Protein AF-0000000085123553 (afdb_homodimer)

Radius of gyration: 24.13 Å; Cα contacts (8 Å, |Δi|>4): 573; chains: 2; bounding box: 63×66×56 Å

Organism: Arcobacter nitrofigilis (strain ATCC 33309 / DSM 7299 / CCUG 15893 / LMG 7604 / NCTC 12251 / CI) (NCBI:txid572480)

pLDDT: mean 89.54, std 11.9, range [47.41, 98.81]

Structure (mmCIF, N/CA/C/O backbone):
data_AF-0000000085123553-model_v1
#
loop_
_entity.id
_entity.type
_entity.pdbx_description
1 polymer 'Binding-protein-dependent transport systems inner membrane component'
#
loop_
_atom_site.group_PDB
_atom_site.id
_atom_site.type_symbol
_atom_site.label_atom_id
_atom_site.label_alt_id
_atom_site.label_comp_id
_atom_site.label_asym_id
_atom_site.label_entity_id
_atom_site.label_seq_id
_atom_site.pdbx_PDB_ins_code
_atom_site.Cartn_x
_atom_site.Cartn_y
_atom_site.Cartn_z
_atom_site.occupancy
_atom_site.B_iso_or_equiv
_atom_site.auth_seq_id
_atom_site.auth_comp_id
_atom_site.auth_asym_id
_atom_site.auth_atom_id
_atom_site.pdbx_PDB_model_num
ATOM 1 N N . MET A 1 1 ? -22.719 13.102 22.594 1 47.94 1 MET A N 1
ATOM 2 C CA . MET A 1 1 ? -23.719 12.039 22.719 1 47.94 1 MET A CA 1
ATOM 3 C C . MET A 1 1 ? -24.266 11.664 21.344 1 47.94 1 MET A C 1
ATOM 5 O O . MET A 1 1 ? -24.406 10.477 21.031 1 47.94 1 MET A O 1
ATOM 9 N N . GLN A 1 2 ? -24.469 12.789 20.391 1 65.38 2 GLN A N 1
ATOM 10 C CA . GLN A 1 2 ? -25.141 12.703 19.094 1 65.38 2 GLN A CA 1
ATOM 11 C C . GLN A 1 2 ? -24.234 12.07 18.047 1 65.38 2 GLN A C 1
ATOM 13 O O . GLN A 1 2 ? -24.703 11.289 17.203 1 65.38 2 GLN A O 1
ATOM 18 N N . LYS A 1 3 ? -22.938 12.18 18.312 1 72.94 3 LYS A N 1
ATOM 19 C CA . LYS A 1 3 ? -22 11.68 17.312 1 72.94 3 LYS A CA 1
ATOM 20 C C . LYS A 1 3 ? -21.906 10.156 17.344 1 72.94 3 LYS A C 1
ATOM 22 O O . LYS A 1 3 ? -21.969 9.508 16.297 1 72.94 3 LYS A O 1
ATOM 27 N N . ASN A 1 4 ? -21.938 9.617 18.484 1 78.81 4 ASN A N 1
ATOM 28 C CA . ASN A 1 4 ? -21.812 8.172 18.672 1 78.81 4 ASN A CA 1
ATOM 29 C C . ASN A 1 4 ? -23.062 7.441 18.203 1 78.81 4 ASN A C 1
ATOM 31 O O . ASN A 1 4 ? -22.984 6.344 17.641 1 78.81 4 ASN A O 1
ATOM 35 N N . GLN A 1 5 ? -24.141 8.195 18.297 1 83.44 5 GLN A N 1
ATOM 36 C CA . GLN A 1 5 ? -25.391 7.578 17.891 1 83.44 5 GLN A CA 1
ATOM 37 C C . GLN A 1 5 ? -25.484 7.465 16.375 1 83.44 5 GLN A C 1
ATOM 39 O O . GLN A 1 5 ? -25.938 6.453 15.844 1 83.44 5 GLN A O 1
ATOM 44 N N . THR A 1 6 ? -25.047 8.461 15.781 1 87.25 6 THR A N 1
ATOM 45 C CA . THR A 1 6 ? -25.078 8.438 14.32 1 87.25 6 THR A CA 1
ATOM 46 C C . THR A 1 6 ? -24.141 7.359 13.773 1 87.25 6 THR A C 1
ATOM 48 O O . THR A 1 6 ? -24.484 6.676 12.805 1 87.25 6 THR A O 1
ATOM 51 N N . LYS A 1 7 ? -23.094 7.215 14.414 1 85.69 7 LYS A N 1
ATOM 52 C CA . LYS A 1 7 ? -22.141 6.188 14 1 85.69 7 LYS A CA 1
ATOM 53 C C . LYS A 1 7 ? -22.734 4.789 14.188 1 85.69 7 LYS A C 1
ATOM 55 O O . LYS A 1 7 ? -22.578 3.926 13.32 1 85.69 7 LYS A O 1
ATOM 60 N N . ILE A 1 8 ? -23.344 4.629 15.266 1 86.81 8 ILE A N 1
ATOM 61 C CA . ILE A 1 8 ? -23.969 3.344 15.555 1 86.81 8 ILE A CA 1
ATOM 62 C C . ILE A 1 8 ? -25.094 3.076 14.547 1 86.81 8 ILE A C 1
ATOM 64 O O . ILE A 1 8 ? -25.25 1.948 14.07 1 86.81 8 ILE A O 1
ATOM 68 N N . PHE A 1 9 ? -25.75 4.086 14.266 1 89.62 9 PHE A N 1
ATOM 69 C CA . PHE A 1 9 ? -26.844 3.959 13.305 1 89.62 9 PHE A CA 1
ATOM 70 C C . PHE A 1 9 ? -26.297 3.561 11.93 1 89.62 9 PHE A C 1
ATOM 72 O O . PHE A 1 9 ? -26.875 2.701 11.258 1 89.62 9 PHE A O 1
ATOM 79 N N . SER A 1 10 ? -25.266 4.199 11.555 1 89.31 10 SER A N 1
ATOM 80 C CA . SER A 1 10 ? -24.656 3.9 10.258 1 89.31 10 SER A CA 1
ATOM 81 C C . SER A 1 10 ? -24.172 2.453 10.195 1 89.31 10 SER A C 1
ATOM 83 O O . SER A 1 10 ? -24.359 1.779 9.18 1 89.31 10 SER A O 1
ATOM 85 N N . PHE A 1 11 ? -23.562 2.004 11.203 1 89.06 11 PHE A N 1
ATOM 86 C CA . PHE A 1 11 ? -23.078 0.631 11.281 1 89.06 11 PHE A CA 1
ATOM 87 C C . PHE A 1 11 ? -24.234 -0.36 11.18 1 89.06 11 PHE A C 1
ATOM 89 O O . PHE A 1 11 ? -24.156 -1.329 10.422 1 89.06 11 PHE A O 1
ATOM 96 N N . MET A 1 12 ? -25.266 -0.082 11.938 1 91.25 12 MET A N 1
ATOM 97 C CA . MET A 1 12 ? -26.438 -0.957 11.938 1 91.25 12 MET A CA 1
ATOM 98 C C . MET A 1 12 ? -27.125 -0.966 10.57 1 91.25 12 MET A C 1
ATOM 100 O O . MET A 1 12 ? -27.578 -2.014 10.109 1 91.25 12 MET A O 1
ATOM 104 N N . LEU A 1 13 ? -27.188 0.205 10.039 1 91.88 13 LEU A N 1
ATOM 105 C CA . LEU A 1 13 ? -27.781 0.303 8.703 1 91.88 13 LEU A CA 1
ATOM 106 C C . LEU A 1 13 ? -26.984 -0.525 7.699 1 91.88 13 LEU A C 1
ATOM 108 O O . LEU A 1 13 ? -27.578 -1.19 6.84 1 91.88 13 LEU A O 1
ATOM 112 N N . PHE A 1 14 ? -25.688 -0.468 7.785 1 91.25 14 PHE A N 1
ATOM 113 C CA . PHE A 1 14 ? -24.828 -1.248 6.902 1 91.25 14 PHE A CA 1
ATOM 114 C C . PHE A 1 14 ? -25.109 -2.74 7.059 1 91.25 14 PHE A C 1
ATOM 116 O O . PHE A 1 14 ? -25.219 -3.461 6.066 1 91.25 14 PHE A O 1
ATOM 123 N N . LEU A 1 15 ? -25.234 -3.217 8.289 1 91.44 15 LEU A N 1
ATOM 124 C CA . LEU A 1 15 ? -25.484 -4.629 8.562 1 91.44 15 LEU A CA 1
ATOM 125 C C . LEU A 1 15 ? -26.859 -5.055 8.039 1 91.44 15 LEU A C 1
ATOM 127 O O . LEU A 1 15 ? -27 -6.145 7.48 1 91.44 15 LEU A O 1
ATOM 131 N N . ILE A 1 16 ? -27.797 -4.195 8.242 1 93.31 16 ILE A N 1
ATOM 132 C CA . ILE A 1 16 ? -29.156 -4.488 7.805 1 93.31 16 ILE A CA 1
ATOM 133 C C . ILE A 1 16 ? -29.219 -4.547 6.281 1 93.31 16 ILE A C 1
ATOM 135 O O . ILE A 1 16 ? -29.844 -5.441 5.711 1 93.31 16 ILE A O 1
ATOM 139 N N . LEU A 1 17 ? -28.562 -3.635 5.68 1 93.38 17 LEU A N 1
ATOM 140 C CA . LEU A 1 17 ? -28.531 -3.623 4.219 1 93.38 17 LEU A CA 1
ATOM 141 C C . LEU A 1 17 ? -27.812 -4.855 3.68 1 93.38 17 LEU A C 1
ATOM 143 O O . LEU A 1 17 ? -28.25 -5.445 2.688 1 93.38 17 LEU A O 1
ATOM 147 N N . TRP A 1 18 ? -26.719 -5.219 4.305 1 93.19 18 TRP A N 1
ATOM 148 C CA . TRP A 1 18 ? -26 -6.418 3.898 1 93.19 18 TRP A CA 1
ATOM 149 C C . TRP A 1 18 ? -26.875 -7.656 4.02 1 93.19 18 TRP A C 1
ATOM 151 O O . TRP A 1 18 ? -26.953 -8.469 3.096 1 93.19 18 TRP A O 1
ATOM 161 N N . GLN A 1 19 ? -27.547 -7.703 5.125 1 92.88 19 GLN A N 1
ATOM 162 C CA . GLN A 1 19 ? -28.406 -8.852 5.371 1 92.8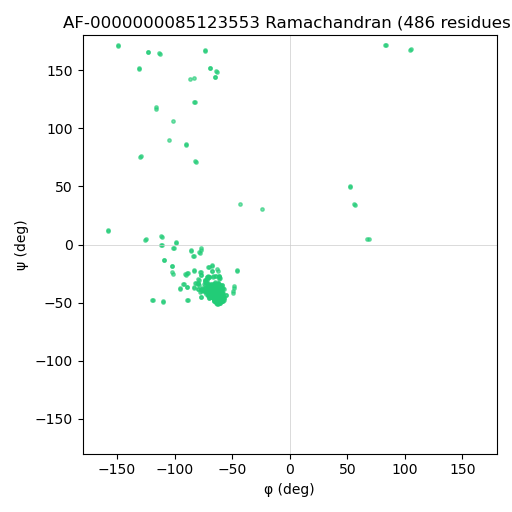8 19 GLN A CA 1
ATOM 163 C C . GLN A 1 19 ? -29.562 -8.891 4.367 1 92.88 19 GLN A C 1
ATOM 165 O O . GLN A 1 19 ? -29.922 -9.961 3.867 1 92.88 19 GLN A O 1
ATOM 170 N N . ALA A 1 20 ? -30.125 -7.773 4.129 1 94.38 20 ALA A N 1
ATOM 171 C CA . ALA A 1 20 ? -31.219 -7.68 3.16 1 94.38 20 ALA A CA 1
ATOM 172 C C . ALA A 1 20 ? -30.75 -8.102 1.77 1 94.38 20 ALA A C 1
ATOM 174 O O . ALA A 1 20 ? -31.453 -8.836 1.071 1 94.38 20 ALA A O 1
ATOM 175 N N . LEU A 1 21 ? -29.594 -7.656 1.443 1 93.12 21 LEU A N 1
ATOM 176 C CA . LEU A 1 21 ? -29.047 -8.016 0.137 1 93.12 21 LEU A CA 1
ATOM 177 C C . LEU A 1 21 ? -28.75 -9.508 0.06 1 93.12 21 LEU A C 1
ATOM 179 O O . LEU A 1 21 ? -28.953 -10.133 -0.984 1 93.12 21 LEU A O 1
ATOM 183 N N . SER A 1 22 ? -28.203 -10.016 1.105 1 92.94 22 SER A N 1
ATOM 184 C CA . SER A 1 22 ? -27.891 -11.438 1.138 1 92.94 22 SER A CA 1
ATOM 185 C C . SER A 1 22 ? -29.141 -12.281 0.937 1 92.94 22 SER A C 1
ATOM 187 O O . SER A 1 22 ? -29.109 -13.305 0.249 1 92.94 22 SER A O 1
ATOM 189 N N . LEU A 1 23 ? -30.219 -11.773 1.534 1 91.94 23 LEU A N 1
ATOM 190 C CA . LEU A 1 23 ? -31.484 -12.492 1.401 1 91.94 23 LEU A CA 1
ATOM 191 C C . LEU A 1 23 ? -32.031 -12.375 -0.017 1 91.94 23 LEU A C 1
ATOM 193 O O . LEU A 1 23 ? -32.625 -13.328 -0.545 1 91.94 23 LEU A O 1
ATOM 197 N N . LEU A 1 24 ? -31.828 -11.258 -0.593 1 92.88 24 LEU A N 1
ATOM 198 C CA . LEU A 1 24 ? -32.312 -11.016 -1.944 1 92.88 24 LEU A CA 1
ATOM 199 C C . LEU A 1 24 ? -31.516 -11.812 -2.969 1 92.88 24 LEU A C 1
ATOM 201 O O . LEU A 1 24 ? -32.094 -12.375 -3.908 1 92.88 24 LEU A O 1
ATOM 205 N N . ILE A 1 25 ? -30.234 -11.812 -2.783 1 91.56 25 ILE A N 1
ATOM 206 C CA . ILE A 1 25 ? -29.359 -12.484 -3.732 1 91.56 25 ILE A CA 1
ATOM 207 C C . ILE A 1 25 ? -29.438 -13.992 -3.52 1 91.56 25 ILE A C 1
ATOM 209 O O . ILE A 1 25 ? -29.391 -14.766 -4.48 1 91.56 25 ILE A O 1
ATOM 213 N N . ASN A 1 26 ? -29.531 -14.477 -2.275 1 89.75 26 ASN A N 1
ATOM 214 C CA . ASN A 1 26 ? -29.719 -15.875 -1.919 1 89.75 26 ASN A CA 1
ATOM 215 C C . ASN A 1 26 ? -28.688 -16.766 -2.594 1 89.75 26 ASN A C 1
ATOM 217 O O . ASN A 1 26 ? -29.031 -17.734 -3.283 1 89.75 26 ASN A O 1
ATOM 221 N N . SER A 1 27 ? -27.453 -16.422 -2.498 1 90.56 27 SER A N 1
ATOM 222 C CA . SER A 1 27 ? -26.328 -17.172 -3.051 1 90.56 27 SER A CA 1
ATOM 223 C C . SER A 1 27 ? -25.234 -17.359 -2.01 1 90.56 27 SER A C 1
ATOM 225 O O . SER A 1 27 ? -25.062 -16.516 -1.12 1 90.56 27 SER A O 1
ATOM 227 N N . ASP A 1 28 ? -24.531 -18.453 -2.227 1 90.12 28 ASP A N 1
ATOM 228 C CA . ASP A 1 28 ? -23.406 -18.734 -1.335 1 90.12 28 ASP A CA 1
ATOM 229 C C . ASP A 1 28 ? -22.281 -17.719 -1.519 1 90.12 28 ASP A C 1
ATOM 231 O O . ASP A 1 28 ? -21.422 -17.578 -0.649 1 90.12 28 ASP A O 1
ATOM 235 N N . LEU A 1 29 ? -22.359 -17.062 -2.613 1 91.5 29 LEU A N 1
ATOM 236 C CA . LEU A 1 29 ? -21.312 -16.094 -2.916 1 91.5 29 LEU A CA 1
ATOM 237 C C . LEU A 1 29 ? -21.594 -14.766 -2.229 1 91.5 29 LEU A C 1
ATOM 239 O O . LEU A 1 29 ? -20.719 -13.883 -2.203 1 91.5 29 LEU A O 1
ATOM 243 N N . PHE A 1 30 ? -22.734 -14.594 -1.674 1 94.44 30 PHE A N 1
ATOM 244 C CA . PHE A 1 30 ? -23.078 -13.438 -0.858 1 94.44 30 PHE A CA 1
ATOM 245 C C . PHE A 1 30 ? -23.688 -13.867 0.47 1 94.44 30 PHE A C 1
ATOM 247 O O . PHE A 1 30 ? -24.875 -13.656 0.712 1 94.44 30 PHE A O 1
ATOM 254 N N . PRO A 1 31 ? -22.844 -14.32 1.319 1 94.69 31 PRO A N 1
ATOM 255 C CA . PRO A 1 31 ? -23.328 -14.938 2.557 1 94.69 31 PRO A CA 1
ATOM 256 C C . PRO A 1 31 ? -23.969 -13.938 3.512 1 94.69 31 PRO A C 1
ATOM 258 O O . PRO A 1 31 ? -23.625 -12.75 3.494 1 94.69 31 PRO A O 1
ATOM 261 N N . SER A 1 32 ? -24.859 -14.469 4.266 1 94.88 32 SER A N 1
ATOM 262 C CA . SER A 1 32 ? -25.484 -13.648 5.309 1 94.88 32 SER A CA 1
ATOM 263 C C . SER A 1 32 ? -24.516 -13.406 6.465 1 94.88 32 SER A C 1
ATOM 265 O O . SER A 1 32 ? -23.453 -14.039 6.539 1 94.88 32 SER A O 1
ATOM 267 N N . ILE A 1 33 ? -24.938 -12.492 7.238 1 94.44 33 ILE A N 1
ATOM 268 C CA . ILE A 1 33 ? -24.141 -12.203 8.422 1 94.44 33 ILE A CA 1
ATOM 269 C C . ILE A 1 33 ? -24.062 -13.453 9.305 1 94.44 33 ILE A C 1
ATOM 271 O O . ILE A 1 33 ? -23 -13.75 9.875 1 94.44 33 ILE A O 1
ATOM 275 N N . ILE A 1 34 ? -25.094 -14.172 9.32 1 93.44 34 ILE A N 1
ATOM 276 C CA . ILE A 1 34 ? -25.156 -15.383 10.125 1 93.44 34 ILE A CA 1
ATOM 277 C C . ILE A 1 34 ? -24.188 -16.422 9.57 1 93.44 34 ILE A C 1
ATOM 279 O O . ILE A 1 34 ? -23.516 -17.125 10.328 1 93.44 34 ILE A O 1
ATOM 283 N N . ASP A 1 35 ? -24.125 -16.562 8.266 1 95.81 35 ASP A N 1
ATOM 284 C CA . ASP A 1 35 ? -23.219 -17.5 7.625 1 95.81 35 ASP A CA 1
ATOM 285 C C . ASP A 1 35 ? -21.766 -17.172 7.953 1 95.81 35 ASP A C 1
ATOM 287 O O . ASP A 1 35 ? -20.938 -18.062 8.164 1 95.81 35 ASP A O 1
ATOM 291 N N . ILE A 1 36 ? -21.484 -15.938 7.93 1 96.06 36 ILE A N 1
ATOM 292 C CA . ILE A 1 36 ? -20.125 -15.469 8.211 1 96.06 36 ILE A CA 1
ATOM 293 C C . ILE A 1 36 ? -19.766 -15.789 9.664 1 96.06 36 ILE A C 1
ATOM 295 O O . ILE A 1 36 ? -18.672 -16.266 9.945 1 96.06 36 ILE A O 1
ATOM 299 N N . VAL A 1 37 ? -20.703 -15.539 10.578 1 95.88 37 VAL A N 1
ATOM 300 C CA . VAL A 1 37 ? -20.469 -15.781 12 1 95.88 37 VAL A CA 1
ATOM 301 C C . VAL A 1 37 ? -20.297 -17.281 12.242 1 95.88 37 VAL A C 1
ATOM 303 O O . VAL A 1 37 ? -19.453 -17.688 13.031 1 95.88 37 VAL A O 1
ATOM 306 N N . LYS A 1 38 ? -21.078 -18.047 11.57 1 96.5 38 LYS A N 1
ATOM 307 C CA . LYS A 1 38 ? -20.953 -19.5 11.703 1 96.5 38 LYS A CA 1
ATOM 308 C C . LYS A 1 38 ? -19.594 -19.984 11.211 1 96.5 38 LYS A C 1
ATOM 310 O O . LYS A 1 38 ? -18.969 -20.844 11.836 1 96.5 38 LYS A O 1
ATOM 315 N N . SER A 1 39 ? -19.234 -19.469 10.047 1 96.81 39 SER A N 1
ATOM 316 C CA . SER A 1 39 ? -17.906 -19.812 9.523 1 96.81 39 SER A CA 1
ATOM 317 C C . SER A 1 39 ? -16.797 -19.422 10.492 1 96.81 39 SER A C 1
ATOM 319 O O . SER A 1 39 ? -15.867 -20.188 10.719 1 96.81 39 SER A O 1
ATOM 321 N N . LEU A 1 40 ? -16.922 -18.281 11.07 1 97.19 40 LEU A N 1
ATOM 322 C CA . LEU A 1 40 ? -15.953 -17.812 12.055 1 97.19 40 LEU A CA 1
ATOM 323 C C . LEU A 1 40 ? -15.891 -18.75 13.25 1 97.19 40 LEU A C 1
ATOM 325 O O . LEU A 1 40 ? -14.805 -19.109 13.711 1 97.19 40 LEU A O 1
ATOM 329 N N . GLU A 1 41 ? -17.031 -19.078 13.734 1 96.44 41 GLU A N 1
ATOM 330 C CA . GLU A 1 41 ? -17.109 -19.984 14.875 1 96.44 41 GLU A CA 1
ATOM 331 C C . GLU A 1 41 ? -16.469 -21.328 14.562 1 96.44 41 GLU A C 1
ATOM 333 O O . GLU A 1 41 ? -15.773 -21.906 15.398 1 96.44 41 GLU A O 1
ATOM 338 N N . GLU A 1 42 ? -16.734 -21.812 13.422 1 96.69 42 GLU A N 1
ATOM 339 C CA . GLU A 1 42 ? -16.156 -23.078 13 1 96.69 42 GLU A CA 1
ATOM 340 C C . GLU A 1 42 ? -14.625 -23.016 12.953 1 96.69 42 GLU A C 1
ATOM 342 O O . GLU A 1 42 ? -13.945 -23.922 13.414 1 96.69 42 GLU A O 1
ATOM 347 N N . HIS A 1 43 ? -14.102 -21.922 12.398 1 95.94 43 HIS A N 1
ATOM 348 C CA . HIS A 1 43 ? -12.656 -21.766 12.281 1 95.94 43 HIS A CA 1
ATOM 349 C C . HIS A 1 43 ? -12.008 -21.547 13.641 1 95.94 43 HIS A C 1
ATOM 351 O O . HIS A 1 43 ? -10.859 -21.938 13.859 1 95.94 43 HIS A O 1
ATOM 357 N N . ILE A 1 44 ? -12.742 -20.969 14.609 1 94.75 44 ILE A N 1
ATOM 358 C CA . ILE A 1 44 ? -12.25 -20.797 15.977 1 94.75 44 ILE A CA 1
ATOM 359 C C . ILE A 1 44 ? -12.188 -22.141 16.672 1 94.75 44 ILE A C 1
ATOM 361 O O . ILE A 1 44 ? -11.203 -22.453 17.344 1 94.75 44 ILE A O 1
ATOM 365 N N . LYS A 1 45 ? -13.211 -22.891 16.484 1 94.19 45 LYS A N 1
ATOM 366 C CA . LYS A 1 45 ? -13.297 -24.203 17.109 1 94.19 45 LYS A CA 1
ATOM 367 C C . LYS A 1 45 ? -12.195 -25.141 16.594 1 94.19 45 LYS A C 1
ATOM 369 O O . LYS A 1 45 ? -11.609 -25.906 17.375 1 94.19 45 LYS A O 1
ATOM 374 N N . ASN A 1 46 ? -11.906 -25.078 15.359 1 93.19 46 ASN A N 1
ATOM 375 C CA . ASN A 1 46 ? -10.891 -25.922 14.75 1 93.19 46 ASN A CA 1
ATOM 376 C C . ASN A 1 46 ? -9.484 -25.422 15.039 1 93.19 46 ASN A C 1
ATOM 378 O O . ASN A 1 46 ? -8.5 -26.031 14.625 1 93.19 46 ASN A O 1
ATOM 382 N N . LYS A 1 47 ? -9.305 -24.266 15.633 1 91.62 47 LYS A N 1
ATOM 383 C CA . LYS A 1 47 ? -8.07 -23.641 16.094 1 91.62 47 LYS A CA 1
ATOM 384 C C . LYS A 1 47 ? -7.184 -23.234 14.914 1 91.62 47 LYS A C 1
ATOM 386 O O . LYS A 1 47 ? -6.051 -22.781 15.109 1 91.62 47 LYS A O 1
ATOM 391 N N . ASP A 1 48 ? -7.668 -23.406 13.758 1 94.44 48 ASP A N 1
ATOM 392 C CA . ASP A 1 48 ? -6.891 -23.016 12.586 1 94.44 48 ASP A CA 1
ATOM 393 C C . ASP A 1 48 ? -6.773 -21.5 12.477 1 94.44 48 ASP A C 1
ATOM 395 O O . ASP A 1 48 ? -5.723 -20.969 12.094 1 94.44 48 ASP A O 1
ATOM 399 N N . LEU A 1 49 ? -7.836 -20.859 12.82 1 96.44 49 LEU A N 1
ATOM 400 C CA . LEU A 1 49 ? -7.84 -19.406 12.766 1 96.44 49 LEU A CA 1
ATOM 401 C C . LEU A 1 49 ? -6.82 -18.812 13.742 1 96.44 49 LEU A C 1
ATOM 403 O O . LEU A 1 49 ? -6.09 -17.891 13.398 1 96.44 49 LEU A O 1
ATOM 407 N N . PHE A 1 50 ? -6.746 -19.328 14.922 1 95.31 50 PHE A N 1
ATOM 408 C CA . PHE A 1 50 ? -5.832 -18.828 15.938 1 95.31 50 PHE A CA 1
ATOM 409 C C . PHE A 1 50 ? -4.383 -18.969 15.477 1 95.31 50 PHE A C 1
ATOM 411 O O . PHE A 1 50 ? -3.586 -18.047 15.625 1 95.31 50 PHE A O 1
ATOM 418 N N . TRP A 1 51 ? -4.102 -20.078 14.953 1 96.31 51 TRP A N 1
ATOM 419 C CA . TRP A 1 51 ? -2.742 -20.344 14.492 1 96.31 51 TRP A CA 1
ATOM 420 C C . TRP A 1 51 ? -2.363 -19.391 13.359 1 96.31 51 TRP A C 1
ATOM 422 O O . TRP A 1 51 ? -1.303 -18.766 13.391 1 96.31 51 TRP A O 1
ATOM 432 N N . ASN A 1 52 ? -3.207 -19.312 12.367 1 98.06 52 ASN A N 1
ATOM 433 C CA . ASN A 1 52 ? -2.922 -18.484 11.203 1 98.06 52 ASN A CA 1
ATOM 434 C C . ASN A 1 52 ? -2.879 -17 11.57 1 98.06 52 ASN A C 1
ATOM 436 O O . ASN A 1 52 ? -2.072 -16.25 11.023 1 98.06 52 ASN A O 1
ATOM 440 N N . LEU A 1 53 ? -3.701 -16.656 12.5 1 97.62 53 LEU A N 1
ATOM 441 C CA . LEU A 1 53 ? -3.674 -15.289 13 1 97.62 53 LEU A CA 1
ATOM 442 C C . LEU A 1 53 ? -2.371 -15.008 13.742 1 97.62 53 LEU A C 1
ATOM 444 O O . LEU A 1 53 ? -1.748 -13.961 13.539 1 97.62 53 LEU A O 1
ATOM 448 N N . PHE A 1 54 ? -1.972 -15.891 14.531 1 97 54 PHE A N 1
ATOM 449 C CA . PHE A 1 54 ? -0.755 -15.742 15.32 1 97 54 PHE A CA 1
ATOM 450 C C . PHE A 1 54 ? 0.465 -15.625 14.414 1 97 54 PHE A C 1
ATOM 452 O O . PHE A 1 54 ? 1.311 -14.75 14.617 1 97 54 PHE A O 1
ATOM 459 N N . ILE A 1 55 ? 0.553 -16.469 13.469 1 97.88 55 ILE A N 1
ATOM 460 C CA . ILE A 1 55 ? 1.725 -16.5 12.602 1 97.88 55 ILE A CA 1
ATOM 461 C C . ILE A 1 55 ? 1.796 -15.219 11.789 1 97.88 55 ILE A C 1
ATOM 463 O O . ILE A 1 55 ? 2.879 -14.672 11.57 1 97.88 55 ILE A O 1
ATOM 467 N N . THR A 1 56 ? 0.646 -14.773 11.258 1 98.38 56 THR A N 1
ATOM 468 C CA . THR A 1 56 ? 0.618 -13.516 10.523 1 98.38 56 THR A CA 1
ATOM 469 C C . THR A 1 56 ? 1.027 -12.352 11.422 1 98.38 56 THR A C 1
ATOM 471 O O . THR A 1 56 ? 1.837 -11.508 11.031 1 98.38 56 THR A O 1
ATOM 474 N N . LEU A 1 57 ? 0.511 -12.32 12.656 1 97.81 57 LEU A N 1
ATOM 475 C CA . LEU A 1 57 ? 0.845 -11.242 13.578 1 97.81 57 LEU A CA 1
ATOM 476 C C . LEU A 1 57 ? 2.324 -11.281 13.953 1 97.81 57 LEU A C 1
ATOM 478 O O . LEU A 1 57 ? 2.953 -10.242 14.125 1 97.81 57 LEU A O 1
ATOM 482 N N . TYR A 1 58 ? 2.824 -12.438 14.07 1 98 58 TYR A N 1
ATOM 483 C CA . TYR A 1 58 ? 4.25 -12.602 14.328 1 98 58 TYR A CA 1
ATOM 484 C C . TYR A 1 58 ? 5.082 -12 13.203 1 98 58 TYR A C 1
ATOM 486 O O . TYR A 1 58 ? 6.02 -11.234 13.453 1 98 58 TYR A O 1
ATOM 494 N N . ARG A 1 59 ? 4.77 -12.32 11.992 1 98.56 59 ARG A N 1
ATOM 495 C CA . ARG A 1 59 ? 5.477 -11.789 10.828 1 98.56 59 ARG A CA 1
ATOM 496 C C . ARG A 1 59 ? 5.355 -10.266 10.773 1 98.56 59 ARG A C 1
ATOM 498 O O . ARG A 1 59 ? 6.328 -9.57 10.469 1 98.56 59 ARG A O 1
ATOM 505 N N . VAL A 1 60 ? 4.152 -9.773 11.094 1 98.06 60 VAL A N 1
ATOM 506 C CA . VAL A 1 60 ? 3.916 -8.328 11.102 1 98.06 60 VAL A CA 1
ATOM 507 C C . VAL A 1 60 ? 4.809 -7.664 12.141 1 98.06 60 VAL A C 1
ATOM 509 O O . VAL A 1 60 ? 5.48 -6.672 11.852 1 98.06 60 VAL A O 1
ATOM 512 N N . PHE A 1 61 ? 4.852 -8.219 13.281 1 97.5 61 PHE A N 1
ATOM 513 C CA . PHE A 1 61 ? 5.605 -7.645 14.391 1 97.5 61 PHE A CA 1
ATOM 514 C C . PHE A 1 61 ? 7.098 -7.645 14.086 1 97.5 61 PHE A C 1
ATOM 516 O O . PHE A 1 61 ? 7.777 -6.637 14.297 1 97.5 61 PHE A O 1
ATOM 523 N N . VAL A 1 62 ? 7.613 -8.719 13.648 1 98.56 62 VAL A N 1
ATOM 524 C CA . VAL A 1 62 ? 9.039 -8.836 13.367 1 98.56 62 VAL A CA 1
ATOM 525 C C . VAL A 1 62 ? 9.422 -7.891 12.234 1 98.56 62 VAL A C 1
ATOM 527 O O . VAL A 1 62 ? 10.398 -7.141 12.352 1 98.56 62 VAL A O 1
ATOM 530 N N . ALA A 1 63 ? 8.664 -7.934 11.164 1 98.75 63 ALA A N 1
ATOM 531 C CA . ALA A 1 63 ? 8.938 -7.047 10.031 1 98.75 63 ALA A CA 1
ATOM 532 C C . ALA A 1 63 ? 8.867 -5.582 10.461 1 98.75 63 ALA A C 1
ATOM 534 O O . ALA A 1 63 ? 9.695 -4.766 10.047 1 98.75 63 ALA A O 1
ATOM 535 N N . PHE A 1 64 ? 7.898 -5.293 11.289 1 98 64 PHE A N 1
ATOM 536 C CA . PHE A 1 64 ? 7.684 -3.928 11.75 1 98 64 PHE A CA 1
ATOM 537 C C . PHE A 1 64 ? 8.875 -3.434 12.562 1 98 64 PHE A C 1
ATOM 539 O O . PHE A 1 64 ? 9.406 -2.354 12.297 1 98 64 PHE A O 1
ATOM 546 N N . PHE A 1 65 ? 9.289 -4.172 13.445 1 98.25 65 PHE A N 1
ATOM 547 C CA . PHE A 1 65 ? 10.359 -3.752 14.344 1 98.25 65 PHE A CA 1
ATOM 548 C C . PHE A 1 65 ? 11.672 -3.617 13.586 1 98.25 65 PHE A C 1
ATOM 550 O O . PHE A 1 65 ? 12.438 -2.678 13.812 1 98.25 65 PHE A O 1
ATOM 557 N N . ILE A 1 66 ? 11.938 -4.531 12.734 1 98.75 66 ILE A N 1
ATOM 558 C CA . ILE A 1 66 ? 13.156 -4.453 11.945 1 98.75 66 ILE A CA 1
ATOM 559 C C . ILE A 1 66 ? 13.109 -3.232 11.023 1 98.75 66 ILE A C 1
ATOM 561 O O . ILE A 1 66 ? 14.07 -2.473 10.938 1 98.75 66 ILE A O 1
ATOM 565 N N . THR A 1 67 ? 11.969 -3.025 10.383 1 98.75 67 THR A N 1
ATOM 566 C CA . THR A 1 67 ? 11.781 -1.895 9.477 1 98.75 67 THR A CA 1
ATOM 567 C C . THR A 1 67 ? 11.969 -0.573 10.219 1 98.75 67 THR A C 1
ATOM 569 O O . THR A 1 67 ? 12.688 0.312 9.75 1 98.75 67 THR A O 1
ATOM 572 N N . MET A 1 68 ? 11.352 -0.492 11.391 1 97.69 68 MET A N 1
ATOM 573 C CA . MET A 1 68 ? 11.445 0.731 12.18 1 97.69 68 MET A CA 1
ATOM 574 C C . MET A 1 68 ? 12.883 0.973 12.633 1 97.69 68 MET A C 1
ATOM 576 O O . MET A 1 68 ? 13.375 2.098 12.562 1 97.69 68 MET A O 1
ATOM 580 N N . SER A 1 69 ? 13.547 -0.026 13.078 1 98.25 69 SER A N 1
ATOM 581 C CA . SER A 1 69 ? 14.922 0.1 13.562 1 98.25 69 SER A CA 1
ATOM 582 C C . SER A 1 69 ? 15.859 0.577 12.461 1 98.25 69 SER A C 1
ATOM 584 O O . SER A 1 69 ? 16.547 1.585 12.625 1 98.25 69 SER A O 1
ATOM 586 N N . ILE A 1 70 ? 15.812 -0.043 11.359 1 98.5 70 ILE A N 1
ATOM 587 C CA . ILE A 1 70 ? 16.688 0.303 10.242 1 98.5 70 ILE A CA 1
ATOM 588 C C . ILE A 1 70 ? 16.297 1.674 9.695 1 98.5 70 ILE A C 1
ATOM 590 O O . ILE A 1 70 ? 17.156 2.52 9.445 1 98.5 70 ILE A O 1
ATOM 594 N N . GLY A 1 71 ? 14.984 1.895 9.523 1 98.44 71 GLY A N 1
ATOM 595 C CA . GLY A 1 71 ? 14.492 3.152 8.984 1 98.44 71 GLY A CA 1
ATOM 596 C C . GLY A 1 71 ? 14.836 4.348 9.852 1 98.44 71 GLY A C 1
ATOM 597 O O . GLY A 1 71 ? 15.219 5.402 9.336 1 98.44 71 GLY A O 1
ATOM 598 N N . ILE A 1 72 ? 14.727 4.18 11.133 1 96.5 72 ILE A N 1
ATOM 599 C CA . ILE A 1 72 ? 15.016 5.266 12.062 1 96.5 72 ILE A CA 1
ATOM 600 C C . ILE A 1 72 ? 16.5 5.594 12.016 1 96.5 72 ILE A C 1
ATOM 602 O O . ILE A 1 72 ? 16.891 6.762 11.922 1 96.5 72 ILE A O 1
ATOM 606 N N . ILE A 1 73 ? 17.344 4.598 12.039 1 97 73 ILE A N 1
ATOM 607 C CA . ILE A 1 73 ? 18.797 4.789 12.039 1 97 73 ILE A CA 1
ATOM 608 C C . ILE A 1 73 ? 19.219 5.523 10.773 1 97 73 ILE A C 1
ATOM 610 O O . ILE A 1 73 ? 19.859 6.57 10.836 1 97 73 ILE A O 1
ATOM 614 N N . PHE A 1 74 ? 18.781 5.07 9.633 1 97.75 74 PHE A N 1
ATOM 615 C CA . PHE A 1 74 ? 19.203 5.676 8.367 1 97.75 74 PHE A CA 1
ATOM 616 C C . PHE A 1 74 ? 18.5 7.02 8.164 1 97.75 74 PHE A C 1
ATOM 618 O O . PHE A 1 74 ? 19.078 7.938 7.582 1 97.75 74 PHE A O 1
ATOM 625 N N . GLY A 1 75 ? 17.234 7.094 8.648 1 96.81 75 GLY A N 1
ATOM 626 C CA . GLY A 1 75 ? 16.547 8.367 8.57 1 96.81 75 GLY A CA 1
ATOM 627 C C . GLY A 1 75 ? 17.234 9.469 9.352 1 96.81 75 GLY A C 1
ATOM 628 O O . GLY A 1 75 ? 17.359 10.602 8.867 1 96.81 75 GLY A O 1
ATOM 629 N N . LEU A 1 76 ? 17.672 9.141 10.516 1 93.25 76 LEU A N 1
ATOM 630 C CA . LEU A 1 76 ? 18.406 10.102 11.336 1 93.25 76 LEU A CA 1
ATOM 631 C C . LEU A 1 76 ? 19.734 10.469 10.688 1 93.25 76 LEU A C 1
ATOM 633 O O . LEU A 1 76 ? 20.078 11.648 10.617 1 93.25 76 LEU A O 1
ATOM 637 N N . LEU A 1 77 ? 20.469 9.492 10.234 1 95.44 77 LEU A N 1
ATOM 638 C CA . LEU A 1 77 ? 21.75 9.742 9.602 1 95.44 77 LEU A CA 1
ATOM 639 C C . LEU A 1 77 ? 21.609 10.648 8.391 1 95.44 77 LEU A C 1
ATOM 641 O O . LEU A 1 77 ? 22.359 11.609 8.227 1 95.44 77 LEU A O 1
ATOM 645 N N . MET A 1 78 ? 20.609 10.375 7.582 1 95.88 78 MET A N 1
ATOM 646 C CA . MET A 1 78 ? 20.391 11.172 6.375 1 95.88 78 MET A CA 1
ATOM 647 C C . MET A 1 78 ? 19.859 12.555 6.723 1 95.88 78 MET A C 1
ATOM 649 O O . MET A 1 78 ? 20.109 13.523 5.996 1 95.88 78 MET A O 1
ATOM 653 N N . GLY A 1 79 ? 19.172 12.609 7.781 1 92.81 79 GLY A N 1
ATOM 654 C CA . GLY A 1 79 ? 18.656 13.891 8.227 1 92.81 79 GLY A CA 1
ATOM 655 C C . GLY A 1 79 ? 19.734 14.789 8.82 1 92.81 79 GLY A C 1
ATOM 656 O O . GLY A 1 79 ? 19.703 16 8.633 1 92.81 79 GLY A O 1
ATOM 657 N N . PHE A 1 80 ? 20.734 14.234 9.461 1 89.31 80 PHE A N 1
ATOM 658 C CA . PHE A 1 80 ? 21.75 15 10.172 1 89.31 80 PHE A CA 1
ATOM 659 C C . PHE A 1 80 ? 22.938 15.305 9.266 1 89.31 80 PHE A C 1
ATOM 661 O O . PHE A 1 80 ? 23.594 16.344 9.422 1 89.31 80 PHE A O 1
ATOM 668 N N . TYR A 1 81 ? 23.234 14.398 8.398 1 92.25 81 TYR A N 1
ATOM 669 C CA . TYR A 1 81 ? 24.453 14.531 7.598 1 92.25 81 TYR A CA 1
ATOM 670 C C . TYR A 1 81 ? 24.109 14.68 6.117 1 92.25 81 TYR A C 1
ATOM 672 O O . TYR A 1 81 ? 23.672 13.719 5.48 1 92.25 81 TYR A O 1
ATOM 680 N N . LYS A 1 82 ? 24.453 15.719 5.598 1 92.31 82 LYS A N 1
ATOM 681 C CA . LYS A 1 82 ? 24.156 16.031 4.203 1 92.31 82 LYS A CA 1
ATOM 682 C C . LYS A 1 82 ? 24.875 15.055 3.262 1 92.31 82 LYS A C 1
ATOM 684 O O . LYS A 1 82 ? 24.297 14.633 2.252 1 92.31 82 LYS A O 1
ATOM 689 N N . LYS A 1 83 ? 26.094 14.703 3.553 1 92.62 83 LYS A N 1
ATOM 690 C CA . LYS A 1 83 ? 26.844 13.789 2.709 1 92.62 83 LYS A CA 1
ATOM 691 C C . LYS A 1 83 ? 26.172 12.422 2.633 1 92.62 83 LYS A C 1
ATOM 693 O O . LYS A 1 83 ? 26.141 11.805 1.568 1 92.62 83 LYS A O 1
ATOM 698 N N . VAL A 1 84 ? 25.641 12.008 3.795 1 94.69 84 VAL A N 1
ATOM 699 C CA . VAL A 1 84 ? 24.953 10.734 3.84 1 94.69 84 VAL A CA 1
ATOM 700 C C . VAL A 1 84 ? 23.641 10.828 3.051 1 94.69 84 VAL A C 1
ATOM 702 O O . VAL A 1 84 ? 23.297 9.922 2.295 1 94.69 84 VAL A O 1
ATOM 705 N N . ASP A 1 85 ? 22.984 11.875 3.188 1 95.44 85 ASP A N 1
ATOM 706 C CA . ASP A 1 85 ? 21.734 12.125 2.461 1 95.44 85 ASP A CA 1
ATOM 707 C C . ASP A 1 85 ? 21.969 12.086 0.951 1 95.44 85 ASP A C 1
ATOM 709 O O . ASP A 1 85 ? 21.266 11.383 0.226 1 95.44 85 ASP A O 1
ATOM 713 N N . ASP A 1 86 ? 23 12.766 0.533 1 93.25 86 ASP A N 1
ATOM 714 C CA . ASP A 1 86 ? 23.297 12.852 -0.892 1 93.25 86 ASP A CA 1
ATOM 715 C C . ASP A 1 86 ? 23.672 11.484 -1.457 1 93.25 86 ASP A C 1
ATOM 717 O O . ASP A 1 86 ? 23.328 11.156 -2.596 1 93.25 86 ASP A O 1
ATOM 721 N N . PHE A 1 87 ? 24.297 10.758 -0.665 1 93.94 87 PHE A N 1
ATOM 722 C CA . PHE A 1 87 ? 24.797 9.453 -1.113 1 93.94 87 PHE A CA 1
ATOM 723 C C . PHE A 1 87 ? 23.641 8.461 -1.235 1 93.94 87 PHE A C 1
ATOM 725 O O . PHE A 1 87 ? 23.578 7.691 -2.199 1 93.94 87 PHE A O 1
ATOM 732 N N . PHE A 1 88 ? 22.719 8.492 -0.334 1 96.06 88 PHE A N 1
ATOM 733 C CA . PHE A 1 88 ? 21.703 7.441 -0.271 1 96.06 88 PHE A CA 1
ATOM 734 C C . PHE A 1 88 ? 20.406 7.902 -0.908 1 96.06 88 PHE A C 1
ATOM 736 O O . PHE A 1 88 ? 19.453 7.117 -1.045 1 96.06 88 PHE A O 1
ATOM 743 N N . ASP A 1 89 ? 20.328 9.07 -1.336 1 94 89 ASP A N 1
ATOM 744 C CA . ASP A 1 89 ? 19.094 9.672 -1.847 1 94 89 ASP A CA 1
ATOM 745 C C . ASP A 1 89 ? 18.562 8.898 -3.053 1 94 89 ASP A C 1
ATOM 747 O O . ASP A 1 89 ? 17.375 8.609 -3.139 1 94 89 ASP A O 1
ATOM 751 N N . PHE A 1 90 ? 19.438 8.57 -3.896 1 89.56 90 PHE A N 1
ATOM 752 C CA . PHE A 1 90 ? 19.031 7.844 -5.094 1 89.56 90 PHE A CA 1
ATOM 753 C C . PHE A 1 90 ? 18.453 6.484 -4.727 1 89.56 90 PHE A C 1
ATOM 755 O O . PHE A 1 90 ? 17.406 6.09 -5.254 1 89.56 90 PHE A O 1
ATOM 762 N N . LEU A 1 91 ? 19.062 5.773 -3.891 1 92.44 91 LEU A N 1
ATOM 763 C CA . LEU A 1 91 ? 18.609 4.457 -3.459 1 92.44 91 LEU A CA 1
ATOM 764 C C . LEU A 1 91 ? 17.266 4.559 -2.742 1 92.44 91 LEU A C 1
ATOM 766 O O . LEU A 1 91 ? 16.422 3.664 -2.861 1 92.44 91 LEU A O 1
ATOM 770 N N . LEU A 1 92 ? 17.172 5.625 -2.039 1 95.06 92 LEU A N 1
ATOM 771 C CA . LEU A 1 92 ? 15.922 5.863 -1.322 1 95.06 92 LEU A CA 1
ATOM 772 C C . LEU A 1 92 ? 14.766 6.066 -2.297 1 95.06 92 LEU A C 1
ATOM 774 O O . LEU A 1 92 ? 13.695 5.48 -2.127 1 95.06 92 LEU A O 1
ATOM 778 N N . ILE A 1 93 ? 15 6.828 -3.309 1 90.12 93 ILE A N 1
ATOM 779 C CA . ILE A 1 93 ? 13.977 7.105 -4.309 1 90.12 93 ILE A CA 1
ATOM 780 C C . ILE A 1 93 ? 13.617 5.82 -5.051 1 90.12 93 ILE A C 1
ATOM 782 O O . ILE A 1 93 ? 12.438 5.539 -5.285 1 90.12 93 ILE A O 1
ATOM 786 N N . LEU A 1 94 ? 14.586 5.055 -5.387 1 89.12 94 LEU A N 1
ATOM 787 C CA . LEU A 1 94 ? 14.344 3.766 -6.023 1 89.12 94 LEU A CA 1
ATOM 788 C C . LEU A 1 94 ? 13.5 2.865 -5.129 1 89.12 94 LEU A C 1
ATOM 790 O O . LEU A 1 94 ? 12.539 2.242 -5.594 1 89.12 94 LEU A O 1
ATOM 794 N N . GLY A 1 95 ? 13.875 2.789 -3.873 1 93.31 95 GLY A N 1
ATOM 795 C CA . GLY A 1 95 ? 13.156 1.953 -2.922 1 93.31 95 GLY A CA 1
ATOM 796 C C . GLY A 1 95 ? 11.711 2.365 -2.738 1 93.31 95 GLY A C 1
ATOM 797 O O . GLY A 1 95 ? 10.836 1.517 -2.551 1 93.31 95 GLY A O 1
ATOM 798 N N . LEU A 1 96 ? 11.469 3.646 -2.805 1 93.31 96 LEU A N 1
ATOM 799 C CA . LEU A 1 96 ? 10.117 4.172 -2.627 1 93.31 96 LEU A CA 1
ATOM 800 C C . LEU A 1 96 ? 9.234 3.814 -3.814 1 93.31 96 LEU A C 1
ATOM 802 O O . LEU A 1 96 ? 8.008 3.785 -3.691 1 93.31 96 LEU A O 1
ATOM 806 N N . ASN A 1 97 ? 9.867 3.461 -4.953 1 91.44 97 ASN A N 1
ATOM 807 C CA . ASN A 1 97 ? 9.078 3.291 -6.172 1 91.44 97 ASN A CA 1
ATOM 808 C C . ASN A 1 97 ? 9.031 1.829 -6.609 1 91.44 97 ASN A C 1
ATOM 810 O O . ASN A 1 97 ? 8.367 1.491 -7.59 1 91.44 97 ASN A O 1
ATOM 814 N N . ILE A 1 98 ? 9.664 0.975 -5.906 1 94.25 98 ILE A N 1
ATOM 815 C CA . ILE A 1 98 ? 9.594 -0.451 -6.203 1 94.25 98 ILE A CA 1
ATOM 816 C C . ILE A 1 98 ? 8.328 -1.044 -5.586 1 94.25 98 ILE A C 1
ATOM 818 O O . ILE A 1 98 ? 8.125 -0.953 -4.375 1 94.25 98 ILE A O 1
ATOM 822 N N . PRO A 1 99 ? 7.504 -1.647 -6.406 1 95.62 99 PRO A N 1
ATOM 823 C CA . PRO A 1 99 ? 6.312 -2.295 -5.848 1 95.62 99 PRO A CA 1
ATOM 824 C C . PRO A 1 99 ? 6.652 -3.475 -4.941 1 95.62 99 PRO A C 1
ATOM 826 O O . PRO A 1 99 ? 7.594 -4.223 -5.219 1 95.62 99 PRO A O 1
ATOM 829 N N . ALA A 1 100 ? 5.883 -3.617 -3.932 1 97.25 100 ALA A N 1
ATOM 830 C CA . ALA A 1 100 ? 6.098 -4.715 -2.992 1 97.25 100 ALA A CA 1
ATOM 831 C C . ALA A 1 100 ? 6.027 -6.062 -3.701 1 97.25 100 ALA A C 1
ATOM 833 O O . ALA A 1 100 ? 6.766 -6.988 -3.359 1 97.25 100 ALA A O 1
ATOM 834 N N . LEU A 1 101 ? 5.176 -6.16 -4.684 1 97.25 101 LEU A N 1
ATOM 835 C CA . LEU A 1 101 ? 5.016 -7.398 -5.438 1 97.25 101 LEU A CA 1
ATOM 836 C C . LEU A 1 101 ? 6.348 -7.859 -6.02 1 97.25 101 LEU A C 1
ATOM 838 O O . LEU A 1 101 ? 6.688 -9.039 -5.938 1 97.25 101 LEU A O 1
ATOM 842 N N . VAL A 1 102 ? 7.066 -6.926 -6.543 1 96.56 102 VAL A N 1
ATOM 843 C CA . VAL A 1 102 ? 8.344 -7.223 -7.191 1 96.56 102 VAL A CA 1
ATOM 844 C C . VAL A 1 102 ? 9.359 -7.68 -6.148 1 96.56 102 VAL A C 1
ATOM 846 O O . VAL A 1 102 ? 10.039 -8.695 -6.336 1 96.56 102 VAL A O 1
ATOM 849 N N . THR A 1 103 ? 9.406 -7.016 -5.078 1 97.5 103 THR A N 1
ATOM 850 C CA . THR A 1 103 ? 10.344 -7.348 -4.016 1 97.5 103 THR A CA 1
ATOM 851 C C . THR A 1 103 ? 10.031 -8.719 -3.424 1 97.5 103 THR A C 1
ATOM 853 O O . THR A 1 103 ? 10.945 -9.5 -3.143 1 97.5 103 THR A O 1
ATOM 856 N N . ILE A 1 104 ? 8.789 -8.977 -3.275 1 98.38 104 ILE A N 1
ATOM 857 C CA . ILE A 1 104 ? 8.352 -10.25 -2.707 1 98.38 104 ILE A CA 1
ATOM 858 C C . ILE A 1 104 ? 8.797 -11.398 -3.609 1 98.38 104 ILE A C 1
ATOM 860 O O . ILE A 1 104 ? 9.422 -12.352 -3.146 1 98.38 104 ILE A O 1
ATOM 864 N N . ILE A 1 105 ? 8.539 -11.266 -4.855 1 97.88 105 ILE A N 1
ATOM 865 C CA . ILE A 1 105 ? 8.828 -12.32 -5.816 1 97.88 105 ILE A CA 1
ATOM 866 C C . ILE A 1 105 ? 10.336 -12.547 -5.898 1 97.88 105 ILE A C 1
ATOM 868 O O . ILE A 1 105 ? 10.805 -13.688 -5.879 1 97.88 105 ILE A O 1
ATOM 872 N N . ILE A 1 106 ? 11.086 -11.484 -5.918 1 96.62 106 ILE A N 1
ATOM 873 C CA . ILE A 1 106 ? 12.539 -11.586 -6.008 1 96.62 106 ILE A CA 1
ATOM 874 C C . ILE A 1 106 ? 13.086 -12.273 -4.754 1 96.62 106 ILE A C 1
ATOM 876 O O . ILE A 1 106 ? 13.93 -13.164 -4.848 1 96.62 106 ILE A O 1
ATOM 880 N N . CYS A 1 107 ? 12.625 -11.945 -3.613 1 97.75 107 CYS A N 1
ATOM 881 C CA . CYS A 1 107 ? 13.078 -12.555 -2.369 1 97.75 107 CYS A CA 1
ATOM 882 C C . CYS A 1 107 ? 12.766 -14.039 -2.342 1 97.75 107 CYS A C 1
ATOM 884 O O . CYS A 1 107 ? 13.586 -14.852 -1.905 1 97.75 107 CYS A O 1
ATOM 886 N N . TYR A 1 108 ? 11.57 -14.383 -2.812 1 97.75 108 TYR A N 1
ATOM 887 C CA . TYR A 1 108 ? 11.18 -15.797 -2.814 1 97.75 108 TYR A CA 1
ATOM 888 C C . TYR A 1 108 ? 12.023 -16.594 -3.805 1 97.75 108 TYR A C 1
ATOM 890 O O . TYR A 1 108 ? 12.367 -17.75 -3.553 1 97.75 108 TYR A O 1
ATOM 898 N N . ILE A 1 109 ? 12.375 -15.953 -4.879 1 95.81 109 ILE A N 1
ATOM 899 C CA . ILE A 1 109 ? 13.211 -16.641 -5.863 1 95.81 109 ILE A CA 1
ATOM 900 C C . ILE A 1 109 ? 14.625 -16.797 -5.316 1 95.81 109 ILE A C 1
ATOM 902 O O . ILE A 1 109 ? 15.227 -17.875 -5.434 1 95.81 109 ILE A O 1
ATOM 906 N N . TRP A 1 110 ? 15.141 -15.805 -4.641 1 95.25 110 TRP A N 1
ATOM 907 C CA . TRP A 1 110 ? 16.531 -15.789 -4.191 1 95.25 110 TRP A CA 1
ATOM 908 C C . TRP A 1 110 ? 16.703 -16.641 -2.938 1 95.25 110 TRP A C 1
ATOM 910 O O . TRP A 1 110 ? 17.734 -17.312 -2.773 1 95.25 110 TRP A O 1
ATOM 920 N N . PHE A 1 111 ? 15.703 -16.672 -2.07 1 96.5 111 PHE A N 1
ATOM 921 C CA . PHE A 1 111 ? 15.945 -17.25 -0.753 1 96.5 111 PHE A CA 1
ATOM 922 C C . PHE A 1 111 ? 14.945 -18.359 -0.45 1 96.5 111 PHE A C 1
ATOM 924 O O . PHE A 1 111 ? 14.945 -18.922 0.646 1 96.5 111 PHE A O 1
ATOM 931 N N . GLY A 1 112 ? 14.133 -18.672 -1.419 1 95.81 112 GLY A N 1
ATOM 932 C CA . GLY A 1 112 ? 13.148 -19.734 -1.239 1 95.81 112 GLY A CA 1
ATOM 933 C C . GLY A 1 112 ? 11.883 -19.266 -0.542 1 95.81 112 GLY A C 1
ATOM 934 O O . GLY A 1 112 ? 11.797 -18.109 -0.117 1 95.81 112 GLY A O 1
ATOM 935 N N . LEU A 1 113 ? 10.961 -20.109 -0.521 1 97.12 113 LEU A N 1
ATOM 936 C CA . LEU A 1 113 ? 9.672 -19.812 0.095 1 97.12 113 LEU A CA 1
ATOM 937 C C . LEU A 1 113 ? 9.734 -20 1.605 1 97.12 113 LEU A C 1
ATOM 939 O O . LEU A 1 113 ? 9.125 -20.938 2.137 1 97.12 113 LEU A O 1
ATOM 943 N N . THR A 1 114 ? 10.445 -19.094 2.291 1 97.75 114 THR A N 1
ATOM 944 C CA . THR A 1 114 ? 10.711 -19.219 3.721 1 97.75 114 THR A CA 1
ATOM 945 C C . THR A 1 114 ? 10.203 -17.984 4.469 1 97.75 114 THR A C 1
ATOM 947 O O . THR A 1 114 ? 9.852 -16.984 3.854 1 97.75 114 THR A O 1
ATOM 950 N N . ASP A 1 115 ? 10.125 -18.141 5.781 1 97.88 115 ASP A N 1
ATOM 951 C CA . ASP A 1 115 ? 9.766 -17 6.629 1 97.88 115 ASP A CA 1
ATOM 952 C C . ASP A 1 115 ? 10.781 -15.867 6.492 1 97.88 115 ASP A C 1
ATOM 954 O O . ASP A 1 115 ? 10.422 -14.695 6.535 1 97.88 115 ASP A O 1
ATOM 958 N N . PHE A 1 116 ? 11.969 -16.25 6.336 1 98.19 116 PHE A N 1
ATOM 959 C CA . PHE A 1 116 ? 13.016 -15.266 6.152 1 98.19 116 PHE A CA 1
ATOM 960 C C . PHE A 1 116 ? 12.75 -14.414 4.914 1 98.19 116 PHE A C 1
ATOM 962 O O . PHE A 1 116 ? 12.812 -13.18 4.977 1 98.19 116 PHE A O 1
ATOM 969 N N . SER A 1 117 ? 12.438 -15.094 3.801 1 98.44 117 SER A N 1
ATOM 970 C CA . SER A 1 117 ? 12.156 -14.383 2.559 1 98.44 117 SER A CA 1
ATOM 971 C C . SER A 1 117 ? 10.945 -13.469 2.709 1 98.44 117 SER A C 1
ATOM 973 O O . SER A 1 117 ? 10.945 -12.344 2.199 1 98.44 117 SER A O 1
ATOM 975 N N . ALA A 1 118 ? 9.953 -14.008 3.402 1 98.5 118 ALA A N 1
ATOM 976 C CA . ALA A 1 118 ? 8.719 -13.258 3.613 1 98.5 118 ALA A CA 1
ATOM 977 C C . ALA A 1 118 ? 8.984 -11.969 4.391 1 98.5 118 ALA A C 1
ATOM 979 O O . ALA A 1 118 ? 8.594 -10.883 3.963 1 98.5 118 ALA A O 1
ATOM 980 N N . ILE A 1 119 ? 9.672 -12.039 5.457 1 98.75 119 ILE A N 1
ATOM 981 C CA . ILE A 1 119 ? 9.953 -10.914 6.336 1 98.75 119 ILE A CA 1
ATOM 982 C C . ILE A 1 119 ? 10.906 -9.945 5.648 1 98.75 119 ILE A C 1
ATOM 984 O O . ILE A 1 119 ? 10.703 -8.727 5.68 1 98.75 119 ILE A O 1
ATOM 988 N N . LEU A 1 120 ? 11.914 -10.453 5.027 1 98.75 120 LEU A N 1
ATOM 989 C CA . LEU A 1 120 ? 12.906 -9.633 4.336 1 98.75 120 LEU A CA 1
ATOM 990 C C . LEU A 1 120 ? 12.242 -8.781 3.264 1 98.75 120 LEU A C 1
ATOM 992 O O . LEU A 1 120 ? 12.586 -7.602 3.107 1 98.75 120 LEU A O 1
ATOM 996 N N . ALA A 1 121 ? 11.344 -9.383 2.496 1 98.62 121 ALA A N 1
ATOM 997 C CA . ALA A 1 121 ? 10.648 -8.672 1.431 1 98.62 121 ALA A CA 1
ATOM 998 C C . ALA A 1 121 ? 9.898 -7.457 1.982 1 98.62 121 ALA A C 1
ATOM 1000 O O . ALA A 1 121 ? 9.969 -6.367 1.411 1 98.62 121 ALA A O 1
ATOM 1001 N N . VAL A 1 122 ? 9.211 -7.676 3.092 1 98.75 122 VAL A N 1
ATOM 1002 C CA . VAL A 1 122 ? 8.438 -6.605 3.713 1 98.75 122 VAL A CA 1
ATOM 1003 C C . VAL A 1 122 ? 9.375 -5.516 4.223 1 98.75 122 VAL A C 1
ATOM 1005 O O . VAL A 1 122 ? 9.133 -4.324 4.012 1 98.75 122 VAL A O 1
ATOM 1008 N N . VAL A 1 123 ? 10.453 -5.91 4.824 1 98.75 123 VAL A N 1
ATOM 1009 C CA . VAL A 1 123 ? 11.414 -4.977 5.406 1 98.75 123 VAL A CA 1
ATOM 1010 C C . VAL A 1 123 ? 12.039 -4.121 4.305 1 98.75 123 VAL A C 1
ATOM 1012 O O . VAL A 1 123 ? 12.023 -2.893 4.387 1 98.75 123 VAL A O 1
ATOM 1015 N N . ILE A 1 124 ? 12.5 -4.742 3.279 1 98.19 124 ILE A N 1
ATOM 1016 C CA . ILE A 1 124 ? 13.164 -4.043 2.182 1 98.19 124 ILE A CA 1
ATOM 1017 C C . ILE A 1 124 ? 12.195 -3.033 1.561 1 98.19 124 ILE A C 1
ATOM 1019 O O . ILE A 1 124 ? 12.594 -1.916 1.222 1 98.19 124 ILE A O 1
ATOM 1023 N N . ASN A 1 125 ? 10.969 -3.463 1.461 1 98 125 ASN A N 1
ATOM 1024 C CA . ASN A 1 125 ? 9.984 -2.646 0.764 1 98 125 ASN A CA 1
ATOM 1025 C C . ASN A 1 125 ? 9.516 -1.477 1.625 1 98 125 ASN A C 1
ATOM 1027 O O . ASN A 1 125 ? 9.141 -0.424 1.102 1 98 125 ASN A O 1
ATOM 1031 N N . LYS A 1 126 ? 9.555 -1.565 2.922 1 98.31 126 LYS A N 1
ATOM 1032 C CA . LYS A 1 126 ? 8.906 -0.551 3.752 1 98.31 126 LYS A CA 1
ATOM 1033 C C . LYS A 1 126 ? 9.945 0.312 4.465 1 98.31 126 LYS A C 1
ATOM 1035 O O . LYS A 1 126 ? 9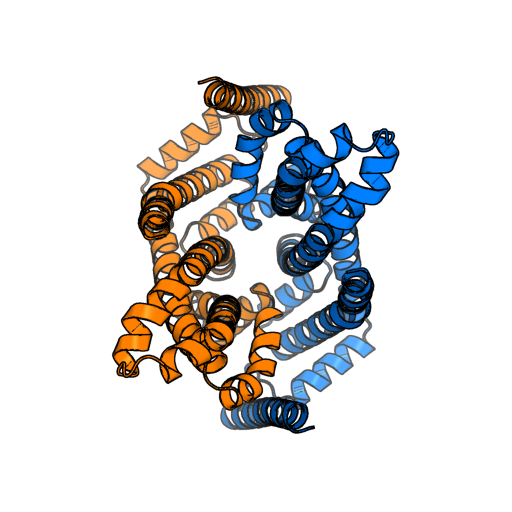.625 1.392 4.965 1 98.31 126 LYS A O 1
ATOM 1040 N N . VAL A 1 127 ? 11.195 -0.07 4.5 1 98.62 127 VAL A N 1
ATOM 1041 C CA . VAL A 1 127 ? 12.258 0.699 5.145 1 98.62 127 VAL A CA 1
ATOM 1042 C C . VAL A 1 127 ? 12.352 2.084 4.512 1 98.62 127 VAL A C 1
ATOM 1044 O O . VAL A 1 127 ? 12.469 3.092 5.215 1 98.62 127 VAL A O 1
ATOM 1047 N N . PRO A 1 128 ? 12.297 2.219 3.195 1 98 128 PRO A N 1
ATOM 1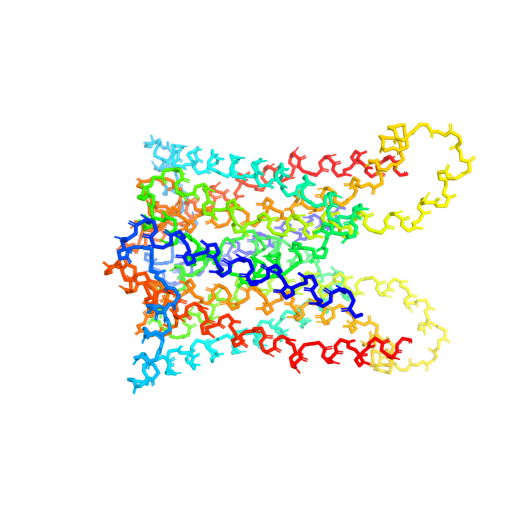048 C CA . PRO A 1 128 ? 12.445 3.531 2.562 1 98 128 PRO A CA 1
ATOM 1049 C C . PRO A 1 128 ? 11.414 4.547 3.053 1 98 128 PRO A C 1
ATOM 1051 O O . PRO A 1 128 ? 11.742 5.723 3.246 1 98 128 PRO A O 1
ATOM 1054 N N . ILE A 1 129 ? 10.188 4.098 3.281 1 96.94 129 ILE A N 1
ATOM 1055 C CA . ILE A 1 129 ? 9.156 5.035 3.713 1 96.94 129 ILE A CA 1
ATOM 1056 C C . ILE A 1 129 ? 9.453 5.516 5.133 1 96.94 129 ILE A C 1
ATOM 1058 O O . ILE A 1 129 ? 9.211 6.676 5.465 1 96.94 129 ILE A O 1
ATOM 1062 N N . VAL A 1 130 ? 9.938 4.684 5.934 1 97.69 130 VAL A N 1
ATOM 1063 C CA . VAL A 1 130 ? 10.328 5.078 7.285 1 97.69 130 VAL A CA 1
ATOM 1064 C C . VAL A 1 130 ? 11.5 6.047 7.223 1 97.69 130 VAL A C 1
ATOM 1066 O O . VAL A 1 130 ? 11.516 7.066 7.914 1 97.69 130 VAL A O 1
ATOM 1069 N N . ILE A 1 131 ? 12.469 5.766 6.375 1 98.19 131 ILE A N 1
ATOM 1070 C CA . ILE A 1 131 ? 13.641 6.617 6.223 1 98.19 131 ILE A CA 1
ATOM 1071 C C . ILE A 1 131 ? 13.211 8.023 5.82 1 98.19 131 ILE A C 1
ATOM 1073 O O . ILE A 1 131 ? 13.641 9.008 6.43 1 98.19 131 ILE A O 1
ATOM 1077 N N . VAL A 1 132 ? 12.383 8.109 4.855 1 96.44 132 VAL A N 1
ATOM 1078 C CA . VAL A 1 132 ? 12.008 9.414 4.316 1 96.44 132 VAL A CA 1
ATOM 1079 C C . VAL A 1 132 ? 11.266 10.219 5.383 1 96.44 132 VAL A C 1
ATOM 1081 O O . VAL A 1 132 ? 11.516 11.422 5.543 1 96.44 132 VAL A O 1
ATOM 1084 N N . ASN A 1 133 ? 10.391 9.617 6.125 1 95 133 ASN A N 1
ATOM 1085 C CA . ASN A 1 133 ? 9.617 10.328 7.141 1 95 133 ASN A CA 1
ATOM 1086 C C . ASN A 1 133 ? 10.508 10.805 8.281 1 95 133 ASN A C 1
ATOM 1088 O O . ASN A 1 133 ? 10.398 11.953 8.719 1 95 133 ASN A O 1
ATOM 1092 N N . ILE A 1 134 ? 11.352 9.953 8.711 1 94.75 134 ILE A N 1
ATOM 1093 C CA . ILE A 1 134 ? 12.25 10.305 9.805 1 94.75 134 ILE A CA 1
ATOM 1094 C C . ILE A 1 134 ? 13.25 11.352 9.344 1 94.75 134 ILE A C 1
ATOM 1096 O O . ILE A 1 134 ? 13.578 12.289 10.078 1 94.75 134 ILE A O 1
ATOM 1100 N N . ARG A 1 135 ? 13.773 11.195 8.133 1 95.62 135 ARG A N 1
ATOM 1101 C CA . ARG A 1 135 ? 14.688 12.164 7.547 1 95.62 135 ARG A CA 1
ATOM 1102 C C . ARG A 1 135 ? 14.055 13.547 7.492 1 95.62 135 ARG A C 1
ATOM 1104 O O . ARG A 1 135 ? 14.688 14.539 7.879 1 95.62 135 ARG A O 1
ATOM 1111 N N . GLU A 1 136 ? 12.812 13.625 7.043 1 92.44 136 GLU A N 1
ATOM 1112 C CA . GLU A 1 136 ? 12.109 14.898 6.945 1 92.44 136 GLU A CA 1
ATOM 1113 C C . GLU A 1 136 ? 11.883 15.508 8.328 1 92.44 136 GLU A C 1
ATOM 1115 O O . GLU A 1 136 ? 12 16.719 8.5 1 92.44 136 GLU A O 1
ATOM 1120 N N . GLY A 1 137 ? 11.477 14.68 9.227 1 89.75 137 GLY A N 1
ATOM 1121 C CA . GLY A 1 137 ? 11.336 15.164 10.586 1 89.75 137 GLY A CA 1
ATOM 1122 C C . GLY A 1 137 ? 12.625 15.695 11.172 1 89.75 137 GLY A C 1
ATOM 1123 O O . GLY A 1 137 ? 12.633 16.734 11.844 1 89.75 137 GLY A O 1
ATOM 1124 N N . THR A 1 138 ? 13.703 15.07 10.898 1 90.12 138 THR A N 1
ATOM 1125 C CA . THR A 1 138 ? 15.016 15.461 11.398 1 90.12 138 THR A CA 1
ATOM 1126 C C . THR A 1 138 ? 15.469 16.766 10.75 1 90.12 138 THR A C 1
ATOM 1128 O O . THR A 1 138 ? 15.984 17.656 11.43 1 90.12 138 THR A O 1
ATOM 1131 N N . LYS A 1 139 ? 15.25 16.891 9.484 1 90.12 139 LYS A N 1
ATOM 1132 C CA . LYS A 1 139 ? 15.633 18.109 8.758 1 90.12 139 LYS A CA 1
ATOM 1133 C C . LYS A 1 139 ? 14.805 19.297 9.211 1 90.12 139 LYS A C 1
ATOM 1135 O O . LYS A 1 139 ? 15.297 20.438 9.25 1 90.12 139 LYS A O 1
ATOM 1140 N N . ALA A 1 140 ? 13.609 19.094 9.461 1 84.12 140 ALA A N 1
ATOM 1141 C CA . ALA A 1 140 ? 12.734 20.156 9.93 1 84.12 140 ALA A CA 1
ATOM 1142 C C . ALA A 1 140 ? 13.219 20.719 11.266 1 84.12 140 ALA A C 1
ATOM 1144 O O . ALA A 1 140 ? 13.078 21.922 11.531 1 84.12 140 ALA A O 1
ATOM 1145 N N . PHE A 1 141 ? 13.805 19.984 11.922 1 75.94 141 PHE A N 1
ATOM 1146 C CA . PHE A 1 141 ? 14.258 20.391 13.25 1 75.94 141 PHE A CA 1
ATOM 1147 C C . PHE A 1 141 ? 15.633 21.047 13.18 1 75.94 141 PHE A C 1
ATOM 1149 O O . PHE A 1 141 ? 15.93 21.953 13.953 1 75.94 141 PHE A O 1
ATOM 1156 N N . ASP A 1 142 ? 16.594 20.438 12.477 1 67.12 142 ASP A N 1
ATOM 1157 C CA . ASP A 1 142 ? 17.938 21 12.359 1 67.12 142 ASP A CA 1
ATOM 1158 C C . ASP A 1 142 ? 17.891 22.469 11.977 1 67.12 142 ASP A C 1
ATOM 1160 O O . ASP A 1 142 ? 18.641 23.281 12.516 1 67.12 142 ASP A O 1
ATOM 1164 N N . LYS A 1 143 ? 17.062 22.719 11.273 1 63.59 143 LYS A N 1
ATOM 1165 C CA . LYS A 1 143 ? 16.953 24.109 10.859 1 63.59 143 LYS A CA 1
ATOM 1166 C C . LYS A 1 143 ? 16.484 24.984 12.008 1 63.59 143 LYS A C 1
ATOM 1168 O O . LYS A 1 143 ? 16.953 26.125 12.172 1 63.59 143 LYS A O 1
ATOM 1173 N N . LYS A 1 144 ? 15.648 24.453 12.789 1 59.47 144 LYS A N 1
ATOM 1174 C CA . LYS A 1 144 ? 15.078 25.25 13.867 1 59.47 144 LYS A CA 1
ATOM 1175 C C . LYS A 1 144 ? 16.047 25.359 15.039 1 59.47 144 LYS A C 1
ATOM 1177 O O . LYS A 1 144 ? 16.141 26.422 15.672 1 59.47 144 LYS A O 1
ATOM 1182 N N . TYR A 1 145 ? 16.766 24.25 15.32 1 59.34 145 TYR A N 1
ATOM 1183 C CA . TYR A 1 145 ? 17.422 24.234 16.625 1 59.34 145 TYR A CA 1
ATOM 1184 C C . TYR A 1 145 ? 18.906 24.531 16.5 1 59.34 145 TYR A C 1
ATOM 1186 O O . TYR A 1 145 ? 19.578 24.797 17.5 1 59.34 145 TYR A O 1
ATOM 1194 N N . MET A 1 146 ? 19.516 24.297 15.32 1 57.5 146 MET A N 1
ATOM 1195 C CA . MET A 1 146 ? 20.906 24.719 15.258 1 57.5 146 MET A CA 1
ATOM 1196 C C . MET A 1 146 ? 21.078 26.125 15.836 1 57.5 146 MET A C 1
ATOM 1198 O O . MET A 1 146 ? 22.094 26.422 16.453 1 57.5 146 MET A O 1
ATOM 1202 N N . ASP A 1 147 ? 19.984 26.75 15.82 1 56.31 147 ASP A N 1
ATOM 1203 C CA . ASP A 1 147 ? 20.094 28.094 16.391 1 56.31 147 ASP A CA 1
ATOM 1204 C C . ASP A 1 147 ? 20.078 28.047 17.906 1 56.31 147 ASP A C 1
ATOM 1206 O O . ASP A 1 147 ? 20.75 28.859 18.562 1 56.31 147 ASP A O 1
ATOM 1210 N N . PHE A 1 148 ? 19.375 27.016 18.406 1 56.19 148 PHE A N 1
ATOM 1211 C CA . PHE A 1 148 ? 19.234 26.938 19.859 1 56.19 148 PHE A CA 1
ATOM 1212 C C . PHE A 1 148 ? 20.516 26.406 20.484 1 56.19 148 PHE A C 1
ATOM 1214 O O . PHE A 1 148 ? 20.922 26.844 21.562 1 56.19 148 PHE A O 1
ATOM 1221 N N . ALA A 1 149 ? 21.188 25.406 19.906 1 56.81 149 ALA A N 1
ATOM 1222 C CA . ALA A 1 149 ? 22.375 24.766 20.484 1 56.81 149 ALA A CA 1
ATOM 1223 C C . ALA A 1 149 ? 23.516 25.766 20.641 1 56.81 149 ALA A C 1
ATOM 1225 O O . ALA A 1 149 ? 24.297 25.656 21.594 1 56.81 149 ALA A O 1
ATOM 1226 N N . LYS A 1 150 ? 23.547 26.594 19.75 1 56.88 150 LYS A N 1
ATOM 1227 C CA . LYS A 1 150 ? 24.609 27.594 19.844 1 56.88 150 LYS A CA 1
ATOM 1228 C C . LYS A 1 150 ? 24.438 28.453 21.094 1 56.88 150 LYS A C 1
ATOM 1230 O O . LYS A 1 150 ? 25.422 28.922 21.672 1 56.88 150 LYS A O 1
ATOM 1235 N N . ILE A 1 151 ? 23.203 28.422 21.531 1 57.84 151 ILE A N 1
ATOM 1236 C CA . ILE A 1 151 ? 22.969 29.344 22.641 1 57.84 151 ILE A CA 1
ATOM 1237 C C . ILE A 1 151 ? 23.109 28.625 23.969 1 57.84 151 ILE A C 1
ATOM 1239 O O . ILE A 1 151 ? 23.625 29.188 24.938 1 57.84 151 ILE A O 1
ATOM 1243 N N . TYR A 1 152 ? 22.625 27.406 23.922 1 60.66 152 TYR A N 1
ATOM 1244 C CA . TYR A 1 152 ? 22.547 26.766 25.234 1 60.66 152 TYR A CA 1
ATOM 1245 C C . TYR A 1 152 ? 23.656 25.734 25.391 1 60.66 152 TYR A C 1
ATOM 1247 O O . TYR A 1 152 ? 23.891 24.906 24.5 1 60.66 152 TYR A O 1
ATOM 1255 N N . LYS A 1 153 ? 24.844 26.094 25.906 1 65.06 153 LYS A N 1
ATOM 1256 C CA . LYS A 1 153 ? 26 25.297 26.297 1 65.06 153 LYS A CA 1
ATOM 1257 C C . LYS A 1 153 ? 25.609 23.859 26.625 1 65.06 153 LYS A C 1
ATOM 1259 O O . LYS A 1 153 ? 26.062 23.312 27.625 1 65.06 153 LYS A O 1
ATOM 1264 N N . LEU A 1 154 ? 24.656 23.344 26.047 1 64.12 154 LEU A N 1
ATOM 1265 C CA . LEU A 1 154 ? 24.25 21.969 26.312 1 64.12 154 LEU A CA 1
ATOM 1266 C C . LEU A 1 154 ? 25.094 20.984 25.5 1 64.12 154 LEU A C 1
ATOM 1268 O O . LEU A 1 154 ? 25.578 21.312 24.438 1 64.12 154 LEU A O 1
ATOM 1272 N N . SER A 1 155 ? 25.375 19.828 26.203 1 68.19 155 SER A N 1
ATOM 1273 C CA . SER A 1 155 ? 26.109 18.781 25.5 1 68.19 155 SER A CA 1
ATOM 1274 C C . SER A 1 155 ? 25.297 18.219 24.328 1 68.19 155 SER A C 1
ATOM 1276 O O . SER A 1 155 ? 24.062 18.344 24.312 1 68.19 155 SER A O 1
ATOM 1278 N N . ARG A 1 156 ? 25.891 17.781 23.281 1 67.06 156 ARG A N 1
ATOM 1279 C CA . ARG A 1 156 ? 25.25 17.234 22.094 1 67.06 156 ARG A CA 1
ATOM 1280 C C . ARG A 1 156 ? 24.219 16.172 22.453 1 67.06 156 ARG A C 1
ATOM 1282 O O . ARG A 1 156 ? 23.156 16.109 21.859 1 67.06 156 ARG A O 1
ATOM 1289 N N . LYS A 1 157 ? 24.578 15.344 23.438 1 72.56 157 LYS A N 1
ATOM 1290 C CA . LYS A 1 157 ? 23.688 14.281 23.875 1 72.56 157 LYS A CA 1
ATOM 1291 C C . LYS A 1 157 ? 22.453 14.859 24.578 1 72.56 157 LYS A C 1
ATOM 1293 O O . LYS A 1 157 ? 21.344 14.375 24.375 1 72.56 157 LYS A O 1
ATOM 1298 N N . GLU A 1 158 ? 22.734 15.844 25.344 1 71.31 158 GLU A N 1
ATOM 1299 C CA . GLU A 1 158 ? 21.625 16.469 26.062 1 71.31 158 GLU A CA 1
ATOM 1300 C C . GLU A 1 158 ? 20.672 17.172 25.094 1 71.31 158 GLU A C 1
ATOM 1302 O O . GLU A 1 158 ? 19.453 17.125 25.266 1 71.31 158 GLU A O 1
ATOM 1307 N N . ILE A 1 159 ? 21.219 17.719 24.141 1 68.31 159 ILE A N 1
ATOM 1308 C CA . ILE A 1 159 ? 20.422 18.422 23.125 1 68.31 159 ILE A CA 1
ATOM 1309 C C . ILE A 1 159 ? 19.594 17.406 22.328 1 68.31 159 ILE A C 1
ATOM 1311 O O . ILE A 1 159 ? 18.406 17.609 22.094 1 68.31 159 ILE A O 1
ATOM 1315 N N . PHE A 1 160 ? 20.328 16.312 22.062 1 70.06 160 PHE A N 1
ATOM 1316 C CA . PHE A 1 160 ? 19.656 15.273 21.297 1 70.06 160 PHE A CA 1
ATOM 1317 C C . PHE A 1 160 ? 18.5 14.672 22.078 1 70.06 160 PHE A C 1
ATOM 1319 O O . PHE A 1 160 ? 17.375 14.586 21.562 1 70.06 160 PHE A O 1
ATOM 1326 N N . LEU A 1 161 ? 18.719 14.328 23.234 1 71.88 161 LEU A N 1
ATOM 1327 C CA . LEU A 1 161 ? 17.75 13.578 24.016 1 71.88 161 LEU A CA 1
ATOM 1328 C C . LEU A 1 161 ? 16.672 14.508 24.562 1 71.88 161 LEU A C 1
ATOM 1330 O O . LEU A 1 161 ? 15.5 14.125 24.641 1 71.88 161 LEU A O 1
ATOM 1334 N N . ASN A 1 162 ? 17 15.711 24.875 1 68 162 ASN A N 1
ATOM 1335 C CA . ASN A 1 162 ? 16.062 16.578 25.594 1 68 162 ASN A CA 1
ATOM 1336 C C . ASN A 1 162 ? 15.398 17.578 24.656 1 68 162 ASN A C 1
ATOM 1338 O O . ASN A 1 162 ? 14.344 18.125 24.984 1 68 162 ASN A O 1
ATOM 1342 N N . ILE A 1 163 ? 16.031 17.703 23.609 1 67.94 163 ILE A N 1
ATOM 1343 C CA . ILE A 1 163 ? 15.469 18.734 22.719 1 67.94 163 ILE A CA 1
ATOM 1344 C C . ILE A 1 163 ? 15.047 18.094 21.406 1 67.94 163 ILE A C 1
ATOM 1346 O O . ILE A 1 163 ? 13.891 18.219 20.984 1 67.94 163 ILE A O 1
ATOM 1350 N N . TYR A 1 164 ? 15.977 17.297 20.906 1 69.56 164 TYR A N 1
ATOM 1351 C CA . TYR A 1 164 ? 15.734 16.781 19.562 1 69.56 164 TYR A CA 1
ATOM 1352 C C . TYR A 1 164 ? 14.727 15.648 19.594 1 69.56 164 TYR A C 1
ATOM 1354 O O . TYR A 1 164 ? 13.75 15.656 18.828 1 69.56 164 TYR A O 1
ATOM 1362 N N . LEU A 1 165 ? 14.938 14.797 20.516 1 73.31 165 LEU A N 1
ATOM 1363 C CA . LEU A 1 165 ? 14.117 13.594 20.547 1 73.31 165 LEU A CA 1
ATOM 1364 C C . LEU A 1 165 ? 12.664 13.938 20.828 1 73.31 165 LEU A C 1
ATOM 1366 O O . LEU A 1 165 ? 11.758 13.422 20.172 1 73.31 165 LEU A O 1
ATOM 1370 N N . PRO A 1 166 ? 12.453 14.812 21.781 1 73.5 166 PRO A N 1
ATOM 1371 C CA . PRO A 1 166 ? 11.062 15.188 22.031 1 73.5 166 PRO A CA 1
ATOM 1372 C C . PRO A 1 166 ? 10.406 15.844 20.812 1 73.5 166 PRO A C 1
ATOM 1374 O O . PRO A 1 166 ? 9.188 15.727 20.625 1 73.5 166 PRO A O 1
ATOM 1377 N N . GLN A 1 167 ? 11.172 16.438 20.031 1 75.62 167 GLN A N 1
ATOM 1378 C CA . GLN A 1 167 ? 10.625 17.125 18.875 1 75.62 167 GLN A CA 1
ATOM 1379 C C . GLN A 1 167 ? 10.398 16.156 17.703 1 75.62 167 GLN A C 1
ATOM 1381 O O . GLN A 1 167 ? 9.594 16.422 16.812 1 75.62 167 GLN A O 1
ATOM 1386 N N . LEU A 1 168 ? 11.094 15.117 17.766 1 83.88 168 LEU A N 1
ATOM 1387 C CA . LEU A 1 168 ? 10.969 14.102 16.719 1 83.88 168 LEU A CA 1
ATOM 1388 C C . LEU A 1 168 ? 9.82 13.141 17.031 1 83.88 168 LEU A C 1
ATOM 1390 O O . LEU A 1 168 ? 9.398 12.383 16.156 1 83.88 168 LEU A O 1
ATOM 1394 N N . TYR A 1 169 ? 9.219 13.273 18.125 1 84.75 169 TYR A N 1
ATOM 1395 C CA . TYR A 1 169 ? 8.227 12.32 18.609 1 84.75 169 TYR A CA 1
ATOM 1396 C C . TYR A 1 169 ? 6.992 12.32 17.719 1 84.75 169 TYR A C 1
ATOM 1398 O O . TYR A 1 169 ? 6.488 11.258 17.359 1 84.75 169 TYR A O 1
ATOM 1406 N N . PRO A 1 170 ? 6.551 13.555 17.359 1 83.06 170 PRO A N 1
ATOM 1407 C CA . PRO A 1 170 ? 5.383 13.516 16.469 1 83.06 170 PRO A CA 1
ATOM 1408 C C . PRO A 1 170 ? 5.668 12.805 15.148 1 83.06 170 PRO A C 1
ATOM 1410 O O . PRO A 1 170 ? 4.801 12.102 14.625 1 83.06 170 PRO A O 1
ATOM 1413 N N . TYR A 1 171 ? 6.848 12.945 14.672 1 86.12 171 TYR A N 1
ATOM 1414 C CA . TYR A 1 171 ? 7.242 12.289 13.43 1 86.12 171 TYR A CA 1
ATOM 1415 C C . TYR A 1 171 ? 7.395 10.789 13.625 1 86.12 171 TYR A C 1
ATOM 1417 O O . TYR A 1 171 ? 7 10 12.766 1 86.12 171 TYR A O 1
ATOM 1425 N N . LEU A 1 172 ? 7.945 10.461 14.758 1 90.06 172 LEU A N 1
ATOM 1426 C CA . LEU A 1 172 ? 8.109 9.047 15.078 1 90.06 172 LEU A CA 1
ATOM 1427 C C . LEU A 1 172 ? 6.758 8.359 15.219 1 90.06 172 LEU A C 1
ATOM 1429 O O . LEU A 1 172 ? 6.566 7.25 14.711 1 90.06 172 LEU A O 1
ATOM 1433 N N . LEU A 1 173 ? 5.828 9.008 15.867 1 89 173 LEU A N 1
ATOM 1434 C CA . LEU A 1 173 ? 4.5 8.438 16.062 1 89 173 LEU A CA 1
ATOM 1435 C C . LEU A 1 173 ? 3.764 8.312 14.727 1 89 173 LEU A C 1
ATOM 1437 O O . LEU A 1 173 ? 3.125 7.289 14.461 1 89 173 LEU A O 1
ATOM 1441 N N . ALA A 1 174 ? 3.832 9.352 13.93 1 89.06 174 ALA A N 1
ATOM 1442 C CA . ALA A 1 174 ? 3.191 9.328 12.617 1 89.06 174 ALA A CA 1
ATOM 1443 C C . ALA A 1 174 ? 3.781 8.234 11.734 1 89.06 174 ALA A C 1
ATOM 1445 O O . ALA A 1 174 ? 3.051 7.531 11.031 1 89.06 174 ALA A O 1
ATOM 1446 N N . THR A 1 175 ? 5.074 8.102 11.82 1 93.69 175 THR A N 1
ATOM 1447 C CA . THR A 1 175 ? 5.762 7.082 11.039 1 93.69 175 THR A CA 1
ATOM 1448 C C . THR A 1 175 ? 5.383 5.684 11.516 1 93.69 175 THR A C 1
ATOM 1450 O O . THR A 1 175 ? 5.191 4.773 10.703 1 93.69 175 THR A O 1
ATOM 1453 N N . THR A 1 176 ? 5.281 5.543 12.82 1 93.25 176 THR A N 1
ATOM 1454 C CA . THR A 1 176 ? 4.895 4.266 13.406 1 93.25 176 THR A CA 1
ATOM 1455 C C . THR A 1 176 ? 3.494 3.859 12.953 1 93.25 176 THR A C 1
ATOM 1457 O O . THR A 1 176 ? 3.279 2.723 12.523 1 93.25 176 THR A O 1
ATOM 1460 N N . ARG A 1 177 ? 2.596 4.75 12.961 1 90.38 177 ARG A N 1
ATOM 1461 C CA . ARG A 1 177 ? 1.226 4.48 12.539 1 90.38 177 ARG A CA 1
ATOM 1462 C C . ARG A 1 177 ? 1.167 4.145 11.055 1 90.38 177 ARG A C 1
ATOM 1464 O O . ARG A 1 177 ? 0.511 3.182 10.648 1 90.38 177 ARG A O 1
ATOM 1471 N N . LEU A 1 178 ? 1.843 4.895 10.32 1 91.31 178 LEU A N 1
ATOM 1472 C CA . LEU A 1 178 ? 1.843 4.703 8.875 1 91.31 178 LEU A CA 1
ATOM 1473 C C . LEU A 1 178 ? 2.492 3.373 8.508 1 91.31 178 LEU A C 1
ATOM 1475 O O . LEU A 1 178 ? 1.948 2.615 7.699 1 91.31 178 LEU A O 1
ATOM 1479 N N . SER A 1 179 ? 3.627 3.133 9.086 1 95.31 179 SER A N 1
ATOM 1480 C CA . SER A 1 179 ? 4.359 1.914 8.766 1 95.31 179 SER A CA 1
ATOM 1481 C C . SER A 1 179 ? 3.57 0.671 9.156 1 95.31 179 SER A C 1
ATOM 1483 O O . SER A 1 179 ? 3.51 -0.299 8.398 1 95.31 179 SER A O 1
ATOM 1485 N N . LEU A 1 180 ? 3.006 0.733 10.32 1 93.69 180 LEU A N 1
ATOM 1486 C CA . LEU A 1 180 ? 2.211 -0.409 10.766 1 93.69 180 LEU A CA 1
ATOM 1487 C C . LEU A 1 180 ? 1.017 -0.629 9.844 1 93.69 180 LEU A C 1
ATOM 1489 O O . LEU A 1 180 ? 0.705 -1.768 9.484 1 93.69 180 LEU A O 1
ATOM 1493 N N . SER A 1 181 ? 0.361 0.445 9.477 1 91.75 181 SER A N 1
ATOM 1494 C CA . SER A 1 181 ? -0.812 0.381 8.617 1 91.75 181 SER A CA 1
ATOM 1495 C C . SER A 1 181 ? -0.466 -0.22 7.258 1 91.75 181 SER A C 1
ATOM 1497 O O . SER A 1 181 ? -1.282 -0.923 6.656 1 91.75 181 SER A O 1
ATOM 1499 N N . LEU A 1 182 ? 0.709 -0.047 6.84 1 94.38 182 LEU A N 1
ATOM 1500 C CA . LEU A 1 182 ? 1.121 -0.546 5.531 1 94.38 182 LEU A CA 1
ATOM 1501 C C . LEU A 1 182 ? 1.647 -1.974 5.637 1 94.38 182 LEU A C 1
ATOM 1503 O O . LEU A 1 182 ? 1.352 -2.812 4.781 1 94.38 182 LEU A O 1
ATOM 1507 N N . ILE A 1 183 ? 2.32 -2.295 6.672 1 97.56 183 ILE A N 1
ATOM 1508 C CA . ILE A 1 183 ? 3.039 -3.557 6.812 1 97.56 183 ILE A CA 1
ATOM 1509 C C . ILE A 1 183 ? 2.041 -4.703 6.965 1 97.56 183 ILE A C 1
ATOM 1511 O O . ILE A 1 183 ? 2.188 -5.75 6.332 1 97.56 183 ILE A O 1
ATOM 1515 N N . TRP A 1 184 ? 1.064 -4.535 7.781 1 96.06 184 TRP A N 1
ATOM 1516 C CA . TRP A 1 184 ? 0.158 -5.66 7.984 1 96.06 184 TRP A CA 1
ATOM 1517 C C . TRP A 1 184 ? -0.589 -5.996 6.699 1 96.06 184 TRP A C 1
ATOM 1519 O O . TRP A 1 184 ? -0.935 -7.156 6.461 1 96.06 184 TRP A O 1
ATOM 1529 N N . LYS A 1 185 ? -0.786 -5.043 5.832 1 96.25 185 LYS A N 1
ATOM 1530 C CA . LYS A 1 185 ? -1.476 -5.27 4.566 1 96.25 185 LYS A CA 1
ATOM 1531 C C . LYS A 1 185 ? -0.575 -5.996 3.57 1 96.25 185 LYS A C 1
ATOM 1533 O O . LYS A 1 185 ? -1.021 -6.914 2.877 1 96.25 185 LYS A O 1
ATOM 1538 N N . ILE A 1 186 ? 0.67 -5.637 3.572 1 97.38 186 ILE A N 1
ATOM 1539 C CA . ILE A 1 186 ? 1.605 -6.242 2.629 1 97.38 186 ILE A CA 1
ATOM 1540 C C . ILE A 1 186 ? 1.924 -7.672 3.061 1 97.38 186 ILE A C 1
ATOM 1542 O O . ILE A 1 186 ? 2.176 -8.539 2.221 1 97.38 186 ILE A O 1
ATOM 1546 N N . VAL A 1 187 ? 1.891 -7.922 4.352 1 98.38 187 VAL A N 1
ATOM 1547 C CA . VAL A 1 187 ? 2.188 -9.258 4.871 1 98.38 187 VAL A CA 1
ATOM 1548 C C . VAL A 1 187 ? 1.168 -10.258 4.336 1 98.38 187 VAL A C 1
ATOM 1550 O O . VAL A 1 187 ? 1.507 -11.406 4.055 1 98.38 187 VAL A O 1
ATOM 1553 N N . LEU A 1 188 ? -0.042 -9.82 4.145 1 98.31 188 LEU A N 1
ATOM 1554 C CA . LEU A 1 188 ? -1.051 -10.711 3.582 1 98.31 188 LEU A CA 1
ATOM 1555 C C . LEU A 1 188 ? -0.674 -11.141 2.166 1 98.31 188 LEU A C 1
ATOM 1557 O O . LEU A 1 188 ? -0.855 -12.297 1.793 1 98.31 188 LEU A O 1
ATOM 1561 N N . VAL A 1 189 ? -0.107 -10.242 1.435 1 97.88 189 VAL A N 1
ATOM 1562 C CA . VAL A 1 189 ? 0.269 -10.523 0.053 1 97.88 189 VAL A CA 1
ATOM 1563 C C . VAL A 1 189 ? 1.463 -11.477 0.025 1 97.88 189 VAL A C 1
ATOM 1565 O O . VAL A 1 189 ? 1.515 -12.391 -0.799 1 97.88 189 VAL A O 1
ATOM 1568 N N . VAL A 1 190 ? 2.387 -11.234 0.909 1 98.06 190 VAL A N 1
ATOM 1569 C CA . VAL A 1 190 ? 3.566 -12.094 0.999 1 98.06 190 VAL A CA 1
ATOM 1570 C C . VAL A 1 190 ? 3.143 -13.516 1.334 1 98.06 190 VAL A C 1
ATOM 1572 O O . VAL A 1 190 ? 3.684 -14.477 0.779 1 98.06 190 VAL A O 1
ATOM 1575 N N . GLU A 1 191 ? 2.197 -13.688 2.217 1 98.5 191 GLU A N 1
ATOM 1576 C CA . GLU A 1 191 ? 1.717 -15.008 2.621 1 98.5 191 GLU A CA 1
ATOM 1577 C C . GLU A 1 191 ? 0.984 -15.703 1.476 1 98.5 191 GLU A C 1
ATOM 1579 O O . GLU A 1 191 ? 1.121 -16.906 1.288 1 98.5 191 GLU A O 1
ATOM 1584 N N . LEU A 1 192 ? 0.253 -14.945 0.768 1 97.56 192 LEU A N 1
ATOM 1585 C CA . LEU A 1 192 ? -0.483 -15.484 -0.373 1 97.56 192 LEU A CA 1
ATOM 1586 C C . LEU A 1 192 ? 0.472 -16.031 -1.429 1 97.56 192 LEU A C 1
ATOM 1588 O O . LEU A 1 192 ? 0.205 -17.062 -2.037 1 97.56 192 LEU A O 1
ATOM 1592 N N . LEU A 1 193 ? 1.614 -15.414 -1.585 1 97.12 193 LEU A N 1
ATOM 1593 C CA . LEU A 1 193 ? 2.48 -15.711 -2.721 1 97.12 193 LEU A CA 1
ATOM 1594 C C . LEU A 1 193 ? 3.432 -16.859 -2.395 1 97.12 193 LEU A C 1
ATOM 1596 O O . LEU A 1 193 ? 3.91 -17.547 -3.297 1 97.12 193 LEU A O 1
ATOM 1600 N N . GLY A 1 194 ? 3.658 -17 -1.067 1 97.25 194 GLY A N 1
ATOM 1601 C CA . GLY A 1 194 ? 4.77 -17.922 -0.934 1 97.25 194 GLY A CA 1
ATOM 1602 C C . GLY A 1 194 ? 4.82 -18.609 0.422 1 97.25 194 GLY A C 1
ATOM 1603 O O . GLY A 1 194 ? 5.828 -19.219 0.777 1 97.25 194 GLY A O 1
ATOM 1604 N N . ARG A 1 195 ? 3.785 -18.484 1.185 1 97.88 195 ARG A N 1
ATOM 1605 C CA . ARG A 1 195 ? 3.781 -19.172 2.473 1 97.88 195 ARG A CA 1
ATOM 1606 C C . ARG A 1 195 ? 2.729 -20.281 2.506 1 97.88 195 ARG A C 1
ATOM 1608 O O . ARG A 1 195 ? 1.833 -20.312 1.659 1 97.88 195 ARG A O 1
ATOM 1615 N N . SER A 1 196 ? 2.836 -21.156 3.453 1 97.62 196 SER A N 1
ATOM 1616 C CA . SER A 1 196 ? 1.893 -22.266 3.592 1 97.62 196 SER A CA 1
ATOM 1617 C C . SER A 1 196 ? 1.019 -22.094 4.832 1 97.62 196 SER A C 1
ATOM 1619 O O . SER A 1 196 ? 0.344 -23.031 5.254 1 97.62 196 SER A O 1
ATOM 1621 N N . ASP A 1 197 ? 1.167 -20.922 5.465 1 98.06 197 ASP A N 1
ATOM 1622 C CA . ASP A 1 197 ? 0.349 -20.562 6.617 1 98.06 197 ASP A CA 1
ATOM 1623 C C . ASP A 1 197 ? 0.143 -19.062 6.691 1 98.06 197 ASP A C 1
ATOM 1625 O O . ASP A 1 197 ? 0.71 -18.312 5.895 1 98.06 197 ASP A O 1
ATOM 1629 N N . GLY A 1 198 ? -0.784 -18.656 7.652 1 98.38 198 GLY A N 1
ATOM 1630 C CA . GLY A 1 198 ? -1.104 -17.25 7.809 1 98.38 198 GLY A CA 1
ATOM 1631 C C . GLY A 1 198 ? -2.453 -16.875 7.227 1 98.38 198 GLY A C 1
ATOM 1632 O O . GLY A 1 198 ? -3.033 -17.641 6.449 1 98.38 198 GLY A O 1
ATOM 1633 N N . ILE A 1 199 ? -2.887 -15.734 7.547 1 98.56 199 ILE A N 1
ATOM 1634 C CA . ILE A 1 199 ? -4.188 -15.227 7.125 1 98.56 199 ILE A CA 1
ATOM 1635 C C . ILE A 1 199 ? -4.211 -15.07 5.605 1 98.56 199 ILE A C 1
ATOM 1637 O O . ILE A 1 199 ? -5.176 -15.469 4.949 1 98.56 199 ILE A O 1
ATOM 1641 N N . GLY A 1 200 ? -3.146 -14.508 5.098 1 98.25 200 GLY A N 1
ATOM 1642 C CA . GLY A 1 200 ? -3.066 -14.336 3.658 1 98.25 200 GLY A CA 1
ATOM 1643 C C . GLY A 1 200 ? -3.096 -15.641 2.893 1 98.25 200 GLY A C 1
ATOM 1644 O O . GLY A 1 200 ? -3.742 -15.742 1.847 1 98.25 200 GLY A O 1
ATOM 1645 N N . PHE A 1 201 ? -2.428 -16.625 3.355 1 98.31 201 PHE A N 1
ATOM 1646 C CA . PHE A 1 201 ? -2.424 -17.953 2.748 1 98.31 201 PHE A CA 1
ATOM 1647 C C . PHE A 1 201 ? -3.818 -18.562 2.777 1 98.31 201 PHE A C 1
ATOM 1649 O O . PHE A 1 201 ? -4.301 -19.078 1.764 1 98.31 201 PHE A O 1
ATOM 1656 N N . GLN A 1 202 ? -4.406 -18.516 3.926 1 98.19 202 GLN A N 1
ATOM 1657 C CA . GLN A 1 202 ? -5.727 -19.109 4.07 1 98.19 202 GLN A CA 1
ATOM 1658 C C . GLN A 1 202 ? -6.746 -18.422 3.174 1 98.19 202 GLN A C 1
ATOM 1660 O O . GLN A 1 202 ? -7.578 -19.078 2.547 1 98.19 202 GLN A O 1
ATOM 1665 N N . ILE A 1 203 ? -6.645 -17.125 3.078 1 97.75 203 ILE A N 1
ATOM 1666 C CA . ILE A 1 203 ? -7.551 -16.391 2.211 1 97.75 203 ILE A CA 1
ATOM 1667 C C . ILE A 1 203 ? -7.363 -16.828 0.763 1 97.75 203 ILE A C 1
ATOM 1669 O O . ILE A 1 203 ? -8.336 -16.984 0.024 1 97.75 203 ILE A O 1
ATOM 1673 N N . SER A 1 204 ? -6.117 -17.047 0.403 1 96.75 204 SER A N 1
ATOM 1674 C CA . SER A 1 204 ? -5.84 -17.5 -0.954 1 96.75 204 SER A CA 1
ATOM 1675 C C . SER A 1 204 ? -6.438 -18.875 -1.201 1 96.75 204 SER A C 1
ATOM 1677 O O . SER A 1 204 ? -6.918 -19.172 -2.299 1 96.75 204 SER A O 1
ATOM 1679 N N . MET A 1 205 ? -6.445 -19.734 -0.205 1 96.62 205 MET A N 1
ATOM 1680 C CA . MET A 1 205 ? -7.031 -21.062 -0.32 1 96.62 205 MET A CA 1
ATOM 1681 C C . MET A 1 205 ? -8.547 -20.984 -0.438 1 96.62 205 MET A C 1
ATOM 1683 O O . MET A 1 205 ? -9.148 -21.656 -1.27 1 96.62 205 MET A O 1
ATOM 1687 N N . PHE A 1 206 ? -9.117 -20.156 0.409 1 97.31 206 PHE A N 1
ATOM 1688 C CA . PHE A 1 206 ? -10.562 -19.984 0.354 1 97.31 206 PHE A CA 1
ATOM 1689 C C . PHE A 1 206 ? -10.992 -19.438 -1.002 1 97.31 206 PHE A C 1
ATOM 1691 O O . PHE A 1 206 ? -12.07 -19.766 -1.498 1 97.31 206 PHE A O 1
ATOM 1698 N N . TYR A 1 207 ? -10.141 -18.562 -1.551 1 96.69 207 TYR A N 1
ATOM 1699 C CA . TYR A 1 207 ? -10.398 -17.984 -2.865 1 96.69 207 TYR A CA 1
ATOM 1700 C C . TYR A 1 207 ? -10.492 -19.078 -3.93 1 96.69 207 TYR A C 1
ATOM 1702 O O . TYR A 1 207 ? -11.391 -19.047 -4.777 1 96.69 207 TYR A O 1
ATOM 1710 N N . GLN A 1 208 ? -9.617 -20.031 -3.807 1 93.81 208 GLN A N 1
ATOM 1711 C CA . GLN A 1 208 ? -9.609 -21.125 -4.773 1 93.81 208 GLN A CA 1
ATOM 1712 C C . GLN A 1 208 ? -10.867 -21.969 -4.652 1 93.81 208 GLN A C 1
ATOM 1714 O O . GLN A 1 208 ? -11.328 -22.547 -5.641 1 93.81 208 GLN A O 1
ATOM 1719 N N . TYR A 1 209 ? -11.406 -21.984 -3.5 1 93.5 209 TYR A N 1
ATOM 1720 C CA . TYR A 1 209 ? -12.594 -22.797 -3.256 1 93.5 209 TYR A CA 1
ATOM 1721 C C . TYR A 1 209 ? -13.859 -21.953 -3.322 1 93.5 209 TYR A C 1
ATOM 1723 O O . TYR A 1 209 ? -14.953 -22.438 -3.031 1 93.5 209 TYR A O 1
ATOM 1731 N N . PHE A 1 210 ? -13.688 -20.719 -3.609 1 93.88 210 PHE A N 1
ATOM 1732 C CA . PHE A 1 210 ? -14.789 -19.766 -3.701 1 93.88 210 PHE A CA 1
ATOM 1733 C C . PHE A 1 210 ? -15.594 -19.734 -2.408 1 93.88 210 PHE A C 1
ATOM 1735 O O . PHE A 1 210 ? -16.828 -19.656 -2.436 1 93.88 210 PHE A O 1
ATOM 1742 N N . ASP A 1 211 ? -14.906 -19.906 -1.34 1 95.62 211 ASP A N 1
ATOM 1743 C CA . ASP A 1 211 ? -15.516 -19.875 -0.015 1 95.62 211 ASP A CA 1
ATOM 1744 C C . ASP A 1 211 ? -15.508 -18.469 0.562 1 95.62 211 ASP A C 1
ATOM 1746 O O . ASP A 1 211 ? -14.688 -18.141 1.433 1 95.62 211 ASP A O 1
ATOM 1750 N N . ILE A 1 212 ? -16.516 -17.75 0.199 1 95.75 212 ILE A N 1
ATOM 1751 C CA . ILE A 1 212 ? -16.578 -16.328 0.547 1 95.75 212 ILE A CA 1
ATOM 1752 C C . ILE A 1 212 ? -16.844 -16.172 2.043 1 95.75 212 ILE A C 1
ATOM 1754 O O . ILE A 1 212 ? -16.344 -15.242 2.676 1 95.75 212 ILE A O 1
ATOM 1758 N N . SER A 1 213 ? -17.578 -17.062 2.596 1 96.56 213 SER A N 1
ATOM 1759 C CA . SER A 1 213 ? -17.875 -17 4.023 1 96.56 213 SER A CA 1
ATOM 1760 C C . SER A 1 213 ? -16.594 -17.031 4.855 1 96.56 213 SER A C 1
ATOM 1762 O O . SER A 1 213 ? -16.422 -16.219 5.77 1 96.56 213 SER A O 1
ATOM 1764 N N . SER A 1 214 ? -15.75 -17.906 4.488 1 97.25 214 SER A N 1
ATOM 1765 C CA . SER A 1 214 ? -14.492 -18.047 5.215 1 97.25 214 SER A CA 1
ATOM 1766 C C . SER A 1 214 ? -13.562 -16.875 4.945 1 97.25 214 SER A C 1
ATOM 1768 O O . SER A 1 214 ? -12.828 -16.438 5.836 1 97.25 214 SER A O 1
ATOM 1770 N N . ILE A 1 215 ? -13.578 -16.391 3.705 1 97.56 215 ILE A N 1
ATOM 1771 C CA . ILE A 1 215 ? -12.789 -15.211 3.369 1 97.56 215 ILE A CA 1
ATOM 1772 C C . ILE A 1 215 ? -13.195 -14.047 4.262 1 97.56 215 ILE A C 1
ATOM 1774 O O . ILE A 1 215 ? -12.352 -13.391 4.871 1 97.56 215 ILE A O 1
ATOM 1778 N N . LEU A 1 216 ? -14.492 -13.82 4.371 1 96.69 216 LEU A N 1
ATOM 1779 C CA . LEU A 1 216 ? -15.008 -12.703 5.156 1 96.69 216 LEU A CA 1
ATOM 1780 C C . LEU A 1 216 ? -14.789 -12.945 6.645 1 96.69 216 LEU A C 1
ATOM 1782 O O . LEU A 1 216 ? -14.477 -12.008 7.387 1 96.69 216 LEU A O 1
ATOM 1786 N N . ALA A 1 217 ? -14.914 -14.148 7.078 1 97.12 217 ALA A N 1
ATOM 1787 C CA . ALA A 1 217 ? -14.68 -14.492 8.477 1 97.12 217 ALA A CA 1
ATOM 1788 C C . ALA A 1 217 ? -13.234 -14.219 8.875 1 97.12 217 ALA A C 1
ATOM 1790 O O . ALA A 1 217 ? -12.977 -13.555 9.891 1 97.12 217 ALA A O 1
ATOM 1791 N N . TYR A 1 218 ? -12.281 -14.719 8.07 1 97.12 218 TYR A N 1
ATOM 1792 C CA . TYR A 1 218 ? -10.859 -14.523 8.328 1 97.12 218 TYR A CA 1
ATOM 1793 C C . TYR A 1 218 ? -10.5 -13.039 8.266 1 97.12 218 TYR A C 1
ATOM 1795 O O . TYR A 1 218 ? -9.734 -12.547 9.102 1 97.12 218 TYR A O 1
ATOM 1803 N N . SER A 1 219 ? -11.047 -12.359 7.273 1 96.38 219 SER A N 1
ATOM 1804 C CA . SER A 1 219 ? -10.781 -10.93 7.129 1 96.38 219 SER A CA 1
ATOM 1805 C C . SER A 1 219 ? -11.305 -10.148 8.328 1 96.38 219 SER A C 1
ATOM 1807 O O . SER A 1 219 ? -10.617 -9.266 8.852 1 96.38 219 SER A O 1
ATOM 1809 N N . PHE A 1 220 ? -12.477 -10.469 8.742 1 95 220 PHE A N 1
ATOM 1810 C CA . PHE A 1 220 ? -13.078 -9.812 9.898 1 95 220 PHE A CA 1
ATOM 1811 C C . PHE A 1 220 ? -12.227 -10.016 11.141 1 95 220 PHE A C 1
ATOM 1813 O O . PHE A 1 220 ? -11.953 -9.07 11.883 1 95 220 PHE A O 1
ATOM 1820 N N . ALA A 1 221 ? -11.844 -11.203 11.375 1 95.81 221 ALA A N 1
ATOM 1821 C CA . ALA A 1 221 ? -11.016 -11.516 12.539 1 95.81 221 ALA A CA 1
ATOM 1822 C C . ALA A 1 221 ? -9.703 -10.734 12.5 1 95.81 221 ALA A C 1
ATOM 1824 O O . ALA A 1 221 ? -9.305 -10.133 13.5 1 95.81 221 ALA A O 1
ATOM 1825 N N . PHE A 1 222 ? -9.086 -10.773 11.359 1 95.88 222 PHE A N 1
ATOM 1826 C CA . PHE A 1 222 ? -7.793 -10.109 11.211 1 95.88 222 PHE A CA 1
ATOM 1827 C C . PHE A 1 222 ? -7.926 -8.609 11.406 1 95.88 222 PHE A C 1
ATOM 1829 O O . PHE A 1 222 ? -7.16 -8.008 12.164 1 95.88 222 PHE A O 1
ATOM 1836 N N . ILE A 1 223 ? -8.914 -7.961 10.805 1 93.5 223 ILE A N 1
ATOM 1837 C CA . ILE A 1 223 ? -9.125 -6.52 10.875 1 93.5 223 ILE A CA 1
ATOM 1838 C C . ILE A 1 223 ? -9.477 -6.117 12.305 1 93.5 223 ILE A C 1
ATOM 1840 O O . ILE A 1 223 ? -9.023 -5.082 12.797 1 93.5 223 ILE A O 1
ATOM 1844 N N . SER A 1 224 ? -10.305 -6.918 12.969 1 93.75 224 SER A N 1
ATOM 1845 C CA . SER A 1 224 ? -10.688 -6.641 14.352 1 93.75 224 SER A CA 1
ATOM 1846 C C . SER A 1 224 ? -9.461 -6.582 15.258 1 93.75 224 SER A C 1
ATOM 1848 O O . SER A 1 224 ? -9.359 -5.695 16.109 1 93.75 224 SER A O 1
ATOM 1850 N N . VAL A 1 225 ? -8.539 -7.484 15.047 1 93.88 225 VAL A N 1
ATOM 1851 C CA . VAL A 1 225 ? -7.336 -7.531 15.867 1 93.88 225 VAL A CA 1
ATOM 1852 C C . VAL A 1 225 ? -6.461 -6.312 15.57 1 93.88 225 VAL A C 1
ATOM 1854 O O . VAL A 1 225 ? -5.922 -5.691 16.484 1 93.88 225 VAL A O 1
ATOM 1857 N N . ILE A 1 226 ? -6.344 -5.996 14.32 1 89.81 226 ILE A N 1
ATOM 1858 C CA . ILE A 1 226 ? -5.523 -4.855 13.93 1 89.81 226 ILE A CA 1
ATOM 1859 C C . ILE A 1 226 ? -6.113 -3.57 14.508 1 89.81 226 ILE A C 1
ATOM 1861 O O . ILE A 1 226 ? -5.383 -2.711 15 1 89.81 226 ILE A O 1
ATOM 1865 N N . LEU A 1 227 ? -7.441 -3.428 14.445 1 88.19 227 LEU A N 1
ATOM 1866 C CA . LEU A 1 227 ? -8.117 -2.262 15.008 1 88.19 227 LEU A CA 1
ATOM 1867 C C . LEU A 1 227 ? -7.918 -2.195 16.516 1 88.19 227 LEU A C 1
ATOM 1869 O O . LEU A 1 227 ? -7.75 -1.109 17.078 1 88.19 227 LEU A O 1
ATOM 1873 N N . LEU A 1 228 ? -7.941 -3.332 17.125 1 90 228 LEU A N 1
ATOM 1874 C CA . LEU A 1 228 ? -7.715 -3.398 18.562 1 90 228 LEU A CA 1
ATOM 1875 C C . LEU A 1 228 ? -6.301 -2.955 18.906 1 90 228 LEU A C 1
ATOM 1877 O O . LEU A 1 228 ? -6.098 -2.211 19.875 1 90 228 LEU A O 1
ATOM 1881 N N . ILE A 1 229 ? -5.355 -3.381 18.125 1 87.44 229 ILE A N 1
ATOM 1882 C CA . ILE A 1 229 ? -3.963 -2.998 18.328 1 87.44 229 ILE A CA 1
ATOM 1883 C C . ILE A 1 229 ? -3.809 -1.491 18.141 1 87.44 229 ILE A C 1
ATOM 1885 O O . ILE A 1 229 ? -3.141 -0.825 18.938 1 87.44 229 ILE A O 1
ATOM 1889 N N . GLU A 1 230 ? -4.426 -0.989 17.141 1 81.19 230 GLU A N 1
ATOM 1890 C CA . GLU A 1 230 ? -4.352 0.443 16.859 1 81.19 230 GLU A CA 1
ATOM 1891 C C . GLU A 1 230 ? -4.969 1.253 18 1 81.19 230 GLU A C 1
ATOM 1893 O O . GLU A 1 230 ? -4.406 2.262 18.422 1 81.19 230 GLU A O 1
ATOM 1898 N N . HIS A 1 231 ? -6.07 0.865 18.484 1 83.12 231 HIS A N 1
ATOM 1899 C CA . HIS A 1 231 ? -6.805 1.599 19.516 1 83.12 231 HIS A CA 1
ATOM 1900 C C . HIS A 1 231 ? -6.129 1.458 20.875 1 83.12 231 HIS A C 1
ATOM 1902 O O . HIS A 1 231 ? -6.086 2.414 21.656 1 83.12 231 HIS A O 1
ATOM 1908 N N . LYS A 1 232 ? -5.617 0.343 21.156 1 85.88 232 LYS A N 1
ATOM 1909 C CA . LYS A 1 232 ? -5.105 0.076 22.5 1 85.88 232 LYS A CA 1
ATOM 1910 C C . LYS A 1 232 ? -3.627 0.43 22.609 1 85.88 232 LYS A C 1
ATOM 1912 O O . LYS A 1 232 ? -3.139 0.766 23.688 1 85.88 232 LYS A O 1
ATOM 1917 N N . ILE A 1 233 ? -2.982 0.395 21.547 1 81.31 233 ILE A N 1
ATOM 1918 C CA . ILE A 1 233 ? -1.539 0.587 21.641 1 81.31 233 ILE A CA 1
ATOM 1919 C C . ILE A 1 233 ? -1.161 1.938 21.031 1 81.31 233 ILE A C 1
ATOM 1921 O O . ILE A 1 233 ? -0.53 2.766 21.703 1 81.31 233 ILE A O 1
ATOM 1925 N N . LEU A 1 234 ? -1.62 2.262 19.859 1 77.06 234 LEU A N 1
ATOM 1926 C CA . LEU A 1 234 ? -1.134 3.438 19.156 1 77.06 234 LEU A CA 1
ATOM 1927 C C . LEU A 1 234 ? -1.856 4.695 19.625 1 77.06 234 LEU A C 1
ATOM 1929 O O . LEU A 1 234 ? -1.235 5.746 19.797 1 77.06 234 LEU A O 1
ATOM 1933 N N . LYS A 1 235 ? -3.117 4.645 19.922 1 76.38 235 LYS A N 1
ATOM 1934 C CA . LYS A 1 235 ? -3.893 5.816 20.312 1 76.38 235 LYS A CA 1
ATOM 1935 C C . LYS A 1 235 ? -3.428 6.348 21.672 1 76.38 235 LYS A C 1
ATOM 1937 O O . LYS A 1 235 ? -3.215 7.551 21.828 1 76.38 235 LYS A O 1
ATOM 1942 N N . PRO A 1 236 ? -3.225 5.516 22.625 1 73.81 236 PRO A N 1
ATOM 1943 C CA . PRO A 1 236 ? -2.766 6.023 23.922 1 73.81 236 PRO A CA 1
ATOM 1944 C C . PRO A 1 236 ? -1.376 6.652 23.844 1 73.81 236 PRO A C 1
ATOM 1946 O O . PRO A 1 236 ? -1.103 7.633 24.547 1 73.81 236 PRO A O 1
ATOM 1949 N N . ILE A 1 237 ? -0.57 6.133 23 1 72.69 237 ILE A N 1
ATOM 1950 C CA . ILE A 1 237 ? 0.77 6.68 22.812 1 72.69 237 ILE A CA 1
ATOM 1951 C C . ILE A 1 237 ? 0.677 8.078 22.219 1 72.69 237 ILE A C 1
ATOM 1953 O O . ILE A 1 237 ? 1.412 8.984 22.625 1 72.69 237 ILE A O 1
ATOM 1957 N N . ASP A 1 238 ? -0.265 8.234 21.344 1 69.94 238 ASP A N 1
ATOM 1958 C CA . ASP A 1 238 ? -0.508 9.531 20.719 1 69.94 238 ASP A CA 1
ATOM 1959 C C . ASP A 1 238 ? -0.977 10.562 21.734 1 69.94 238 ASP A C 1
ATOM 1961 O O . ASP A 1 238 ? -0.481 11.688 21.766 1 69.94 238 ASP A O 1
ATOM 1965 N N . ILE A 1 239 ? -1.844 10.148 22.672 1 67.56 239 ILE A N 1
ATOM 1966 C CA . ILE A 1 239 ? -2.418 11.039 23.672 1 67.56 239 ILE A CA 1
ATOM 1967 C C . ILE A 1 239 ? -1.347 11.43 24.688 1 67.56 239 ILE A C 1
ATOM 1969 O O . ILE A 1 239 ? -1.236 12.594 25.062 1 67.56 239 ILE A O 1
ATOM 1973 N N . LYS A 1 240 ? -0.56 10.492 25.016 1 67.19 240 LYS A N 1
ATOM 1974 C CA . LYS A 1 240 ? 0.469 10.734 26.031 1 67.19 240 LYS A CA 1
ATOM 1975 C C . LYS A 1 240 ? 1.562 11.656 25.484 1 67.19 240 LYS A C 1
ATOM 1977 O O . LYS A 1 240 ? 2.061 12.523 26.203 1 67.19 240 LYS A O 1
ATOM 1982 N N . LEU A 1 241 ? 1.803 11.516 24.281 1 66.12 241 LEU A N 1
ATOM 1983 C CA . LEU A 1 241 ? 2.885 12.289 23.688 1 66.12 241 LEU A CA 1
ATOM 1984 C C . LEU A 1 241 ? 2.42 13.703 23.344 1 66.12 241 LEU A C 1
ATOM 1986 O O . LEU A 1 241 ? 3.209 14.648 23.391 1 66.12 241 LEU A O 1
ATOM 1990 N N . LYS A 1 242 ? 1.19 13.844 22.984 1 62.5 242 LYS A N 1
ATOM 1991 C CA . LYS A 1 242 ? 0.64 15.172 22.719 1 62.5 242 LYS A CA 1
ATOM 1992 C C . LYS A 1 242 ? 0.486 15.969 24 1 62.5 242 LYS A C 1
ATOM 1994 O O . LYS A 1 242 ? 0.541 17.203 23.984 1 62.5 242 LYS A O 1
ATOM 1999 N N . ALA A 1 243 ? 0.314 15.297 25.094 1 57.88 243 ALA A N 1
ATOM 2000 C CA . ALA A 1 243 ? 0.215 15.961 26.391 1 57.88 243 ALA A CA 1
ATOM 2001 C C . ALA A 1 243 ? 1.545 16.594 26.781 1 57.88 243 ALA A C 1
ATOM 2003 O O . ALA A 1 243 ? 1.577 17.562 27.562 1 57.88 243 ALA A O 1
ATOM 2004 N N . TRP A 1 244 ? 2.455 16.062 26.203 1 50.69 244 TRP A N 1
ATOM 2005 C CA . TRP A 1 244 ? 3.75 16.672 26.5 1 50.69 244 TRP A CA 1
ATOM 2006 C C . TRP A 1 244 ? 3.93 17.984 25.734 1 50.69 244 TRP A C 1
ATOM 2008 O O . TRP A 1 244 ? 4.887 18.719 25.984 1 50.69 244 TRP A O 1
ATOM 2018 N N . LYS A 1 245 ? 2.957 18.391 24.859 1 51.62 245 LYS A N 1
ATOM 2019 C CA . LYS A 1 245 ? 3.023 19.719 24.266 1 51.62 245 LYS A CA 1
ATOM 2020 C C . LYS A 1 245 ? 2.34 20.75 25.156 1 51.62 245 LYS A C 1
ATOM 2022 O O . LYS A 1 245 ? 1.335 20.453 25.797 1 51.62 245 LYS A O 1
ATOM 2027 N N . MET B 1 1 ? 26.016 21.797 -7.859 1 47.41 1 MET B N 1
ATOM 2028 C CA . MET B 1 1 ? 26.859 21.016 -8.758 1 47.41 1 MET B CA 1
ATOM 2029 C C . MET B 1 1 ? 27.281 19.703 -8.102 1 47.41 1 MET B C 1
ATOM 2031 O O . MET B 1 1 ? 27.25 18.641 -8.742 1 47.41 1 MET B O 1
ATOM 2035 N N . GLN B 1 2 ? 27.578 19.766 -6.645 1 66.31 2 GLN B N 1
ATOM 2036 C CA . GLN B 1 2 ? 28.156 18.688 -5.848 1 66.31 2 GLN B CA 1
ATOM 2037 C C . GLN B 1 2 ? 27.125 17.625 -5.508 1 66.31 2 GLN B C 1
ATOM 2039 O O . GLN B 1 2 ? 27.438 16.422 -5.504 1 66.31 2 GLN B O 1
ATOM 2044 N N . LYS B 1 3 ? 25.875 18.047 -5.535 1 72.88 3 LYS B N 1
ATOM 2045 C CA . LYS B 1 3 ? 24.812 17.125 -5.141 1 72.88 3 LYS B CA 1
ATOM 2046 C C . LYS B 1 3 ? 24.516 16.109 -6.25 1 72.88 3 LYS B C 1
ATOM 2048 O O . LYS B 1 3 ? 24.422 14.906 -5.992 1 72.88 3 LYS B O 1
ATOM 2053 N N . ASN B 1 4 ? 24.547 16.562 -7.469 1 79.19 4 ASN B N 1
ATOM 2054 C CA . ASN B 1 4 ? 24.234 15.719 -8.617 1 79.19 4 ASN B CA 1
ATOM 2055 C C . ASN B 1 4 ? 25.344 14.703 -8.891 1 79.19 4 ASN B C 1
ATOM 2057 O O . ASN B 1 4 ? 25.062 13.57 -9.273 1 79.19 4 ASN B O 1
ATOM 2061 N N . GLN B 1 5 ? 26.516 15.133 -8.5 1 83.56 5 GLN B N 1
ATOM 2062 C CA . GLN B 1 5 ? 27.641 14.234 -8.727 1 83.56 5 GLN B CA 1
ATOM 2063 C C . GLN B 1 5 ? 27.609 13.062 -7.746 1 83.56 5 GLN B C 1
ATOM 2065 O O . GLN B 1 5 ? 27.891 11.93 -8.125 1 83.56 5 GLN B O 1
ATOM 2070 N N . THR B 1 6 ? 27.297 13.375 -6.594 1 87.31 6 THR B N 1
ATOM 2071 C CA . THR B 1 6 ? 27.219 12.32 -5.586 1 87.31 6 THR B CA 1
ATOM 2072 C C . THR B 1 6 ? 26.109 11.328 -5.918 1 87.31 6 THR B C 1
ATOM 2074 O O . THR B 1 6 ? 26.281 10.117 -5.742 1 87.31 6 THR B O 1
ATOM 2077 N N . LYS B 1 7 ? 25.094 11.836 -6.402 1 85.81 7 LYS B N 1
ATOM 2078 C CA . LYS B 1 7 ? 23.984 10.969 -6.785 1 85.81 7 LYS B CA 1
ATOM 2079 C C . LYS B 1 7 ? 24.375 10.055 -7.941 1 85.81 7 LYS B C 1
ATOM 2081 O O . LYS B 1 7 ? 24.031 8.867 -7.938 1 85.81 7 LYS B O 1
ATOM 2086 N N . ILE B 1 8 ? 25.016 10.617 -8.859 1 86.75 8 ILE B N 1
ATOM 2087 C CA . ILE B 1 8 ? 25.469 9.852 -10.016 1 86.75 8 ILE B CA 1
ATOM 2088 C C . ILE B 1 8 ? 26.469 8.789 -9.562 1 86.75 8 ILE B C 1
ATOM 2090 O O . ILE B 1 8 ? 26.438 7.652 -10.039 1 86.75 8 ILE B O 1
ATOM 2094 N N . PHE B 1 9 ? 27.266 9.195 -8.688 1 89.69 9 PHE B N 1
ATOM 2095 C CA . PHE B 1 9 ? 28.266 8.266 -8.164 1 89.69 9 PHE B CA 1
ATOM 2096 C C . PHE B 1 9 ? 27.578 7.094 -7.457 1 89.69 9 PHE B C 1
ATOM 2098 O O . PHE B 1 9 ? 27.984 5.941 -7.629 1 89.69 9 PHE B O 1
ATOM 2105 N N . SER B 1 10 ? 26.625 7.41 -6.672 1 89.38 10 SER B N 1
ATOM 2106 C CA . SER B 1 10 ? 25.906 6.375 -5.938 1 89.38 10 SER B CA 1
ATOM 2107 C C . SER B 1 10 ? 25.219 5.398 -6.887 1 89.38 10 SER B C 1
ATOM 2109 O O . SER B 1 10 ? 25.234 4.188 -6.664 1 89.38 10 SER B O 1
ATOM 2111 N N . PHE B 1 11 ? 24.625 5.902 -7.875 1 89.06 11 PHE B N 1
ATOM 2112 C CA . PHE B 1 11 ? 23.938 5.082 -8.867 1 89.06 11 PHE B CA 1
ATOM 2113 C C . PHE B 1 11 ? 24.938 4.16 -9.578 1 89.06 11 PHE B C 1
ATOM 2115 O O . PHE B 1 11 ? 24.672 2.965 -9.727 1 89.06 11 PHE B O 1
ATOM 2122 N N . MET B 1 12 ? 26.047 4.727 -9.984 1 91.38 12 MET B N 1
ATOM 2123 C CA . MET B 1 12 ? 27.078 3.955 -10.68 1 91.38 12 MET B CA 1
ATOM 2124 C C . MET B 1 12 ? 27.656 2.881 -9.766 1 91.38 12 MET B C 1
ATOM 2126 O O . MET B 1 12 ? 27.922 1.761 -10.211 1 91.38 12 MET B O 1
ATOM 2130 N N . LEU B 1 13 ? 27.859 3.295 -8.562 1 92 13 LEU B N 1
ATOM 2131 C CA . LEU B 1 13 ? 28.375 2.332 -7.598 1 92 13 LEU B CA 1
ATOM 2132 C C . LEU B 1 13 ? 27.406 1.163 -7.43 1 92 13 LEU B C 1
ATOM 2134 O O . LEU B 1 13 ? 27.828 0.01 -7.328 1 92 13 LEU B O 1
ATOM 2138 N N . PHE B 1 14 ? 26.141 1.458 -7.371 1 91.31 14 PHE B N 1
ATOM 2139 C CA . PHE B 1 14 ? 25.109 0.42 -7.254 1 91.31 14 PHE B CA 1
ATOM 2140 C C . PHE B 1 14 ? 25.172 -0.535 -8.438 1 91.31 14 PHE B C 1
ATOM 2142 O O . PHE B 1 14 ? 25.125 -1.755 -8.266 1 91.31 14 PHE B O 1
ATOM 2149 N N . LEU B 1 15 ? 25.312 -0.013 -9.641 1 91.38 15 LEU B N 1
ATOM 2150 C CA . LEU B 1 15 ? 25.375 -0.825 -10.852 1 91.38 15 LEU B CA 1
ATOM 2151 C C . LEU B 1 15 ? 26.625 -1.688 -10.875 1 91.38 15 LEU B C 1
ATOM 2153 O O . LEU B 1 15 ? 26.578 -2.857 -11.266 1 91.38 15 LEU B O 1
ATOM 2157 N N . ILE B 1 16 ? 27.703 -1.1 -10.469 1 93.31 16 ILE B N 1
ATOM 2158 C CA . ILE B 1 16 ? 28.969 -1.81 -10.453 1 93.31 16 ILE B CA 1
ATOM 2159 C C . ILE B 1 16 ? 28.922 -2.939 -9.43 1 93.31 16 ILE B C 1
ATOM 2161 O O . ILE B 1 16 ? 29.375 -4.055 -9.703 1 93.31 16 ILE B O 1
ATOM 2165 N N . LEU B 1 17 ? 28.375 -2.645 -8.32 1 93.38 17 LEU B N 1
ATOM 2166 C CA . LEU B 1 17 ? 28.25 -3.666 -7.289 1 93.38 17 LEU B CA 1
ATOM 2167 C C . LEU B 1 17 ? 27.344 -4.797 -7.742 1 93.38 17 LEU B C 1
ATOM 2169 O O . LEU B 1 17 ? 27.625 -5.973 -7.488 1 93.38 17 LEU B O 1
ATOM 2173 N N . TRP B 1 18 ? 26.266 -4.441 -8.367 1 93.12 18 TRP B N 1
ATOM 2174 C CA . TRP B 1 18 ? 25.344 -5.453 -8.883 1 93.12 18 TRP B CA 1
ATOM 2175 C C . TRP B 1 18 ? 26.047 -6.344 -9.906 1 93.12 18 TRP B C 1
ATOM 2177 O O . TRP B 1 18 ? 25.938 -7.574 -9.844 1 93.12 18 TRP B O 1
ATOM 2187 N N . GLN B 1 19 ? 26.75 -5.688 -10.758 1 92.81 19 GLN B N 1
ATOM 2188 C CA . GLN B 1 19 ? 27.453 -6.43 -11.797 1 92.81 19 GLN B CA 1
ATOM 2189 C C . GLN B 1 19 ? 28.531 -7.34 -11.195 1 92.81 19 GLN B C 1
ATOM 2191 O O . GLN B 1 19 ? 28.688 -8.484 -11.625 1 92.81 19 GLN B O 1
ATOM 2196 N N . ALA B 1 20 ? 29.219 -6.82 -10.258 1 94.31 20 ALA B N 1
ATOM 2197 C CA . ALA B 1 20 ? 30.25 -7.605 -9.578 1 94.31 20 ALA B CA 1
ATOM 2198 C C . ALA B 1 20 ? 29.641 -8.812 -8.875 1 94.31 20 ALA B C 1
ATOM 2200 O O . ALA B 1 20 ? 30.188 -9.922 -8.953 1 94.31 20 ALA B O 1
ATOM 2201 N N . LEU B 1 21 ? 28.547 -8.57 -8.266 1 93.12 21 LEU B N 1
ATOM 2202 C CA . LEU B 1 21 ? 27.875 -9.664 -7.57 1 93.12 21 LEU B CA 1
ATOM 2203 C C . LEU B 1 21 ? 27.359 -10.703 -8.562 1 93.12 21 LEU B C 1
ATOM 2205 O O . LEU B 1 21 ? 27.406 -11.906 -8.289 1 93.12 21 LEU B O 1
ATOM 2209 N N . SER B 1 22 ? 26.812 -10.227 -9.617 1 93.06 22 SER B N 1
ATOM 2210 C CA . SER B 1 22 ? 26.312 -11.141 -10.633 1 93.06 22 SER B CA 1
ATOM 2211 C C . SER B 1 22 ? 27.406 -12.047 -11.172 1 93.06 22 SER B C 1
ATOM 2213 O O . SER B 1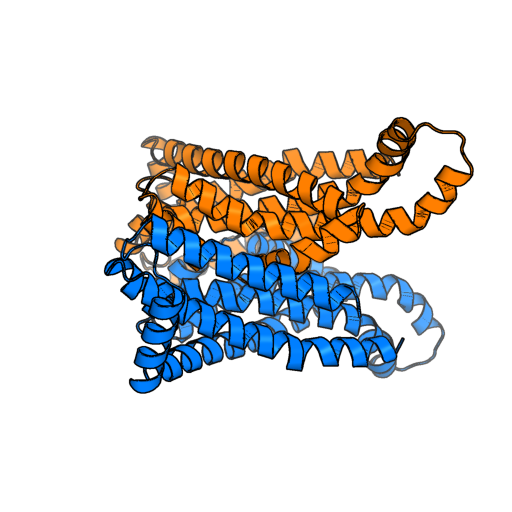 22 ? 27.188 -13.234 -11.414 1 93.06 22 SER B O 1
ATOM 2215 N N . LEU B 1 23 ? 28.562 -11.43 -11.305 1 91.94 23 LEU B N 1
ATOM 2216 C CA . LEU B 1 23 ? 29.703 -12.203 -11.805 1 91.94 23 LEU B CA 1
ATOM 2217 C C . LEU B 1 23 ? 30.172 -13.211 -10.766 1 91.94 23 LEU B C 1
ATOM 2219 O O . LEU B 1 23 ? 30.578 -14.32 -11.109 1 91.94 23 LEU B O 1
ATOM 2223 N N . LEU B 1 24 ? 30.094 -12.82 -9.539 1 92.81 24 LEU B N 1
ATOM 2224 C CA . LEU B 1 24 ? 30.547 -13.688 -8.453 1 92.81 24 LEU B CA 1
ATOM 2225 C C . LEU B 1 24 ? 29.562 -14.852 -8.25 1 92.81 24 LEU B C 1
ATOM 2227 O O . LEU B 1 24 ? 29.984 -15.984 -8.031 1 92.81 24 LEU B O 1
ATOM 2231 N N . ILE B 1 25 ? 28.328 -14.523 -8.305 1 91.56 25 ILE B N 1
ATOM 2232 C CA . ILE B 1 25 ? 27.312 -15.531 -8.062 1 91.56 25 ILE B CA 1
ATOM 2233 C C . ILE B 1 25 ? 27.172 -16.422 -9.289 1 91.56 25 ILE B C 1
ATOM 2235 O O . ILE B 1 25 ? 26.953 -17.641 -9.164 1 91.56 25 ILE B O 1
ATOM 2239 N N . ASN B 1 26 ? 27.266 -15.891 -10.516 1 89.81 26 ASN B N 1
ATOM 2240 C CA . ASN B 1 26 ? 27.266 -16.625 -11.773 1 89.81 26 ASN B CA 1
ATOM 2241 C C . ASN B 1 26 ? 26.062 -17.578 -11.867 1 89.81 26 ASN B C 1
ATOM 2243 O O . ASN B 1 26 ? 26.234 -18.766 -12.086 1 89.81 26 ASN B O 1
ATOM 2247 N N . SER B 1 27 ? 24.922 -17.094 -11.617 1 90.5 27 SER B N 1
ATOM 2248 C CA . SER B 1 27 ? 23.656 -17.828 -11.688 1 90.5 27 SER B CA 1
ATOM 2249 C C . SER B 1 27 ? 22.609 -17.062 -12.484 1 90.5 27 SER B C 1
ATOM 2251 O O . SER B 1 27 ? 22.609 -15.828 -12.5 1 90.5 27 SER B O 1
ATOM 2253 N N . ASP B 1 28 ? 21.75 -17.859 -13.062 1 90.31 28 ASP B N 1
ATOM 2254 C CA . ASP B 1 28 ? 20.656 -17.266 -13.82 1 90.31 28 ASP B CA 1
ATOM 2255 C C . ASP B 1 28 ? 19.688 -16.531 -12.906 1 90.31 28 ASP B C 1
ATOM 2257 O O . ASP B 1 28 ? 18.906 -15.68 -13.359 1 90.31 28 ASP B O 1
ATOM 2261 N N . LEU B 1 29 ? 19.797 -16.875 -11.68 1 91.62 29 LEU B N 1
ATOM 2262 C CA . LEU B 1 29 ? 18.875 -16.266 -10.719 1 91.62 29 LEU B CA 1
ATOM 2263 C C . LEU B 1 29 ? 19.391 -14.898 -10.266 1 91.62 29 LEU B C 1
ATOM 2265 O O . LEU B 1 29 ? 18.656 -14.148 -9.609 1 91.62 29 LEU B O 1
ATOM 2269 N N . PHE B 1 30 ? 20.578 -14.562 -10.594 1 94.5 30 PHE B N 1
ATOM 2270 C CA . PHE B 1 30 ? 21.125 -13.234 -10.359 1 94.5 30 PHE B CA 1
ATOM 2271 C C . PHE B 1 30 ? 21.75 -12.68 -11.641 1 94.5 30 PHE B C 1
ATOM 2273 O O . PHE B 1 30 ? 22.969 -12.531 -11.727 1 94.5 30 PHE B O 1
ATOM 2280 N N . PRO B 1 31 ? 20.906 -12.258 -12.5 1 94.75 31 PRO B N 1
ATOM 2281 C CA . PRO B 1 31 ? 21.359 -11.883 -13.836 1 94.75 31 PRO B CA 1
ATOM 2282 C C . PRO B 1 31 ? 22.203 -10.602 -13.836 1 94.75 31 PRO B C 1
ATOM 2284 O O . PRO B 1 31 ? 22.031 -9.75 -12.961 1 94.75 31 PRO B O 1
ATOM 2287 N N . SER B 1 32 ? 23.047 -10.555 -14.789 1 94.88 32 SER B N 1
ATOM 2288 C CA . SER B 1 32 ? 23.844 -9.344 -14.977 1 94.88 32 SER B CA 1
ATOM 2289 C C . SER B 1 32 ? 23 -8.219 -15.562 1 94.88 32 SER B C 1
ATOM 2291 O O . SER B 1 32 ? 21.859 -8.445 -15.992 1 94.88 32 SER B O 1
ATOM 2293 N N . ILE B 1 33 ? 23.594 -7.094 -15.469 1 94.44 33 ILE B N 1
ATOM 2294 C CA . ILE B 1 33 ? 22.922 -5.938 -16.047 1 94.44 33 ILE B CA 1
ATOM 2295 C C . ILE B 1 33 ? 22.703 -6.16 -17.547 1 94.44 33 ILE B C 1
ATOM 2297 O O . ILE B 1 33 ? 21.672 -5.797 -18.094 1 94.44 33 ILE B O 1
ATOM 2301 N N . ILE B 1 34 ? 23.625 -6.793 -18.125 1 93.44 34 ILE B N 1
ATOM 2302 C CA . ILE B 1 34 ? 23.562 -7.062 -19.562 1 93.44 34 ILE B CA 1
ATOM 2303 C C . ILE B 1 34 ? 22.438 -8.039 -19.859 1 93.44 34 ILE B C 1
ATOM 2305 O O . ILE B 1 34 ? 21.703 -7.875 -20.844 1 93.44 34 ILE B O 1
ATOM 2309 N N . ASP B 1 35 ? 22.266 -9.055 -19.031 1 95.75 35 ASP B N 1
ATOM 2310 C CA . ASP B 1 35 ? 21.188 -10.023 -19.203 1 95.75 35 ASP B CA 1
ATOM 2311 C C . ASP B 1 35 ? 19.828 -9.344 -19.094 1 95.75 35 ASP B C 1
ATOM 2313 O O . ASP B 1 35 ? 18.891 -9.695 -19.844 1 95.75 35 ASP B O 1
ATOM 2317 N N . ILE B 1 36 ? 19.734 -8.477 -18.203 1 96.06 36 ILE B N 1
ATOM 2318 C CA . ILE B 1 36 ? 18.484 -7.762 -17.984 1 96.06 36 ILE B CA 1
ATOM 2319 C C . ILE B 1 36 ? 18.172 -6.895 -19.203 1 96.06 36 ILE B C 1
ATOM 2321 O O . ILE B 1 36 ? 17.031 -6.867 -19.688 1 96.06 36 ILE B O 1
ATOM 2325 N N . VAL B 1 37 ? 19.172 -6.207 -19.734 1 95.88 37 VAL B N 1
ATOM 2326 C CA . VAL B 1 37 ? 19 -5.336 -20.891 1 95.88 37 VAL B CA 1
ATOM 2327 C C . VAL B 1 37 ? 18.641 -6.164 -22.109 1 95.88 37 VAL B C 1
ATOM 2329 O O . VAL B 1 37 ? 17.781 -5.77 -22.906 1 95.88 37 VAL B O 1
ATOM 2332 N N . LYS B 1 38 ? 19.25 -7.285 -22.234 1 96.5 38 LYS B N 1
ATOM 2333 C CA . LYS B 1 38 ? 18.938 -8.18 -23.344 1 96.5 38 LYS B CA 1
ATOM 2334 C C . LYS B 1 38 ? 17.484 -8.664 -23.266 1 96.5 38 LYS B C 1
ATOM 2336 O O . LYS B 1 38 ? 16.781 -8.727 -24.281 1 96.5 38 LYS B O 1
ATOM 2341 N N . SER B 1 39 ? 17.125 -9.07 -22.062 1 96.81 39 SER B N 1
ATOM 2342 C CA . SER B 1 39 ? 15.742 -9.5 -21.859 1 96.81 39 SER B CA 1
ATOM 2343 C C . SER B 1 39 ? 14.766 -8.375 -22.203 1 96.81 39 SER B C 1
ATOM 2345 O O . SER B 1 39 ? 13.742 -8.617 -22.844 1 96.81 39 SER B O 1
ATOM 2347 N N . LEU B 1 40 ? 15.086 -7.199 -21.797 1 97.19 40 LEU B N 1
ATOM 2348 C CA . LEU B 1 40 ? 14.258 -6.035 -22.094 1 97.19 40 LEU B CA 1
ATOM 2349 C C . LEU B 1 40 ? 14.133 -5.824 -23.594 1 97.19 40 LEU B C 1
ATOM 2351 O O . LEU B 1 40 ? 13.031 -5.59 -24.109 1 97.19 40 LEU B O 1
ATOM 2355 N N . GLU B 1 41 ? 15.234 -5.875 -24.25 1 96.5 41 GLU B N 1
ATOM 2356 C CA . GLU B 1 41 ? 15.25 -5.699 -25.703 1 96.5 41 GLU B CA 1
ATOM 2357 C C . GLU B 1 41 ? 14.406 -6.758 -26.391 1 96.5 41 GLU B C 1
ATOM 2359 O O . GLU B 1 41 ? 13.688 -6.461 -27.359 1 96.5 41 GLU B O 1
ATOM 2364 N N . GLU B 1 42 ? 14.531 -7.934 -25.938 1 96.62 42 GLU B N 1
ATOM 2365 C CA . GLU B 1 42 ? 13.75 -9.031 -26.516 1 96.62 42 GLU B CA 1
ATOM 2366 C C . GLU B 1 42 ? 12.25 -8.797 -26.344 1 96.62 42 GLU B C 1
ATOM 2368 O O . GLU B 1 42 ? 11.477 -9 -27.266 1 96.62 42 GLU B O 1
ATOM 2373 N N . HIS B 1 43 ? 11.852 -8.367 -25.141 1 95.94 43 HIS B N 1
ATOM 2374 C CA . HIS B 1 43 ? 10.438 -8.141 -24.859 1 95.94 43 HIS B CA 1
ATOM 2375 C C . HIS B 1 43 ? 9.914 -6.926 -25.625 1 95.94 43 HIS B C 1
ATOM 2377 O O . HIS B 1 43 ? 8.734 -6.875 -25.984 1 95.94 43 HIS B O 1
ATOM 2383 N N . ILE B 1 44 ? 10.781 -5.934 -25.938 1 94.81 44 ILE B N 1
ATOM 2384 C CA . ILE B 1 44 ? 10.414 -4.773 -26.75 1 94.81 44 ILE B CA 1
ATOM 2385 C C . ILE B 1 44 ? 10.203 -5.199 -28.203 1 94.81 44 ILE B C 1
ATOM 2387 O O . ILE B 1 44 ? 9.219 -4.805 -28.828 1 94.81 44 ILE B O 1
ATOM 2391 N N . LYS B 1 45 ? 11.078 -6.008 -28.656 1 94.19 45 LYS B N 1
ATOM 2392 C CA . LYS B 1 45 ? 11.008 -6.484 -30.031 1 94.19 45 LYS B CA 1
ATOM 2393 C C . LYS B 1 45 ? 9.758 -7.324 -30.266 1 94.19 45 LYS B C 1
ATOM 2395 O O . LYS B 1 45 ? 9.117 -7.227 -31.312 1 94.19 45 LYS B O 1
ATOM 2400 N N . ASN B 1 46 ? 9.414 -8.133 -29.312 1 93.19 46 ASN B N 1
ATOM 2401 C CA . ASN B 1 46 ? 8.25 -9.008 -29.438 1 93.19 46 ASN B CA 1
ATOM 2402 C C . ASN B 1 46 ? 6.949 -8.25 -29.188 1 93.19 46 ASN B C 1
ATOM 2404 O O . ASN B 1 46 ? 5.863 -8.828 -29.281 1 93.19 46 ASN B O 1
ATOM 2408 N N . LYS B 1 47 ? 6.973 -6.988 -28.781 1 91.44 47 LYS B N 1
ATOM 2409 C CA . LYS B 1 47 ? 5.871 -6.051 -28.578 1 91.44 47 LYS B CA 1
ATOM 2410 C C . LYS B 1 47 ? 4.98 -6.484 -27.422 1 91.44 47 LYS B C 1
ATOM 2412 O O . LYS B 1 47 ? 3.939 -5.879 -27.172 1 91.44 47 LYS B O 1
ATOM 2417 N N . ASP B 1 48 ? 5.363 -7.492 -26.766 1 94.44 48 ASP B N 1
ATOM 2418 C CA . ASP B 1 48 ? 4.582 -7.949 -25.609 1 94.44 48 ASP B CA 1
ATOM 2419 C C . ASP B 1 48 ? 4.68 -6.961 -24.453 1 94.44 48 ASP B C 1
ATOM 2421 O O . ASP B 1 48 ? 3.695 -6.723 -23.75 1 94.44 48 ASP B O 1
ATOM 2425 N N . LEU B 1 49 ? 5.844 -6.43 -24.312 1 96.44 49 LEU B N 1
ATOM 2426 C CA . 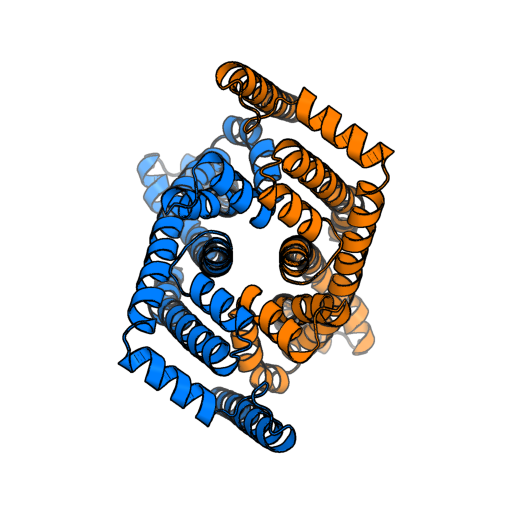LEU B 1 49 ? 6.055 -5.465 -23.234 1 96.44 49 LEU B CA 1
ATOM 2427 C C . LEU B 1 49 ? 5.191 -4.223 -23.453 1 96.44 49 LEU B C 1
ATOM 2429 O O . LEU B 1 49 ? 4.586 -3.721 -22.5 1 96.44 49 LEU B O 1
ATOM 2433 N N . PHE B 1 50 ? 5.113 -3.725 -24.641 1 95.25 50 PHE B N 1
ATOM 2434 C CA . PHE B 1 50 ? 4.344 -2.521 -24.922 1 95.25 50 PHE B CA 1
ATOM 2435 C C . PHE B 1 50 ? 2.867 -2.736 -24.625 1 95.25 50 PHE B C 1
ATOM 2437 O O . PHE B 1 50 ? 2.223 -1.879 -24.016 1 95.25 50 PHE B O 1
ATOM 2444 N N . TRP B 1 51 ? 2.395 -3.838 -25.031 1 96.31 51 TRP B N 1
ATOM 2445 C CA . TRP B 1 51 ? 0.985 -4.145 -24.812 1 96.31 51 TRP B CA 1
ATOM 2446 C C . TRP B 1 51 ? 0.681 -4.246 -23.312 1 96.31 51 TRP B C 1
ATOM 2448 O O . TRP B 1 51 ? -0.272 -3.635 -22.828 1 96.31 51 TRP B O 1
ATOM 2458 N N . ASN B 1 52 ? 1.46 -5.008 -22.609 1 98.12 52 ASN B N 1
ATOM 2459 C CA . ASN B 1 52 ? 1.229 -5.223 -21.188 1 98.12 52 ASN B CA 1
ATOM 2460 C C . ASN B 1 52 ? 1.427 -3.938 -20.391 1 98.12 52 ASN B C 1
ATOM 2462 O O . ASN B 1 52 ? 0.708 -3.688 -19.422 1 98.12 52 ASN B O 1
ATOM 2466 N N . LEU B 1 53 ? 2.35 -3.17 -20.859 1 97.69 53 LEU B N 1
ATOM 2467 C CA . LEU B 1 53 ? 2.551 -1.868 -20.234 1 97.69 53 LEU B CA 1
ATOM 2468 C C . LEU B 1 53 ? 1.352 -0.958 -20.469 1 97.69 53 LEU B C 1
ATOM 2470 O O . LEU B 1 53 ? 0.875 -0.295 -19.547 1 97.69 53 LEU B O 1
ATOM 2474 N N . PHE B 1 54 ? 0.871 -0.95 -21.625 1 97.06 54 PHE B N 1
ATOM 2475 C CA . PHE B 1 54 ? -0.26 -0.109 -22 1 97.06 54 PHE B CA 1
ATOM 2476 C C . PHE B 1 54 ? -1.504 -0.489 -21.203 1 97.06 54 PHE B C 1
ATOM 2478 O O . PHE B 1 54 ? -2.197 0.381 -20.672 1 97.06 54 PHE B O 1
ATOM 2485 N N . ILE B 1 55 ? -1.774 -1.728 -21.141 1 97.88 55 ILE B N 1
ATOM 2486 C CA . ILE B 1 55 ? -2.99 -2.193 -20.484 1 97.88 55 ILE B CA 1
ATOM 2487 C C . ILE B 1 55 ? -2.922 -1.878 -19 1 97.88 55 ILE B C 1
ATOM 2489 O O . ILE B 1 55 ? -3.926 -1.496 -18.391 1 97.88 55 ILE B O 1
ATOM 2493 N N . THR B 1 56 ? -1.752 -2.117 -18.375 1 98.38 56 THR B N 1
ATOM 2494 C CA . THR B 1 56 ? -1.587 -1.774 -16.969 1 98.38 56 THR B CA 1
ATOM 2495 C C . THR B 1 56 ? -1.766 -0.274 -16.75 1 98.38 56 THR B C 1
ATOM 2497 O O . THR B 1 56 ? -2.469 0.146 -15.836 1 98.38 56 THR B O 1
ATOM 2500 N N . LEU B 1 57 ? -1.177 0.552 -17.625 1 97.81 57 LEU B N 1
ATOM 2501 C CA . LEU B 1 57 ? -1.294 2 -17.5 1 97.81 57 LEU B CA 1
ATOM 2502 C C . LEU B 1 57 ? -2.738 2.447 -17.688 1 97.81 57 LEU B C 1
ATOM 2504 O O . LEU B 1 57 ? -3.197 3.383 -17.031 1 97.81 57 LEU B O 1
ATOM 2508 N N . TYR B 1 58 ? -3.395 1.805 -18.562 1 98.06 58 TYR B N 1
ATOM 2509 C CA . TYR B 1 58 ? -4.809 2.084 -18.781 1 98.06 58 TYR B CA 1
ATOM 2510 C C . TYR B 1 58 ? -5.613 1.82 -17.5 1 98.06 58 TYR B C 1
ATOM 2512 O O . TYR B 1 58 ? -6.41 2.66 -17.078 1 98.06 58 TYR B O 1
ATOM 2520 N N . ARG B 1 59 ? -5.426 0.688 -16.906 1 98.56 59 ARG B N 1
ATOM 2521 C CA . ARG B 1 59 ? -6.113 0.336 -15.664 1 98.56 59 ARG B CA 1
ATOM 2522 C C . ARG B 1 59 ? -5.781 1.325 -14.555 1 98.56 59 ARG B C 1
ATOM 2524 O O . ARG B 1 59 ? -6.656 1.726 -13.789 1 98.56 59 ARG B O 1
ATOM 2531 N N . VAL B 1 60 ? -4.496 1.725 -14.5 1 98.12 60 VAL B N 1
ATOM 2532 C CA . VAL B 1 60 ? -4.051 2.688 -13.492 1 98.12 60 VAL B CA 1
ATOM 2533 C C . VAL B 1 60 ? -4.777 4.016 -13.695 1 98.12 60 VAL B C 1
ATOM 2535 O O . VAL B 1 60 ? -5.312 4.59 -12.75 1 98.12 60 VAL B O 1
ATOM 2538 N N . PHE B 1 61 ? -4.832 4.445 -14.891 1 97.5 61 PHE B N 1
ATOM 2539 C CA . PHE B 1 61 ? -5.422 5.738 -15.211 1 97.5 61 PHE B CA 1
ATOM 2540 C C . PHE B 1 61 ? -6.914 5.742 -14.906 1 97.5 61 PHE B C 1
ATOM 2542 O O . PHE B 1 61 ? -7.43 6.684 -14.297 1 97.5 61 PHE B O 1
ATOM 2549 N N . VAL B 1 62 ? -7.609 4.766 -15.336 1 98.62 62 VAL B N 1
ATOM 2550 C CA . VAL B 1 62 ? -9.055 4.691 -15.133 1 98.62 62 VAL B CA 1
ATOM 2551 C C . VAL B 1 62 ? -9.359 4.598 -13.641 1 98.62 62 VAL B C 1
ATOM 2553 O O . VAL B 1 62 ? -10.203 5.336 -13.133 1 98.62 62 VAL B O 1
ATOM 2556 N N . ALA B 1 63 ? -8.688 3.699 -12.961 1 98.75 63 ALA B N 1
ATOM 2557 C CA . ALA B 1 63 ? -8.898 3.551 -11.523 1 98.75 63 ALA B CA 1
ATOM 2558 C C . ALA B 1 63 ? -8.586 4.852 -10.789 1 98.75 63 ALA B C 1
ATOM 2560 O O . ALA B 1 63 ? -9.312 5.242 -9.867 1 98.75 63 ALA B O 1
ATOM 2561 N N . PHE B 1 64 ? -7.539 5.504 -11.227 1 98 64 PHE B N 1
ATOM 2562 C CA . PHE B 1 64 ? -7.098 6.742 -10.586 1 98 64 PHE B CA 1
ATOM 2563 C C . PHE B 1 64 ? -8.156 7.832 -10.742 1 98 64 PHE B C 1
ATOM 2565 O O . PHE B 1 64 ? -8.547 8.469 -9.758 1 98 64 PHE B O 1
ATOM 2572 N N . PHE B 1 65 ? -8.617 7.996 -11.859 1 98.31 65 PHE B N 1
ATOM 2573 C CA . PHE B 1 65 ? -9.562 9.078 -12.125 1 98.31 65 PHE B CA 1
ATOM 2574 C C . PHE B 1 65 ? -10.883 8.82 -11.422 1 98.31 65 PHE B C 1
ATOM 2576 O O . PHE B 1 65 ? -11.492 9.75 -10.867 1 98.31 65 PHE B O 1
ATOM 2583 N N . ILE B 1 66 ? -11.328 7.621 -11.445 1 98.75 66 ILE B N 1
ATOM 2584 C CA . ILE B 1 66 ? -12.578 7.293 -10.766 1 98.75 66 ILE B CA 1
ATOM 2585 C C . ILE B 1 66 ? -12.398 7.48 -9.258 1 98.75 66 ILE B C 1
ATOM 2587 O O . ILE B 1 66 ? -13.25 8.078 -8.594 1 98.75 66 ILE B O 1
ATOM 2591 N N . THR B 1 67 ? -11.289 7.004 -8.719 1 98.75 67 THR B N 1
ATOM 2592 C CA . THR B 1 67 ? -10.992 7.113 -7.297 1 98.75 67 THR B CA 1
ATOM 2593 C C . THR B 1 67 ? -10.938 8.578 -6.871 1 98.75 67 THR B C 1
ATOM 2595 O O . THR B 1 67 ? -11.555 8.961 -5.867 1 98.75 67 THR B O 1
ATOM 2598 N N . MET B 1 68 ? -10.234 9.375 -7.676 1 97.75 68 MET B N 1
ATOM 2599 C CA . MET B 1 68 ? -10.109 10.797 -7.355 1 97.75 68 MET B CA 1
ATOM 2600 C C . MET B 1 68 ? -11.461 11.492 -7.418 1 97.75 68 MET B C 1
ATOM 2602 O O . MET B 1 68 ? -11.797 12.289 -6.539 1 97.75 68 MET B O 1
ATOM 2606 N N . SER B 1 69 ? -12.25 11.203 -8.398 1 98.25 69 SER B N 1
ATOM 2607 C CA . SER B 1 69 ? -13.555 11.836 -8.57 1 98.25 69 SER B CA 1
ATOM 2608 C C . SER B 1 69 ? -14.477 11.516 -7.398 1 98.25 69 SER B C 1
ATOM 2610 O O . SER B 1 69 ? -15 12.43 -6.754 1 98.25 69 SER B O 1
ATOM 2612 N N . ILE B 1 70 ? -14.594 10.305 -7.062 1 98.5 70 ILE B N 1
ATOM 2613 C CA . ILE B 1 70 ? -15.469 9.867 -5.977 1 98.5 70 ILE B CA 1
ATOM 2614 C C . ILE B 1 70 ? -14.922 10.367 -4.641 1 98.5 70 ILE B C 1
ATOM 2616 O O . ILE B 1 70 ? -15.664 10.906 -3.816 1 98.5 70 ILE B O 1
ATOM 2620 N N . GLY B 1 71 ? -13.602 10.211 -4.445 1 98.44 71 GLY B N 1
ATOM 2621 C CA . GLY B 1 71 ? -12.969 10.625 -3.203 1 98.44 71 GLY B CA 1
ATOM 2622 C C . GLY B 1 71 ? -13.086 12.109 -2.939 1 98.44 71 GLY B C 1
ATOM 2623 O O . GLY B 1 71 ? -13.344 12.531 -1.809 1 98.44 71 GLY B O 1
ATOM 2624 N N . ILE B 1 72 ? -12.914 12.891 -3.969 1 96.5 72 ILE B N 1
ATOM 2625 C CA . ILE B 1 72 ? -12.984 14.336 -3.83 1 96.5 72 ILE B CA 1
ATOM 2626 C C . ILE B 1 72 ? -14.414 14.75 -3.479 1 96.5 72 ILE B C 1
ATOM 2628 O O . ILE B 1 72 ? -14.625 15.547 -2.557 1 96.5 72 ILE B O 1
ATOM 2632 N N . ILE B 1 73 ? -15.391 14.203 -4.156 1 96.94 73 ILE B N 1
ATOM 2633 C CA . ILE B 1 73 ? -16.781 14.539 -3.932 1 96.94 73 ILE B CA 1
ATOM 2634 C C . ILE B 1 73 ? -17.172 14.203 -2.492 1 96.94 73 ILE B C 1
ATOM 2636 O O . ILE B 1 73 ? -17.656 15.07 -1.756 1 96.94 73 ILE B O 1
ATOM 2640 N N . PHE B 1 74 ? -16.891 13.023 -2.035 1 97.75 74 PHE B N 1
ATOM 2641 C CA . PHE B 1 74 ? -17.281 12.609 -0.694 1 97.75 74 PHE B CA 1
ATOM 2642 C C . PHE B 1 74 ? -16.422 13.289 0.359 1 97.75 74 PHE B C 1
ATOM 2644 O O . PHE B 1 74 ? -16.891 13.594 1.457 1 97.75 74 PHE B O 1
ATOM 2651 N N . GLY B 1 75 ? -15.117 13.492 -0.009 1 96.81 75 GLY B N 1
ATOM 2652 C CA . GLY B 1 75 ? -14.25 14.219 0.912 1 96.81 75 GLY B CA 1
ATOM 2653 C C . GLY B 1 75 ? -14.727 15.633 1.186 1 96.81 75 GLY B C 1
ATOM 2654 O O . GLY B 1 75 ? -14.711 16.094 2.332 1 96.81 75 GLY B O 1
ATOM 2655 N N . LEU B 1 76 ? -15.148 16.297 0.161 1 93.19 76 LEU B N 1
ATOM 2656 C CA . LEU B 1 76 ? -15.68 17.656 0.311 1 93.19 76 LEU B CA 1
ATOM 2657 C C . LEU B 1 76 ? -16.984 17.641 1.11 1 93.19 76 LEU B C 1
ATOM 2659 O O . LEU B 1 76 ? -17.156 18.438 2.021 1 93.19 76 LEU B O 1
ATOM 2663 N N . LEU B 1 77 ? -17.859 16.75 0.783 1 95.31 77 LEU B N 1
ATOM 2664 C CA . LEU B 1 77 ? -19.141 16.656 1.477 1 95.31 77 LEU B CA 1
ATOM 2665 C C . LEU B 1 77 ? -18.938 16.391 2.965 1 95.31 77 LEU B C 1
ATOM 2667 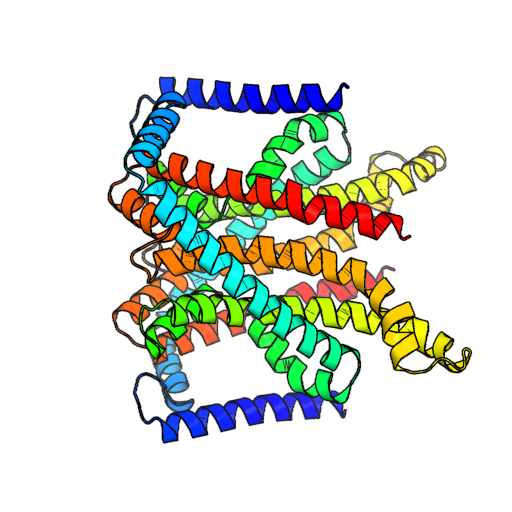O O . LEU B 1 77 ? -19.562 17.062 3.805 1 95.31 77 LEU B O 1
ATOM 2671 N N . MET B 1 78 ? -18.047 15.5 3.287 1 95.88 78 MET B N 1
ATOM 2672 C CA . MET B 1 78 ? -17.781 15.156 4.684 1 95.88 78 MET B CA 1
ATOM 2673 C C . MET B 1 78 ? -17.047 16.281 5.391 1 95.88 78 MET B C 1
ATOM 2675 O O . MET B 1 78 ? -17.188 16.469 6.602 1 95.88 78 MET B O 1
ATOM 2679 N N . GLY B 1 79 ? -16.281 16.969 4.637 1 92.81 79 GLY B N 1
ATOM 2680 C CA . GLY B 1 79 ? -15.562 18.094 5.207 1 92.81 79 GLY B CA 1
ATOM 2681 C C . GLY B 1 79 ? -16.453 19.297 5.488 1 92.81 79 GLY B C 1
ATOM 2682 O O . GLY B 1 79 ? -16.266 19.984 6.484 1 92.81 79 GLY B O 1
ATOM 2683 N N . PHE B 1 80 ? -17.484 19.5 4.715 1 89.12 80 PHE B N 1
ATOM 2684 C CA . PHE B 1 80 ? -18.328 20.688 4.82 1 89.12 80 PHE B CA 1
ATOM 2685 C C . PHE B 1 80 ? -19.516 20.422 5.746 1 89.12 80 PHE B C 1
ATOM 2687 O O . PHE B 1 80 ? -20 21.344 6.402 1 89.12 80 PHE B O 1
ATOM 2694 N N . TYR B 1 81 ? -20 19.219 5.723 1 92.12 81 TYR B N 1
ATOM 2695 C CA . TYR B 1 81 ? -21.234 18.922 6.453 1 92.12 81 TYR B CA 1
ATOM 2696 C C . TYR B 1 81 ? -20.969 17.922 7.574 1 92.12 81 TYR B C 1
ATOM 2698 O O . TYR B 1 81 ? -20.703 16.75 7.312 1 92.12 81 TYR B O 1
ATOM 2706 N N . LYS B 1 82 ? -21.172 18.328 8.695 1 92.25 82 LYS B N 1
ATOM 2707 C CA . LYS B 1 82 ? -20.922 17.516 9.875 1 92.25 82 LYS B CA 1
ATOM 2708 C C . LYS B 1 82 ? -21.828 16.281 9.891 1 92.25 82 LYS B C 1
ATOM 2710 O O . LYS B 1 82 ? -21.391 15.188 10.273 1 92.25 82 LYS B O 1
ATOM 2715 N N . LYS B 1 83 ? -23.062 16.422 9.508 1 92.5 83 LYS B N 1
ATOM 2716 C CA . LYS B 1 83 ? -24 15.297 9.492 1 92.5 83 LYS B CA 1
ATOM 2717 C C . LYS B 1 83 ? -23.531 14.203 8.539 1 92.5 83 LYS B C 1
ATOM 2719 O O . LYS B 1 83 ? -23.656 13.016 8.836 1 92.5 83 LYS B O 1
ATOM 2724 N N . VAL B 1 84 ? -23 14.664 7.402 1 94.62 84 VAL B N 1
ATOM 2725 C CA . VAL B 1 84 ? -22.484 13.711 6.422 1 94.62 84 VAL B CA 1
ATOM 2726 C C . VAL B 1 84 ? -21.234 13.031 6.969 1 94.62 84 VAL B C 1
ATOM 2728 O O . VAL B 1 84 ? -21.078 11.812 6.836 1 94.62 84 VAL B O 1
ATOM 2731 N N . ASP B 1 85 ? -20.422 13.758 7.57 1 95.38 85 ASP B N 1
ATOM 2732 C CA . ASP B 1 85 ? -19.203 13.234 8.18 1 95.38 85 ASP B CA 1
ATOM 2733 C C . ASP B 1 85 ? -19.531 12.172 9.234 1 95.38 85 ASP B C 1
ATOM 2735 O O . ASP B 1 85 ? -18.984 11.07 9.195 1 95.38 85 ASP B O 1
ATOM 2739 N N . ASP B 1 86 ? -20.469 12.492 10.062 1 93.25 86 ASP B N 1
ATOM 2740 C CA . ASP B 1 86 ? -20.844 11.586 11.148 1 93.25 86 ASP B CA 1
ATOM 2741 C C . ASP B 1 86 ? -21.453 10.297 10.594 1 93.25 86 ASP B C 1
ATOM 2743 O O . ASP B 1 86 ? -21.234 9.219 11.148 1 93.25 86 ASP B O 1
ATOM 2747 N N . PHE B 1 87 ? -22.125 10.445 9.57 1 93.94 87 PHE B N 1
ATOM 2748 C CA . PHE B 1 87 ? -22.828 9.305 8.992 1 93.94 87 PHE B CA 1
ATOM 2749 C C . PHE B 1 87 ? -21.844 8.359 8.305 1 93.94 87 PHE B C 1
ATOM 2751 O O . PHE B 1 87 ? -21.953 7.141 8.43 1 93.94 87 PHE B O 1
ATOM 2758 N N . PHE B 1 88 ? -20.859 8.883 7.637 1 96.06 88 PHE B N 1
ATOM 2759 C CA . PHE B 1 88 ? -20.016 8.055 6.785 1 96.06 88 PHE B CA 1
ATOM 2760 C C . PHE B 1 88 ? -18.703 7.734 7.477 1 96.06 88 PHE B C 1
ATOM 2762 O O . PHE B 1 88 ? -17.891 6.961 6.957 1 96.06 88 PHE B O 1
ATOM 2769 N N . ASP B 1 89 ? -18.484 8.234 8.602 1 94 89 ASP B N 1
ATOM 2770 C CA . ASP B 1 89 ? -17.203 8.102 9.312 1 94 89 ASP B CA 1
ATOM 2771 C C . ASP B 1 89 ? -16.875 6.641 9.578 1 94 89 ASP B C 1
ATOM 2773 O O . ASP B 1 89 ? -15.734 6.211 9.359 1 94 89 ASP B O 1
ATOM 2777 N N . PHE B 1 90 ? -17.812 5.941 9.992 1 89.5 90 PHE B N 1
ATOM 2778 C CA . PHE B 1 90 ? -17.594 4.531 10.289 1 89.5 90 PHE B CA 1
ATOM 2779 C C . PHE B 1 90 ? -17.203 3.771 9.023 1 89.5 90 PHE B C 1
ATOM 2781 O O . PHE B 1 90 ? -16.25 2.973 9.047 1 89.5 90 PHE B O 1
ATOM 2788 N N . LEU B 1 91 ? -17.859 3.967 7.977 1 92.44 91 LEU B N 1
ATOM 2789 C CA . LEU B 1 91 ? -17.578 3.301 6.711 1 92.44 91 LEU B CA 1
ATOM 2790 C C . LEU B 1 91 ? -16.203 3.688 6.191 1 92.44 91 LEU B C 1
ATOM 2792 O O . LEU B 1 91 ? -15.508 2.865 5.586 1 92.44 91 LEU B O 1
ATOM 2796 N N . LEU B 1 92 ? -15.906 4.914 6.453 1 95.12 92 LEU B N 1
ATOM 2797 C CA . LEU B 1 92 ? -14.602 5.402 6.039 1 95.12 92 LEU B CA 1
ATOM 2798 C C . LEU B 1 92 ? -13.484 4.688 6.797 1 95.12 92 LEU B C 1
ATOM 2800 O O . LEU B 1 92 ? -12.508 4.246 6.191 1 95.12 92 LEU B O 1
ATOM 2804 N N . ILE B 1 93 ? -13.656 4.52 8.062 1 90.19 93 ILE B N 1
ATOM 2805 C CA . ILE B 1 93 ? -12.664 3.852 8.898 1 90.19 93 ILE B CA 1
ATOM 2806 C C . ILE B 1 93 ? -12.547 2.387 8.484 1 90.19 93 ILE B C 1
ATOM 2808 O O . ILE B 1 93 ? -11.438 1.856 8.375 1 90.19 93 ILE B O 1
ATOM 2812 N N . LEU B 1 94 ? -13.633 1.764 8.234 1 89.12 94 LEU B N 1
ATOM 2813 C CA . LEU B 1 94 ? -13.625 0.387 7.75 1 89.12 94 LEU B CA 1
ATOM 2814 C C . LEU B 1 94 ? -12.867 0.279 6.43 1 89.12 94 LEU B C 1
ATOM 2816 O O . LEU B 1 94 ? -12.047 -0.621 6.254 1 89.12 94 LEU B O 1
ATOM 2820 N N . GLY B 1 95 ? -13.172 1.174 5.52 1 93.38 95 GLY B N 1
ATOM 2821 C CA . GLY B 1 95 ? -12.531 1.169 4.215 1 93.38 95 GLY B CA 1
ATOM 2822 C C . GLY B 1 95 ? -11.031 1.372 4.289 1 93.38 95 GLY B C 1
ATOM 2823 O O . GLY B 1 95 ? -10.273 0.789 3.506 1 93.38 95 GLY B O 1
ATOM 2824 N N . LEU B 1 96 ? -10.609 2.164 5.23 1 93.31 96 LEU B N 1
ATOM 2825 C CA . LEU B 1 96 ? -9.188 2.461 5.395 1 93.31 96 LEU B CA 1
ATOM 2826 C C . LEU B 1 96 ? -8.438 1.241 5.918 1 93.31 96 LEU B C 1
ATOM 2828 O O . LEU B 1 96 ? -7.223 1.129 5.734 1 93.31 96 LEU B O 1
ATOM 2832 N N . ASN B 1 97 ? -9.172 0.289 6.512 1 91.44 97 ASN B N 1
ATOM 2833 C CA . ASN B 1 97 ? -8.492 -0.806 7.195 1 91.44 97 ASN B CA 1
ATOM 2834 C C . ASN B 1 97 ? -8.688 -2.131 6.461 1 91.44 97 ASN B C 1
ATOM 2836 O O . ASN B 1 97 ? -8.133 -3.154 6.863 1 91.44 97 ASN B O 1
ATOM 2840 N N . ILE B 1 98 ? -9.391 -2.129 5.398 1 94.25 98 ILE B N 1
ATOM 2841 C CA . ILE B 1 98 ? -9.539 -3.332 4.59 1 94.25 98 ILE B CA 1
ATOM 2842 C C . ILE B 1 98 ? -8.344 -3.486 3.66 1 94.25 98 ILE B C 1
ATOM 2844 O O . ILE B 1 98 ? -8.047 -2.594 2.863 1 94.25 98 ILE B O 1
ATOM 2848 N N . PRO B 1 99 ? -7.668 -4.602 3.758 1 95.62 99 PRO B N 1
ATOM 2849 C CA . PRO B 1 99 ? -6.555 -4.828 2.832 1 95.62 99 PRO B CA 1
ATOM 2850 C C . PRO B 1 99 ? -7.008 -4.949 1.38 1 95.62 99 PRO B C 1
ATOM 2852 O O . PRO B 1 99 ? -8.062 -5.527 1.105 1 95.62 99 PRO B O 1
ATOM 2855 N N . ALA B 1 100 ? -6.207 -4.445 0.518 1 97.25 100 ALA B N 1
ATOM 2856 C CA . ALA B 1 100 ? -6.527 -4.508 -0.906 1 97.25 100 ALA B CA 1
ATOM 2857 C C . ALA B 1 100 ? -6.699 -5.949 -1.368 1 97.25 100 ALA B C 1
ATOM 2859 O O . ALA B 1 100 ? -7.543 -6.238 -2.219 1 97.25 100 ALA B O 1
ATOM 2860 N N . LEU B 1 101 ? -5.93 -6.836 -0.795 1 97.31 101 LEU B N 1
ATOM 2861 C CA . LEU B 1 101 ? -5.996 -8.25 -1.153 1 97.31 101 LEU B CA 1
ATOM 2862 C C . LEU B 1 101 ? -7.414 -8.781 -0.99 1 97.31 101 LEU B C 1
ATOM 2864 O O . LEU B 1 101 ? -7.918 -9.492 -1.862 1 97.31 101 LEU B O 1
ATOM 2868 N N . VAL B 1 102 ? -8.023 -8.406 0.082 1 96.56 102 VAL B N 1
ATOM 2869 C CA . VAL B 1 102 ? -9.367 -8.883 0.404 1 96.56 102 VAL B CA 1
ATOM 2870 C C . VAL B 1 102 ? -10.367 -8.305 -0.591 1 96.56 102 VAL B C 1
ATOM 2872 O O . VAL B 1 102 ? -11.195 -9.039 -1.138 1 96.56 102 VAL B O 1
ATOM 2875 N N . THR B 1 103 ? -10.258 -7.09 -0.869 1 97.5 103 THR B N 1
ATOM 2876 C CA . THR B 1 103 ? -11.164 -6.422 -1.795 1 97.5 103 THR B CA 1
ATOM 2877 C C . THR B 1 103 ? -11.023 -6.996 -3.201 1 97.5 103 THR B C 1
ATOM 2879 O O . THR B 1 103 ? -12.016 -7.203 -3.9 1 97.5 103 THR B O 1
ATOM 2882 N N . ILE B 1 104 ? -9.828 -7.254 -3.566 1 98.38 104 ILE B N 1
ATOM 2883 C CA . ILE B 1 104 ? -9.539 -7.793 -4.891 1 98.38 104 ILE B CA 1
ATOM 2884 C C . ILE B 1 104 ? -10.203 -9.164 -5.047 1 98.38 104 ILE B C 1
ATOM 2886 O O . ILE B 1 104 ? -10.93 -9.406 -6.012 1 98.38 104 ILE B O 1
ATOM 2890 N N . ILE B 1 105 ? -10.008 -9.984 -4.098 1 97.88 105 ILE B N 1
ATOM 2891 C CA . ILE B 1 105 ? -10.5 -11.359 -4.152 1 97.88 105 ILE B CA 1
ATOM 2892 C C . ILE B 1 105 ? -12.031 -11.352 -4.164 1 97.88 105 ILE B C 1
ATOM 2894 O O . ILE B 1 105 ? -12.656 -12.055 -4.961 1 97.88 105 ILE B O 1
ATOM 2898 N N . ILE B 1 106 ? -12.617 -10.531 -3.346 1 96.62 106 ILE B N 1
ATOM 2899 C CA . ILE B 1 106 ? -14.07 -10.453 -3.268 1 96.62 106 ILE B CA 1
ATOM 2900 C C . ILE B 1 106 ? -14.633 -9.961 -4.598 1 96.62 106 ILE B C 1
ATOM 2902 O O . ILE B 1 106 ? -15.602 -10.516 -5.113 1 96.62 106 ILE B O 1
ATOM 2906 N N . CYS B 1 107 ? -14.062 -8.984 -5.199 1 97.81 107 CYS B N 1
ATOM 2907 C CA . CYS B 1 107 ? -14.523 -8.453 -6.477 1 97.81 107 CYS B CA 1
ATOM 2908 C C . CYS B 1 107 ? -14.43 -9.508 -7.574 1 97.81 107 CYS B C 1
ATOM 2910 O O . CYS B 1 107 ? -15.328 -9.633 -8.406 1 97.81 107 CYS B O 1
ATOM 2912 N N . TYR B 1 108 ? -13.32 -10.25 -7.555 1 97.75 108 TYR B N 1
ATOM 2913 C CA . TYR B 1 108 ? -13.148 -11.273 -8.578 1 97.75 108 TYR B CA 1
ATOM 2914 C C . TYR B 1 108 ? -14.156 -12.406 -8.391 1 97.75 108 TYR B C 1
ATOM 2916 O O . TYR B 1 108 ? -14.633 -12.977 -9.367 1 97.75 108 TYR B O 1
ATOM 2924 N N . ILE B 1 109 ? -14.477 -12.68 -7.164 1 95.75 109 ILE B N 1
ATOM 2925 C CA . ILE B 1 109 ? -15.461 -13.734 -6.906 1 95.75 109 ILE B CA 1
ATOM 2926 C C . ILE B 1 109 ? -16.844 -13.25 -7.32 1 95.75 109 ILE B C 1
ATOM 2928 O O . ILE B 1 109 ? -17.594 -13.984 -7.965 1 95.75 109 ILE B O 1
ATOM 2932 N N . TRP B 1 110 ? -17.172 -12.016 -7.062 1 95.25 110 TRP B N 1
ATOM 2933 C CA . TRP B 1 110 ? -18.516 -11.484 -7.277 1 95.25 110 TRP B CA 1
ATOM 2934 C C . TRP B 1 110 ? -18.734 -11.148 -8.75 1 95.25 110 TRP B C 1
ATOM 2936 O O . TRP B 1 110 ? -19.844 -11.336 -9.273 1 95.25 110 TRP B O 1
ATOM 2946 N N . PHE B 1 111 ? -17.703 -10.711 -9.445 1 96.5 111 PHE B N 1
ATOM 2947 C CA . PHE B 1 111 ? -17.938 -10.133 -10.766 1 96.5 111 PHE B CA 1
ATOM 2948 C C . PHE B 1 111 ? -17.094 -10.828 -11.82 1 96.5 111 PHE B C 1
ATOM 2950 O O . PHE B 1 111 ? -17.125 -10.445 -12.992 1 96.5 111 PHE B O 1
ATOM 2957 N N . GLY B 1 112 ? -16.391 -11.844 -11.422 1 95.88 112 GLY B N 1
ATOM 2958 C CA . GLY B 1 112 ? -15.57 -12.594 -12.359 1 95.88 112 GLY B CA 1
ATOM 2959 C C . GLY B 1 112 ? -14.211 -11.953 -12.594 1 95.88 112 GLY B C 1
ATOM 2960 O O . GLY B 1 112 ? -13.938 -10.859 -12.086 1 95.88 112 GLY B O 1
ATOM 2961 N N . LEU B 1 113 ? -13.422 -12.664 -13.266 1 97.19 113 LEU B N 1
ATOM 2962 C CA . LEU B 1 113 ? -12.07 -12.195 -13.562 1 97.19 113 LEU B CA 1
ATOM 2963 C C . LEU B 1 113 ? -12.062 -11.258 -14.766 1 97.19 113 LEU B C 1
ATOM 2965 O O . LEU B 1 113 ? -11.57 -11.617 -15.836 1 97.19 113 LEU B O 1
ATOM 2969 N N . THR B 1 114 ? -12.586 -10.039 -14.555 1 97.75 114 THR B N 1
ATOM 2970 C CA . THR B 1 114 ? -12.781 -9.07 -15.625 1 97.75 114 THR B CA 1
ATOM 2971 C C . THR B 1 114 ? -12.055 -7.766 -15.312 1 97.75 114 THR B C 1
ATOM 2973 O O . THR B 1 114 ? -11.602 -7.559 -14.195 1 97.75 114 THR B O 1
ATOM 2976 N N . ASP B 1 115 ? -11.93 -6.953 -16.344 1 97.88 115 ASP B N 1
ATOM 2977 C CA . ASP B 1 115 ? -11.352 -5.625 -16.156 1 97.88 115 ASP B CA 1
ATOM 2978 C C . ASP B 1 115 ? -12.203 -4.789 -15.203 1 97.88 115 ASP B C 1
ATOM 2980 O O . ASP B 1 115 ? -11.664 -3.998 -14.422 1 97.88 115 ASP B O 1
ATOM 2984 N N . PHE B 1 116 ? -13.438 -4.992 -15.297 1 98.19 116 PHE B N 1
ATOM 2985 C CA . PHE B 1 116 ? -14.344 -4.285 -14.398 1 98.19 116 PHE B CA 1
ATOM 2986 C C . PHE B 1 116 ? -14.031 -4.613 -12.945 1 98.19 116 PHE B C 1
ATOM 2988 O O . PHE B 1 116 ? -13.906 -3.713 -12.117 1 98.19 116 PHE B O 1
ATOM 2995 N N . SER B 1 117 ? -13.891 -5.918 -12.664 1 98.44 117 SER B N 1
ATOM 2996 C CA . SER B 1 117 ? -13.586 -6.352 -11.305 1 98.44 117 SER B CA 1
ATOM 2997 C C . SER B 1 117 ? -12.25 -5.789 -10.836 1 98.44 117 SER B C 1
ATOM 2999 O O . SER B 1 117 ? -12.117 -5.375 -9.68 1 98.44 117 SER B O 1
ATOM 3001 N N . ALA B 1 118 ? -11.305 -5.812 -11.758 1 98.5 118 ALA B N 1
ATOM 3002 C CA . ALA B 1 118 ? -9.969 -5.324 -11.445 1 98.5 118 ALA B CA 1
ATOM 3003 C C . ALA B 1 118 ? -9.992 -3.848 -11.07 1 98.5 118 ALA B C 1
ATOM 3005 O O . ALA B 1 118 ? -9.477 -3.461 -10.016 1 98.5 118 ALA B O 1
ATOM 3006 N N . ILE B 1 119 ? -10.617 -3.035 -11.828 1 98.81 119 ILE B N 1
ATOM 3007 C CA . ILE B 1 119 ? -10.672 -1.592 -11.625 1 98.81 119 ILE B CA 1
ATOM 3008 C C . ILE B 1 119 ? -11.523 -1.275 -10.391 1 98.81 119 ILE B C 1
ATOM 3010 O O . ILE B 1 119 ? -11.141 -0.447 -9.562 1 98.81 119 ILE B O 1
ATOM 3014 N N . LEU B 1 120 ? -12.633 -1.931 -10.258 1 98.75 120 LEU B N 1
ATOM 3015 C CA . LEU B 1 120 ? -13.531 -1.714 -9.133 1 98.75 120 LEU B CA 1
ATOM 3016 C C . LEU B 1 120 ? -12.82 -1.979 -7.812 1 98.75 120 LEU B C 1
ATOM 3018 O O . LEU B 1 120 ? -12.992 -1.23 -6.848 1 98.75 120 LEU B O 1
ATOM 3022 N N . ALA B 1 121 ? -12.062 -3.07 -7.758 1 98.62 121 ALA B N 1
ATOM 3023 C CA . ALA B 1 121 ? -11.336 -3.434 -6.543 1 98.62 121 ALA B CA 1
ATOM 3024 C C . ALA B 1 121 ? -10.383 -2.316 -6.117 1 98.62 121 ALA B C 1
ATOM 3026 O O . ALA B 1 121 ? -10.328 -1.962 -4.938 1 98.62 121 ALA B O 1
ATOM 3027 N N . VAL B 1 122 ? -9.672 -1.779 -7.09 1 98.75 122 VAL B N 1
ATOM 3028 C CA . VAL B 1 122 ? -8.711 -0.714 -6.816 1 98.75 122 VAL B CA 1
ATOM 3029 C C . VAL B 1 122 ? -9.453 0.536 -6.34 1 98.75 122 VAL B C 1
ATOM 3031 O O . VAL B 1 122 ? -9.047 1.169 -5.363 1 98.75 122 VAL B O 1
ATOM 3034 N N . VAL B 1 123 ? -10.539 0.848 -6.98 1 98.75 123 VAL B N 1
ATOM 3035 C CA . VAL B 1 123 ? -11.32 2.041 -6.668 1 98.75 123 VAL B CA 1
ATOM 3036 C C . VAL B 1 123 ? -11.875 1.94 -5.246 1 98.75 123 VAL B C 1
ATOM 3038 O O . VAL B 1 123 ? -11.68 2.844 -4.43 1 98.75 123 VAL B O 1
ATOM 3041 N N . ILE B 1 124 ? -12.484 0.849 -4.938 1 98.19 124 ILE B N 1
ATOM 3042 C CA . ILE B 1 124 ? -13.094 0.65 -3.629 1 98.19 124 ILE B CA 1
ATOM 3043 C C . ILE B 1 124 ? -12.039 0.765 -2.537 1 98.19 124 ILE B C 1
ATOM 3045 O O . ILE B 1 124 ? -12.281 1.355 -1.482 1 98.19 124 ILE B O 1
ATOM 3049 N N . ASN B 1 125 ? -10.898 0.221 -2.842 1 98 125 ASN B N 1
ATOM 3050 C CA . ASN B 1 125 ? -9.852 0.148 -1.833 1 98 125 ASN B CA 1
ATOM 3051 C C . ASN B 1 125 ? -9.164 1.499 -1.636 1 98 125 ASN B C 1
ATOM 3053 O O . ASN B 1 125 ? -8.68 1.801 -0.545 1 98 125 ASN B O 1
ATOM 3057 N N . LYS B 1 126 ? -9.141 2.365 -2.611 1 98.31 126 LYS B N 1
ATOM 3058 C CA . LYS B 1 126 ? -8.305 3.562 -2.514 1 98.31 126 LYS B CA 1
ATOM 3059 C C . LYS B 1 126 ? -9.164 4.812 -2.342 1 98.31 126 LYS B C 1
ATOM 3061 O O . LYS B 1 126 ? -8.656 5.867 -1.945 1 98.31 126 LYS B O 1
ATOM 3066 N N . VAL B 1 127 ? -10.453 4.754 -2.559 1 98.62 127 VAL B N 1
ATOM 3067 C CA . VAL B 1 127 ? -11.344 5.895 -2.4 1 98.62 127 VAL B CA 1
ATOM 3068 C C . VAL B 1 127 ? -11.273 6.414 -0.965 1 98.62 127 VAL B C 1
ATOM 3070 O O . VAL B 1 127 ? -11.195 7.621 -0.737 1 98.62 127 VAL B O 1
ATOM 3073 N N . PRO B 1 128 ? -11.273 5.562 0.053 1 98 128 PRO B N 1
ATOM 3074 C CA . PRO B 1 128 ? -11.266 6.043 1.438 1 98 128 PRO B CA 1
ATOM 3075 C C . PRO B 1 128 ? -10.07 6.941 1.749 1 98 128 PRO B C 1
ATOM 3077 O O . PRO B 1 128 ? -10.211 7.93 2.471 1 98 128 PRO B O 1
ATOM 3080 N N . ILE B 1 129 ? -8.914 6.613 1.187 1 96.94 129 ILE B N 1
ATOM 3081 C CA . ILE B 1 129 ? -7.73 7.414 1.482 1 96.94 129 ILE B CA 1
ATOM 3082 C C . ILE B 1 129 ? -7.871 8.797 0.849 1 96.94 129 ILE B C 1
ATOM 3084 O O . ILE B 1 129 ? -7.441 9.797 1.428 1 96.94 129 ILE B O 1
ATOM 3088 N N . VAL B 1 130 ? -8.422 8.867 -0.272 1 97.75 130 VAL B N 1
ATOM 3089 C CA . VAL B 1 130 ? -8.672 10.156 -0.913 1 97.75 130 VAL B CA 1
ATOM 3090 C C . VAL B 1 130 ? -9.695 10.953 -0.104 1 97.75 130 VAL B C 1
ATOM 3092 O O . VAL B 1 130 ? -9.508 12.148 0.138 1 97.75 130 VAL B O 1
ATOM 3095 N N . ILE B 1 131 ? -10.742 10.289 0.351 1 98.19 131 ILE B N 1
ATOM 3096 C CA . ILE B 1 131 ? -11.789 10.938 1.138 1 98.19 131 ILE B CA 1
ATOM 3097 C C . ILE B 1 131 ? -11.18 11.562 2.393 1 98.19 131 ILE B C 1
ATOM 3099 O O . ILE B 1 131 ? -11.422 12.734 2.691 1 98.19 131 ILE B O 1
ATOM 3103 N N . VAL B 1 132 ? -10.406 10.812 3.078 1 96.44 132 VAL B N 1
ATOM 3104 C CA . VAL B 1 132 ? -9.883 11.273 4.359 1 96.44 132 VAL B CA 1
ATOM 3105 C C . VAL B 1 132 ? -8.969 12.477 4.141 1 96.44 132 VAL B C 1
ATOM 3107 O O . VAL B 1 132 ? -9.023 13.453 4.895 1 96.44 132 VAL B O 1
ATOM 3110 N N . ASN B 1 133 ? -8.148 12.461 3.141 1 95 133 ASN B N 1
ATOM 3111 C CA . ASN B 1 133 ? -7.223 13.562 2.883 1 95 133 ASN B CA 1
ATOM 3112 C C . ASN B 1 133 ? -7.961 14.836 2.477 1 95 133 ASN B C 1
ATOM 3114 O O . ASN B 1 133 ? -7.66 15.914 2.979 1 95 133 ASN B O 1
ATOM 3118 N N . ILE B 1 134 ? -8.883 14.672 1.622 1 94.75 134 ILE B N 1
ATOM 3119 C CA . ILE B 1 134 ? -9.648 15.82 1.157 1 94.75 134 ILE B CA 1
ATOM 3120 C C . ILE B 1 134 ? -10.516 16.359 2.291 1 94.75 134 ILE B C 1
ATOM 3122 O O . ILE B 1 134 ? -10.656 17.578 2.455 1 94.75 134 ILE B O 1
ATOM 3126 N N . ARG B 1 135 ? -11.133 15.469 3.051 1 95.56 135 ARG B N 1
ATOM 3127 C CA . ARG B 1 135 ? -11.938 15.852 4.207 1 95.56 135 ARG B CA 1
ATOM 3128 C C . ARG B 1 135 ? -11.117 16.672 5.191 1 95.56 135 ARG B C 1
ATOM 3130 O O . ARG B 1 135 ? -11.57 17.719 5.66 1 95.56 135 ARG B O 1
ATOM 3137 N N . GLU B 1 136 ? -9.906 16.219 5.484 1 92.38 136 GLU B N 1
ATOM 3138 C CA . GLU B 1 136 ? -9.031 16.938 6.418 1 92.38 136 GLU B CA 1
ATOM 3139 C C . GLU B 1 136 ? -8.625 18.297 5.867 1 92.38 136 GLU B C 1
ATOM 3141 O O . GLU B 1 136 ? -8.562 19.281 6.613 1 92.38 136 GLU B O 1
ATOM 3146 N N . GLY B 1 137 ? -8.305 18.312 4.629 1 89.75 137 GLY B N 1
ATOM 3147 C CA . GLY B 1 137 ? -8.008 19.594 4.004 1 89.75 137 GLY B CA 1
ATOM 3148 C C . GLY B 1 137 ? -9.172 20.562 4.051 1 89.75 137 GLY B C 1
ATOM 3149 O O . GLY B 1 137 ? -8.984 21.75 4.32 1 89.75 137 GLY B O 1
ATOM 3150 N N . THR B 1 138 ? -10.336 20.094 3.861 1 90.19 138 THR B N 1
ATOM 3151 C CA . THR B 1 138 ? -11.547 20.906 3.871 1 90.19 138 THR B CA 1
ATOM 3152 C C . THR B 1 138 ? -11.844 21.422 5.277 1 90.19 138 THR B C 1
ATOM 3154 O O . THR B 1 138 ? -12.188 22.594 5.461 1 90.19 138 THR B O 1
ATOM 3157 N N . LYS B 1 139 ? -11.688 20.562 6.246 1 89.94 139 LYS B N 1
ATOM 3158 C CA . LYS B 1 139 ? -11.938 20.938 7.633 1 89.94 139 LYS B CA 1
ATOM 3159 C C . LYS B 1 139 ? -10.922 21.969 8.117 1 89.94 139 LYS B C 1
ATOM 3161 O O . LYS B 1 139 ? -11.25 22.844 8.922 1 89.94 139 LYS B O 1
ATOM 3166 N N . ALA B 1 140 ? -9.75 21.812 7.711 1 84.06 140 ALA B N 1
ATOM 3167 C CA . ALA B 1 140 ? -8.703 22.766 8.094 1 84.06 140 ALA B CA 1
ATOM 3168 C C . ALA B 1 140 ? -9.023 24.172 7.586 1 84.06 140 ALA B C 1
ATOM 3170 O O . ALA B 1 140 ? -8.695 25.156 8.242 1 84.06 140 ALA B O 1
ATOM 3171 N N . PHE B 1 141 ? -9.672 24.219 6.629 1 76.06 141 PHE B N 1
ATOM 3172 C CA . PHE B 1 141 ? -9.977 25.5 6.012 1 76.06 141 PHE B CA 1
ATOM 3173 C C . PHE B 1 141 ? -11.25 26.094 6.598 1 76.06 141 PHE B C 1
ATOM 3175 O O . PHE B 1 141 ? -11.375 27.312 6.727 1 76.06 141 PHE B O 1
ATOM 3182 N N . ASP B 1 142 ? -12.336 25.312 6.711 1 66.94 142 ASP B N 1
ATOM 3183 C CA . ASP B 1 142 ? -13.594 25.797 7.258 1 66.94 142 ASP B CA 1
ATOM 3184 C C . ASP B 1 142 ? -13.375 26.547 8.57 1 66.94 142 ASP B C 1
ATOM 3186 O O . ASP B 1 142 ? -13.984 27.594 8.805 1 66.94 142 ASP B O 1
ATOM 3190 N N . LYS B 1 143 ? -12.586 26.109 9.219 1 63.25 143 LYS B N 1
ATOM 3191 C CA . LYS B 1 143 ? -12.32 26.766 10.492 1 63.25 143 LYS B CA 1
ATOM 3192 C C . LYS B 1 143 ? -11.656 28.125 10.273 1 63.25 143 LYS B C 1
ATOM 3194 O O . LYS B 1 143 ? -11.969 29.078 10.984 1 63.25 143 LYS B O 1
ATOM 3199 N N . LYS B 1 144 ? -10.867 28.188 9.297 1 59.41 144 LYS B N 1
ATOM 3200 C CA . LYS B 1 144 ? -10.133 29.422 9.07 1 59.41 144 LYS B CA 1
ATOM 3201 C C . LYS B 1 144 ? -11.016 30.469 8.375 1 59.41 144 LYS B C 1
ATOM 3203 O O . LYS B 1 144 ? -10.938 31.656 8.68 1 59.41 144 LYS B O 1
ATOM 3208 N N . TYR B 1 145 ? -11.852 30 7.43 1 59.22 145 TYR B N 1
ATOM 3209 C CA . TYR B 1 145 ? -12.445 30.984 6.527 1 59.22 145 TYR B CA 1
ATOM 3210 C C . TYR B 1 145 ? -13.875 31.297 6.934 1 59.22 145 TYR B C 1
ATOM 3212 O O . TYR B 1 145 ? -14.445 32.312 6.484 1 59.22 145 TYR B O 1
ATOM 3220 N N . MET B 1 146 ? -14.578 30.375 7.633 1 57.47 146 MET B N 1
ATOM 3221 C CA . MET B 1 146 ? -15.891 30.812 8.086 1 57.47 146 MET B CA 1
ATOM 3222 C C . MET B 1 146 ? -15.82 32.219 8.711 1 57.47 146 MET B C 1
ATOM 3224 O O . MET B 1 146 ? -16.734 33 8.555 1 57.47 146 MET B O 1
ATOM 3228 N N . ASP B 1 147 ? -14.648 32.469 9.109 1 56.41 147 ASP B N 1
ATOM 3229 C CA . ASP B 1 147 ? -14.523 33.812 9.695 1 56.41 147 ASP B CA 1
ATOM 3230 C C . ASP B 1 147 ? -14.43 34.875 8.617 1 56.41 147 ASP B C 1
ATOM 3232 O O . ASP B 1 147 ? -14.922 36 8.789 1 56.41 147 ASP B O 1
ATOM 3236 N N . PHE B 1 148 ? -13.836 34.406 7.469 1 56.38 148 PHE B N 1
ATOM 3237 C CA . PHE B 1 148 ? -13.625 35.375 6.406 1 56.38 148 PHE B CA 1
ATOM 3238 C C . PHE B 1 148 ? -14.922 35.656 5.66 1 56.38 148 PHE B C 1
ATOM 3240 O O . PHE B 1 148 ? -15.18 36.781 5.246 1 56.38 148 PHE B O 1
ATOM 3247 N N . ALA B 1 149 ? -15.766 34.656 5.383 1 56.75 149 ALA B N 1
ATOM 3248 C CA . ALA B 1 149 ? -16.984 34.781 4.59 1 56.75 149 ALA B CA 1
ATOM 3249 C C . ALA B 1 149 ? -17.969 35.75 5.262 1 56.75 149 ALA B C 1
ATOM 3251 O O . ALA B 1 149 ? -18.719 36.469 4.582 1 56.75 149 ALA B O 1
ATOM 3252 N N . LYS B 1 150 ? -17.953 35.688 6.496 1 56.97 150 LYS B N 1
ATOM 3253 C CA . LYS B 1 150 ? -18.844 36.562 7.215 1 56.97 150 LYS B CA 1
ATOM 3254 C C . LYS B 1 150 ? -18.484 38.031 6.941 1 56.97 150 LYS B C 1
ATOM 3256 O O . LYS B 1 150 ? -19.359 38.906 6.961 1 56.97 150 LYS B O 1
ATOM 3261 N N . ILE B 1 151 ? -17.25 38.156 6.547 1 57.91 151 ILE B N 1
ATOM 3262 C CA . ILE B 1 151 ? -16.828 39.531 6.422 1 57.91 151 ILE B CA 1
ATOM 3263 C C . ILE B 1 151 ? -17 40 4.98 1 57.91 151 ILE B C 1
ATOM 3265 O O . ILE B 1 151 ? -17.359 41.156 4.73 1 57.91 151 ILE B O 1
ATOM 3269 N N . TYR B 1 152 ? -16.703 39.094 4.129 1 59.62 152 TYR B N 1
ATOM 3270 C CA . TYR B 1 152 ? -16.703 39.531 2.742 1 59.62 152 TYR B CA 1
ATOM 3271 C C . TYR B 1 152 ? -17.969 39.094 2.02 1 59.62 152 TYR B C 1
ATOM 3273 O O . TYR B 1 152 ? -18.484 38 2.279 1 59.62 152 TYR B O 1
ATOM 3281 N N . LYS B 1 153 ? -18.906 39.969 1.723 1 65.31 153 LYS B N 1
ATOM 3282 C CA . LYS B 1 153 ? -20.141 39.844 0.962 1 65.31 153 LYS B CA 1
ATOM 3283 C C . LYS B 1 153 ? -19.938 39.031 -0.307 1 65.31 153 LYS B C 1
ATOM 3285 O O . LYS B 1 153 ? -20.359 39.438 -1.391 1 65.31 153 LYS B O 1
ATOM 3290 N N . LEU B 1 154 ? -19.109 38.062 -0.281 1 64.12 154 LEU B N 1
ATOM 3291 C CA . LEU B 1 154 ? -18.875 37.25 -1.467 1 64.12 154 LEU B CA 1
ATOM 3292 C C . LEU B 1 154 ? -19.891 36.125 -1.551 1 64.12 154 LEU B C 1
ATOM 3294 O O . LEU B 1 154 ? -20.406 35.656 -0.525 1 64.12 154 LEU B O 1
ATOM 3298 N N . SER B 1 155 ? -20.297 35.875 -2.828 1 68.56 155 SER B N 1
ATOM 3299 C CA . SER B 1 155 ? -21.219 34.75 -3.043 1 68.56 155 SER B CA 1
ATOM 3300 C C . SER B 1 155 ? -20.562 33.438 -2.662 1 68.56 155 SER B C 1
ATOM 3302 O O . SER B 1 155 ? -19.344 33.312 -2.627 1 68.56 155 SER B O 1
ATOM 3304 N N . ARG B 1 156 ? -21.281 32.469 -2.197 1 67.25 156 ARG B N 1
ATOM 3305 C CA . ARG B 1 156 ? -20.797 31.141 -1.784 1 67.25 156 ARG B CA 1
ATOM 3306 C C . ARG B 1 156 ? -19.906 30.531 -2.857 1 67.25 156 ARG B C 1
ATOM 3308 O O . ARG B 1 156 ? -18.891 29.891 -2.543 1 67.25 156 ARG B O 1
ATOM 3315 N N . LYS B 1 157 ? -20.328 30.688 -4.109 1 72.56 157 LYS B N 1
ATOM 3316 C CA . LYS B 1 157 ? -19.562 30.156 -5.234 1 72.56 157 LYS B CA 1
ATOM 3317 C C . LYS B 1 157 ? -18.219 30.859 -5.379 1 72.56 157 LYS B C 1
ATOM 3319 O O . LYS B 1 157 ? -17.203 30.219 -5.645 1 72.56 157 LYS B O 1
ATOM 3324 N N . GLU B 1 158 ? -18.297 32.125 -5.191 1 71.38 158 GLU B N 1
ATOM 3325 C CA . GLU B 1 158 ? -17.062 32.906 -5.301 1 71.38 158 GLU B CA 1
ATOM 3326 C C . GLU B 1 158 ? -16.094 32.562 -4.176 1 71.38 158 GLU B C 1
ATOM 3328 O O . GLU B 1 158 ? -14.891 32.5 -4.395 1 71.38 158 GLU B O 1
ATOM 3333 N N . ILE B 1 159 ? -16.625 32.344 -3.094 1 68.5 159 ILE B N 1
ATOM 3334 C CA . ILE B 1 159 ? -15.805 32 -1.941 1 68.5 159 ILE B CA 1
ATOM 3335 C C . ILE B 1 159 ? -15.188 30.609 -2.154 1 68.5 159 ILE B C 1
ATOM 3337 O O . ILE B 1 159 ? -13.992 30.422 -1.908 1 68.5 159 ILE B O 1
ATOM 3341 N N . PHE B 1 160 ? -16.062 29.781 -2.703 1 70.25 160 PHE B N 1
ATOM 3342 C CA . PHE B 1 160 ? -15.594 28.422 -2.938 1 70.25 160 PHE B CA 1
ATOM 3343 C C . PHE B 1 160 ? -14.484 28.391 -3.986 1 70.25 160 PHE B C 1
ATOM 3345 O O . PHE B 1 160 ? -13.422 27.812 -3.76 1 70.25 160 PHE B O 1
ATOM 3352 N N . LEU B 1 161 ? -14.688 29.016 -5.023 1 72 161 LEU B N 1
ATOM 3353 C CA . LEU B 1 161 ? -13.781 28.922 -6.16 1 72 161 LEU B CA 1
ATOM 3354 C C . LEU B 1 161 ? -12.547 29.797 -5.949 1 72 161 LEU B C 1
ATOM 3356 O O . LEU B 1 161 ? -11.445 29.438 -6.352 1 72 161 LEU B O 1
ATOM 3360 N N . ASN B 1 162 ? -12.688 30.906 -5.293 1 68.31 162 ASN B N 1
ATOM 3361 C CA . ASN B 1 162 ? -11.602 31.875 -5.238 1 68.31 162 ASN B CA 1
ATOM 3362 C C . ASN B 1 162 ? -10.859 31.812 -3.908 1 68.31 162 ASN B C 1
ATOM 3364 O O . ASN B 1 162 ? -9.719 32.281 -3.803 1 68.31 162 ASN B O 1
ATOM 3368 N N . ILE B 1 163 ? -11.531 31.234 -3.033 1 67.94 163 ILE B N 1
ATOM 3369 C CA . ILE B 1 163 ? -10.883 31.234 -1.727 1 67.94 163 ILE B CA 1
ATOM 3370 C C . ILE B 1 163 ? -10.633 29.797 -1.276 1 67.94 163 ILE B C 1
ATOM 3372 O O . ILE B 1 163 ? -9.492 29.438 -0.966 1 67.94 163 ILE B O 1
ATOM 3376 N N . TYR B 1 164 ? -11.695 29.031 -1.428 1 69.88 164 TYR B N 1
ATOM 3377 C CA . TYR B 1 164 ? -11.602 27.688 -0.872 1 69.88 164 TYR B CA 1
ATOM 3378 C C . TYR B 1 164 ? -10.766 26.781 -1.766 1 69.88 164 TYR B C 1
ATOM 3380 O O . TYR B 1 164 ? -9.844 26.109 -1.291 1 69.88 164 TYR B O 1
ATOM 3388 N N . LEU B 1 165 ? -11.039 26.875 -3.006 1 73.62 165 LEU B N 1
ATOM 3389 C CA . LEU B 1 165 ? -10.398 25.969 -3.938 1 73.62 165 LEU B CA 1
ATOM 3390 C C . LEU B 1 165 ? -8.891 26.203 -3.988 1 73.62 165 LEU B C 1
ATOM 3392 O O . LEU B 1 165 ? -8.109 25.25 -3.949 1 73.62 165 LEU B O 1
ATOM 3396 N N . PRO B 1 166 ? -8.508 27.453 -4.051 1 73.75 166 PRO B N 1
ATOM 3397 C CA . PRO B 1 166 ? -7.062 27.688 -4.039 1 73.75 166 PRO B CA 1
ATOM 3398 C C . PRO B 1 166 ? -6.391 27.188 -2.764 1 73.75 166 PRO B C 1
ATOM 3400 O O . PRO B 1 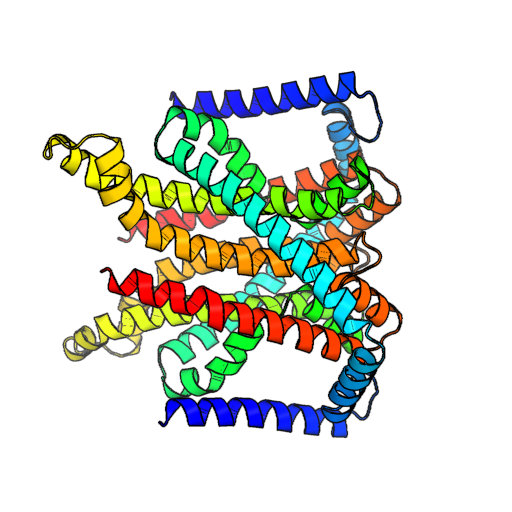166 ? -5.219 26.812 -2.787 1 73.75 166 PRO B O 1
ATOM 3403 N N . GLN B 1 167 ? -7.113 27.156 -1.746 1 75.69 167 GLN B N 1
ATOM 3404 C CA . GLN B 1 167 ? -6.547 26.734 -0.471 1 75.69 167 GLN B CA 1
ATOM 3405 C C . GLN B 1 167 ? -6.527 25.203 -0.361 1 75.69 167 GLN B C 1
ATOM 3407 O O . GLN B 1 167 ? -5.742 24.641 0.404 1 75.69 167 GLN B O 1
ATOM 3412 N N . LEU B 1 168 ? -7.348 24.609 -1.09 1 84 168 LEU B N 1
ATOM 3413 C CA . LEU B 1 168 ? -7.438 23.156 -1.088 1 84 168 LEU B CA 1
ATOM 3414 C C . LEU B 1 168 ? -6.422 22.547 -2.049 1 84 168 LEU B C 1
ATOM 3416 O O . LEU B 1 168 ? -6.164 21.344 -2.004 1 84 168 LEU B O 1
ATOM 3420 N N . TYR B 1 169 ? -5.742 23.344 -2.775 1 84.75 169 TYR B N 1
ATOM 3421 C CA . TYR B 1 169 ? -4.863 22.891 -3.848 1 84.75 169 TYR B CA 1
ATOM 3422 C C . TYR B 1 169 ? -3.701 22.062 -3.295 1 84.75 169 TYR B C 1
ATOM 3424 O O . TYR B 1 169 ? -3.377 21 -3.822 1 84.75 169 TYR B O 1
ATOM 3432 N N . PRO B 1 170 ? -3.115 22.594 -2.191 1 83 170 PRO B N 1
ATOM 3433 C CA . PRO B 1 170 ? -2.021 21.781 -1.664 1 83 170 PRO B CA 1
ATOM 3434 C C . PRO B 1 170 ? -2.48 20.391 -1.224 1 83 170 PRO B C 1
ATOM 3436 O O . PRO B 1 170 ? -1.758 19.406 -1.411 1 83 170 PRO B O 1
ATOM 3439 N N . TYR B 1 171 ? -3.658 20.312 -0.717 1 86.25 171 TYR B N 1
ATOM 3440 C CA . TYR B 1 171 ? -4.219 19.047 -0.285 1 86.25 171 TYR B CA 1
ATOM 3441 C C . TYR B 1 171 ? -4.574 18.172 -1.482 1 86.25 171 TYR B C 1
ATOM 3443 O O . TYR B 1 171 ? -4.352 16.953 -1.464 1 86.25 171 TYR B O 1
ATOM 3451 N N . LEU B 1 172 ? -5.094 18.828 -2.473 1 90.12 172 LEU B N 1
ATOM 3452 C CA . LEU B 1 172 ? -5.445 18.109 -3.689 1 90.12 172 LEU B CA 1
ATOM 3453 C C . LEU B 1 172 ? -4.203 17.531 -4.359 1 90.12 172 LEU B C 1
ATOM 3455 O O . LEU B 1 172 ? -4.207 16.375 -4.801 1 90.12 172 LEU B O 1
ATOM 3459 N N . LEU B 1 173 ? -3.145 18.297 -4.418 1 89.06 173 LEU B N 1
ATOM 3460 C CA . LEU B 1 173 ? -1.904 17.859 -5.039 1 89.06 173 LEU B CA 1
ATOM 3461 C C . LEU B 1 173 ? -1.274 16.719 -4.238 1 89.06 173 LEU B C 1
ATOM 3463 O O . LEU B 1 173 ? -0.807 15.734 -4.812 1 89.06 173 LEU B O 1
ATOM 3467 N N . ALA B 1 174 ? -1.246 16.875 -2.936 1 89.19 174 ALA B N 1
ATOM 3468 C CA . ALA B 1 174 ? -0.695 15.828 -2.07 1 89.19 174 ALA B CA 1
ATOM 3469 C C . ALA B 1 174 ? -1.492 14.531 -2.193 1 89.19 174 ALA B C 1
ATOM 3471 O O . ALA B 1 174 ? -0.915 13.445 -2.242 1 89.19 174 ALA B O 1
ATOM 3472 N N . THR B 1 175 ? -2.779 14.695 -2.268 1 93.75 175 THR B N 1
ATOM 3473 C CA . THR B 1 175 ? -3.656 13.539 -2.398 1 93.75 175 THR B CA 1
ATOM 3474 C C . THR B 1 175 ? -3.457 12.859 -3.75 1 93.75 175 THR B C 1
ATOM 3476 O O . THR B 1 175 ? -3.449 11.633 -3.836 1 93.75 175 THR B O 1
ATOM 3479 N N . THR B 1 176 ? -3.297 13.672 -4.773 1 93.25 176 THR B N 1
ATOM 3480 C CA . THR B 1 176 ? -3.066 13.148 -6.117 1 93.25 176 THR B CA 1
ATOM 3481 C C . THR B 1 176 ? -1.771 12.344 -6.172 1 93.25 176 THR B C 1
ATOM 3483 O O . THR B 1 176 ? -1.747 11.227 -6.691 1 93.25 176 THR B O 1
ATOM 3486 N N . ARG B 1 177 ? -0.752 12.844 -5.602 1 90.44 177 ARG B N 1
ATOM 3487 C CA . ARG B 1 177 ? 0.536 12.156 -5.582 1 90.44 177 ARG B CA 1
ATOM 3488 C C . ARG B 1 177 ? 0.456 10.859 -4.777 1 90.44 177 ARG B C 1
ATOM 3490 O O . ARG B 1 177 ? 0.94 9.82 -5.223 1 90.44 177 ARG B O 1
ATOM 3497 N N . LEU B 1 178 ? -0.143 10.953 -3.686 1 91.31 178 LEU B N 1
ATOM 3498 C CA . LEU B 1 178 ? -0.257 9.797 -2.809 1 91.31 178 LEU B CA 1
ATOM 3499 C C . LEU B 1 178 ? -1.114 8.711 -3.449 1 91.31 178 LEU B C 1
ATOM 3501 O O . LEU B 1 178 ? -0.737 7.535 -3.455 1 91.31 178 LEU B O 1
ATOM 3505 N N . SER B 1 179 ? -2.242 9.125 -3.963 1 95.38 179 SER B N 1
ATOM 3506 C CA . SER B 1 179 ? -3.164 8.164 -4.555 1 95.38 179 SER B CA 1
ATOM 3507 C C . SER B 1 179 ? -2.541 7.469 -5.762 1 95.38 179 SER B C 1
ATOM 3509 O O . SER B 1 179 ? -2.668 6.254 -5.922 1 95.38 179 SER B O 1
ATOM 3511 N N . LEU B 1 180 ? -1.901 8.258 -6.574 1 93.75 180 LEU B N 1
ATOM 3512 C CA . LEU B 1 180 ? -1.257 7.668 -7.742 1 93.75 180 LEU B CA 1
ATOM 3513 C C . LEU B 1 180 ? -0.165 6.688 -7.324 1 93.75 180 LEU B C 1
ATOM 3515 O O . LEU B 1 180 ? -0.046 5.605 -7.898 1 93.75 180 LEU B O 1
ATOM 3519 N N . SER B 1 181 ? 0.622 7.082 -6.344 1 91.69 181 SER B N 1
ATOM 3520 C CA . SER B 1 181 ? 1.721 6.254 -5.855 1 91.69 181 SER B CA 1
ATOM 3521 C C . SER B 1 181 ? 1.209 4.926 -5.305 1 91.69 181 SER B C 1
ATOM 3523 O O . SER B 1 181 ? 1.877 3.896 -5.434 1 91.69 181 SER B O 1
ATOM 3525 N N . LEU B 1 182 ? 0.049 4.914 -4.82 1 94.38 182 LEU B N 1
ATOM 3526 C CA . LEU B 1 182 ? -0.506 3.701 -4.23 1 94.38 182 LEU B CA 1
ATOM 3527 C C . LEU B 1 182 ? -1.229 2.867 -5.285 1 94.38 182 LEU B C 1
ATOM 3529 O O . LEU B 1 182 ? -1.106 1.641 -5.301 1 94.38 182 LEU B O 1
ATOM 3533 N N . ILE B 1 183 ? -1.878 3.479 -6.195 1 97.56 183 ILE B N 1
ATOM 3534 C CA . ILE B 1 183 ? -2.76 2.812 -7.148 1 97.56 183 ILE B CA 1
ATOM 3535 C C . ILE B 1 183 ? -1.931 1.986 -8.133 1 97.56 183 ILE B C 1
ATOM 3537 O O . ILE B 1 183 ? -2.264 0.833 -8.414 1 97.56 183 ILE B O 1
ATOM 3541 N N . TRP B 1 184 ? -0.894 2.547 -8.648 1 96.19 184 TRP B N 1
ATOM 3542 C CA . TRP B 1 184 ? -0.149 1.785 -9.648 1 96.19 184 TRP B CA 1
ATOM 3543 C C . TRP B 1 184 ? 0.464 0.532 -9.031 1 96.19 184 TRP B C 1
ATOM 3545 O O . TRP B 1 184 ? 0.625 -0.486 -9.703 1 96.19 184 TRP B O 1
ATOM 3555 N N . LYS B 1 185 ? 0.746 0.543 -7.754 1 96.31 185 LYS B N 1
ATOM 3556 C CA . LYS B 1 185 ? 1.319 -0.611 -7.066 1 96.31 185 LYS B CA 1
ATOM 3557 C C . LYS B 1 185 ? 0.264 -1.688 -6.828 1 96.31 185 LYS B C 1
ATOM 3559 O O . LYS B 1 185 ? 0.528 -2.877 -7.02 1 96.31 185 LYS B O 1
ATOM 3564 N N . ILE B 1 186 ? -0.914 -1.265 -6.5 1 97.38 186 ILE B N 1
ATOM 3565 C CA . ILE B 1 186 ? -1.981 -2.215 -6.207 1 97.38 186 ILE B CA 1
ATOM 3566 C C . ILE B 1 186 ? -2.479 -2.848 -7.504 1 97.38 186 ILE B C 1
ATOM 3568 O O . ILE B 1 186 ? -2.896 -4.008 -7.516 1 97.38 186 ILE B O 1
ATOM 3572 N N . VAL B 1 187 ? -2.404 -2.111 -8.594 1 98.38 187 VAL B N 1
ATOM 3573 C CA . VAL B 1 187 ? -2.859 -2.619 -9.883 1 98.38 187 VAL B CA 1
ATOM 3574 C C . VAL B 1 187 ? -2.027 -3.836 -10.281 1 98.38 187 VAL B C 1
ATOM 3576 O O . VAL B 1 187 ? -2.547 -4.781 -10.883 1 98.38 187 VAL B O 1
ATOM 3579 N N . LEU B 1 188 ? -0.781 -3.846 -9.914 1 98.31 188 LEU B N 1
ATOM 3580 C CA . LEU B 1 188 ? 0.055 -5.004 -10.211 1 98.31 188 LEU B CA 1
ATOM 3581 C C . LEU B 1 188 ? -0.465 -6.246 -9.5 1 98.31 188 LEU B C 1
ATOM 3583 O O . LEU B 1 188 ? -0.476 -7.336 -10.07 1 98.31 188 LEU B O 1
ATOM 3587 N N . VAL B 1 189 ? -0.941 -6.066 -8.32 1 97.88 189 VAL B N 1
ATOM 3588 C CA . VAL B 1 189 ? -1.438 -7.184 -7.527 1 97.88 189 VAL B CA 1
ATOM 3589 C C . VAL B 1 189 ? -2.756 -7.688 -8.109 1 97.88 189 VAL B C 1
ATOM 3591 O O . VAL B 1 189 ? -2.99 -8.898 -8.18 1 97.88 189 VAL B O 1
ATOM 3594 N N . VAL B 1 190 ? -3.576 -6.766 -8.5 1 98.06 190 VAL B N 1
ATOM 3595 C CA . VAL B 1 190 ? -4.859 -7.121 -9.102 1 98.06 190 VAL B CA 1
ATOM 3596 C C . VAL B 1 190 ? -4.629 -7.93 -10.375 1 98.06 190 VAL B C 1
ATOM 3598 O O . VAL B 1 190 ? -5.336 -8.906 -10.633 1 98.06 190 VAL B O 1
ATOM 3601 N N . GLU B 1 191 ? -3.67 -7.551 -11.164 1 98.5 191 GLU B N 1
ATOM 3602 C CA . GLU B 1 191 ? -3.363 -8.242 -12.414 1 98.5 191 GLU B CA 1
ATOM 3603 C C . GLU B 1 191 ? -2.807 -9.641 -12.148 1 98.5 191 GLU B C 1
ATOM 3605 O O . GLU B 1 191 ? -3.129 -10.586 -12.867 1 98.5 191 GLU B O 1
ATOM 3610 N N . LEU B 1 192 ? -2.014 -9.734 -11.164 1 97.62 192 LEU B N 1
ATOM 3611 C CA . LEU B 1 192 ? -1.432 -11.016 -10.781 1 97.62 192 LEU B CA 1
ATOM 3612 C C . LEU B 1 192 ? -2.518 -12.008 -10.375 1 97.62 192 LEU B C 1
ATOM 3614 O O . LEU B 1 192 ? -2.438 -13.195 -10.695 1 97.62 192 LEU B O 1
ATOM 3618 N N . LEU B 1 193 ? -3.572 -11.531 -9.766 1 97.12 193 LEU B N 1
ATOM 3619 C CA . LEU B 1 193 ? -4.539 -12.422 -9.125 1 97.12 193 LEU B CA 1
ATOM 3620 C C . LEU B 1 193 ? -5.625 -12.844 -10.109 1 97.12 193 LEU B C 1
ATOM 3622 O O . LEU B 1 193 ? -6.246 -13.891 -9.945 1 97.12 193 LEU B O 1
ATOM 3626 N N . GLY B 1 194 ? -5.793 -11.961 -11.125 1 97.19 194 GLY B N 1
ATOM 3627 C CA . GLY B 1 194 ? -7.016 -12.344 -11.812 1 97.19 194 GLY B CA 1
ATOM 3628 C C . GLY B 1 194 ? -7.082 -11.836 -13.242 1 97.19 194 GLY B C 1
ATOM 3629 O O . GLY B 1 194 ? -8.148 -11.859 -13.867 1 97.19 194 GLY B O 1
ATOM 3630 N N . ARG B 1 195 ? -6.004 -11.359 -13.758 1 97.88 195 ARG B N 1
ATOM 3631 C CA . ARG B 1 195 ? -6.023 -10.922 -15.148 1 97.88 195 ARG B CA 1
ATOM 3632 C C . ARG B 1 195 ? -5.141 -11.812 -16.016 1 97.88 195 ARG B C 1
ATOM 3634 O O . ARG B 1 195 ? -4.32 -12.578 -15.5 1 97.88 195 ARG B O 1
ATOM 3641 N N . SER B 1 196 ? -5.305 -11.727 -17.297 1 97.62 196 SER B N 1
ATOM 3642 C CA . SER B 1 196 ? -4.523 -12.531 -18.234 1 97.62 196 SER B CA 1
ATOM 3643 C C . SER B 1 196 ? -3.559 -11.656 -19.047 1 97.62 196 SER B C 1
ATOM 3645 O O . SER B 1 196 ? -2.994 -12.109 -20.047 1 97.62 196 SER B O 1
ATOM 3647 N N . ASP B 1 197 ? -3.506 -10.391 -18.656 1 98.12 197 ASP B N 1
ATOM 3648 C CA . ASP B 1 197 ? -2.576 -9.445 -19.25 1 98.12 197 ASP B CA 1
ATOM 3649 C C . ASP B 1 197 ? -2.154 -8.375 -18.25 1 98.12 197 ASP B C 1
ATOM 3651 O O . ASP B 1 197 ? -2.668 -8.328 -17.125 1 98.12 197 ASP B O 1
ATOM 3655 N N . GLY B 1 198 ? -1.113 -7.551 -18.688 1 98.44 198 GLY B N 1
ATOM 3656 C CA . GLY B 1 198 ? -0.586 -6.512 -17.828 1 98.44 198 GLY B CA 1
ATOM 3657 C C . GLY B 1 198 ? 0.766 -6.859 -17.234 1 98.44 198 GLY B C 1
ATOM 3658 O O . GLY B 1 198 ? 1.183 -8.023 -17.25 1 98.44 198 GLY B O 1
ATOM 3659 N N . ILE B 1 199 ? 1.377 -5.914 -16.672 1 98.62 199 ILE B N 1
ATOM 3660 C CA . ILE B 1 199 ? 2.709 -6.047 -16.094 1 98.62 199 ILE B CA 1
ATOM 3661 C C . ILE B 1 199 ? 2.666 -7.023 -14.922 1 98.62 199 ILE B C 1
ATOM 3663 O O . ILE B 1 199 ? 3.521 -7.902 -14.805 1 98.62 199 ILE B O 1
ATOM 3667 N N . GLY B 1 200 ? 1.66 -6.844 -14.094 1 98.31 200 GLY B N 1
ATOM 3668 C CA . GLY B 1 200 ? 1.523 -7.73 -12.953 1 98.31 200 GLY B CA 1
ATOM 3669 C C . GLY B 1 200 ? 1.315 -9.18 -13.344 1 98.31 200 GLY B C 1
ATOM 3670 O O . GLY B 1 200 ? 1.878 -10.086 -12.719 1 98.31 200 GLY B O 1
ATOM 3671 N N . PHE B 1 201 ? 0.543 -9.445 -14.336 1 98.38 201 PHE B N 1
ATOM 3672 C CA . PHE B 1 201 ? 0.309 -10.789 -14.852 1 98.38 201 PHE B CA 1
ATOM 3673 C C . PHE B 1 201 ? 1.599 -11.391 -15.391 1 98.38 201 PHE B C 1
ATOM 3675 O O . PHE B 1 201 ? 1.938 -12.531 -15.07 1 98.38 201 PHE B O 1
ATOM 3682 N N . GLN B 1 202 ? 2.262 -10.617 -16.188 1 98.19 202 GLN B N 1
ATOM 3683 C CA . GLN B 1 202 ? 3.486 -11.117 -16.797 1 98.19 202 GLN B CA 1
ATOM 3684 C C . GLN B 1 202 ? 4.543 -11.43 -15.742 1 98.19 202 GLN B C 1
ATOM 3686 O O . GLN B 1 202 ? 5.23 -12.445 -15.828 1 98.19 202 GLN B O 1
ATOM 3691 N N . ILE B 1 203 ? 4.621 -10.594 -14.758 1 97.75 203 ILE B N 1
ATOM 3692 C CA . ILE B 1 203 ? 5.57 -10.82 -13.68 1 97.75 203 ILE B CA 1
ATOM 3693 C 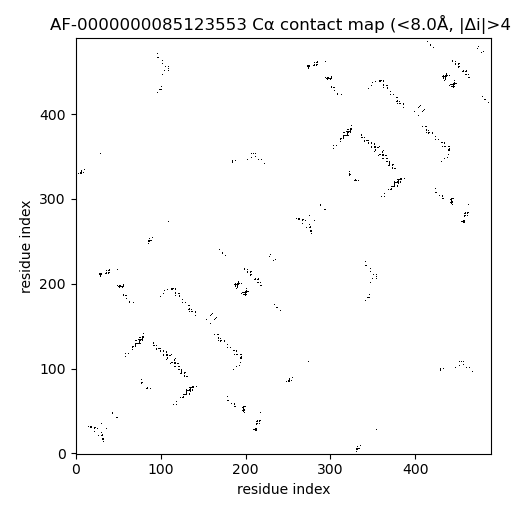C . ILE B 1 203 ? 5.23 -12.133 -12.961 1 97.75 203 ILE B C 1
ATOM 3695 O O . ILE B 1 203 ? 6.125 -12.906 -12.617 1 97.75 203 ILE B O 1
ATOM 3699 N N . SER B 1 204 ? 3.949 -12.352 -12.789 1 96.75 204 SER B N 1
ATOM 3700 C CA . SER B 1 204 ? 3.523 -13.586 -12.148 1 96.75 204 SER B CA 1
ATOM 3701 C C . SER B 1 204 ? 3.895 -14.805 -12.984 1 96.75 204 SER B C 1
ATOM 3703 O O . SER B 1 204 ? 4.258 -15.852 -12.445 1 96.75 204 SER B O 1
ATOM 3705 N N . MET B 1 205 ? 3.842 -14.688 -14.289 1 96.69 205 MET B N 1
ATOM 3706 C CA . MET B 1 205 ? 4.223 -15.773 -15.188 1 96.69 205 MET B CA 1
ATOM 3707 C C . MET B 1 205 ? 5.727 -16.016 -15.133 1 96.69 205 MET B C 1
ATOM 3709 O O . MET B 1 205 ? 6.172 -17.172 -15.078 1 96.69 205 MET B O 1
ATOM 3713 N N . PHE B 1 206 ? 6.461 -14.93 -15.18 1 97.44 206 PHE B N 1
ATOM 3714 C CA . PHE B 1 206 ? 7.914 -15.055 -15.102 1 97.44 206 PHE B CA 1
ATOM 3715 C C . PHE B 1 206 ? 8.328 -15.703 -13.789 1 97.44 206 PHE B C 1
ATOM 3717 O O . PHE B 1 206 ? 9.32 -16.438 -13.734 1 97.44 206 PHE B O 1
ATOM 3724 N N . TYR B 1 207 ? 7.574 -15.375 -12.727 1 96.69 207 TYR B N 1
ATOM 3725 C CA . TYR B 1 207 ? 7.828 -15.945 -11.414 1 96.69 207 TYR B CA 1
ATOM 3726 C C . TYR B 1 207 ? 7.699 -17.469 -11.445 1 96.69 207 TYR B C 1
ATOM 3728 O O . TYR B 1 207 ? 8.539 -18.172 -10.891 1 96.69 207 TYR B O 1
ATOM 3736 N N . GLN B 1 208 ? 6.711 -17.906 -12.156 1 93.94 208 GLN B N 1
ATOM 3737 C CA . GLN B 1 208 ? 6.484 -19.344 -12.266 1 93.94 208 GLN B CA 1
ATOM 3738 C C . GLN B 1 208 ? 7.613 -20.031 -13.031 1 93.94 208 GLN B C 1
ATOM 3740 O O . GLN B 1 208 ? 7.926 -21.203 -12.773 1 93.94 208 GLN B O 1
ATOM 3745 N N . TYR B 1 209 ? 8.211 -19.281 -13.875 1 93.62 209 TYR B N 1
ATOM 3746 C CA . TYR B 1 209 ? 9.281 -19.844 -14.703 1 93.62 209 TYR B CA 1
ATOM 3747 C C . TYR B 1 209 ? 10.648 -19.5 -14.125 1 93.62 209 TYR B C 1
ATOM 3749 O O . TYR B 1 209 ? 11.68 -19.797 -14.742 1 93.62 209 TYR B O 1
ATOM 3757 N N . PHE B 1 210 ? 10.633 -18.828 -13.031 1 94 210 PHE B N 1
ATOM 3758 C CA . PHE B 1 210 ? 11.859 -18.406 -12.359 1 94 210 PHE B CA 1
ATOM 3759 C C . PHE B 1 210 ? 12.734 -17.578 -13.297 1 94 210 PHE B C 1
ATOM 3761 O O . PHE B 1 210 ? 13.961 -17.734 -13.289 1 94 210 PHE B O 1
ATOM 3768 N N . ASP B 1 211 ? 12.094 -16.844 -14.117 1 95.75 211 ASP B N 1
ATOM 3769 C CA . ASP B 1 211 ? 12.781 -15.969 -15.062 1 95.75 211 ASP B CA 1
ATOM 3770 C C . ASP B 1 211 ? 13.008 -14.578 -14.461 1 95.75 211 ASP B C 1
ATOM 3772 O O . ASP B 1 211 ? 12.305 -13.625 -14.797 1 95.75 211 ASP B O 1
ATOM 3776 N N . ILE B 1 212 ? 14.094 -14.484 -13.758 1 95.88 212 ILE B N 1
ATOM 3777 C CA . ILE B 1 212 ? 14.375 -13.273 -13 1 95.88 212 ILE B CA 1
ATOM 3778 C C . ILE B 1 212 ? 14.758 -12.141 -13.961 1 95.88 212 ILE B C 1
ATOM 3780 O O . ILE B 1 212 ? 14.438 -10.977 -13.711 1 95.88 212 ILE B O 1
ATOM 3784 N N . SER B 1 213 ? 15.391 -12.469 -15.016 1 96.62 213 SER B N 1
ATOM 3785 C CA . SER B 1 213 ? 15.781 -11.453 -15.992 1 96.62 213 SER B CA 1
ATOM 3786 C C . SER B 1 213 ? 14.562 -10.703 -16.516 1 96.62 213 SER B C 1
ATOM 3788 O O . SER B 1 213 ? 14.562 -9.469 -16.578 1 96.62 213 SER B O 1
ATOM 3790 N N . SER B 1 214 ? 13.57 -11.453 -16.844 1 97.31 214 SER B N 1
ATOM 3791 C CA . SER B 1 214 ? 12.359 -10.844 -17.375 1 97.31 214 SER B CA 1
ATOM 3792 C C . SER B 1 214 ? 11.602 -10.086 -16.281 1 97.31 214 SER B C 1
ATOM 3794 O O . SER B 1 214 ? 10.992 -9.047 -16.562 1 97.31 214 SER B O 1
ATOM 3796 N N . ILE B 1 215 ? 11.602 -10.633 -15.078 1 97.62 215 ILE B N 1
ATOM 3797 C CA . ILE B 1 215 ? 10.977 -9.945 -13.961 1 97.62 215 ILE B CA 1
ATOM 3798 C C . ILE B 1 215 ? 11.602 -8.57 -13.781 1 97.62 215 ILE B C 1
ATOM 3800 O O . ILE B 1 215 ? 10.891 -7.559 -13.695 1 97.62 215 ILE B O 1
ATOM 3804 N N . LEU B 1 216 ? 12.922 -8.531 -13.781 1 96.75 216 LEU B N 1
ATOM 3805 C CA . LEU B 1 216 ? 13.641 -7.281 -13.57 1 96.75 216 LEU B CA 1
ATOM 3806 C C . LEU B 1 216 ? 13.484 -6.355 -14.773 1 96.75 216 LEU B C 1
ATOM 3808 O O . LEU B 1 216 ? 13.359 -5.137 -14.609 1 96.75 216 LEU B O 1
ATOM 3812 N N . ALA B 1 217 ? 13.453 -6.895 -15.938 1 97.19 217 ALA B N 1
ATOM 3813 C CA . ALA B 1 217 ? 13.258 -6.109 -17.156 1 97.19 217 ALA B CA 1
ATOM 3814 C C . ALA B 1 217 ? 11.891 -5.422 -17.141 1 97.19 217 ALA B C 1
ATOM 3816 O O . ALA B 1 217 ? 11.797 -4.211 -17.375 1 97.19 217 ALA B O 1
ATOM 3817 N N . TYR B 1 218 ? 10.836 -6.203 -16.891 1 97.25 218 TYR B N 1
ATOM 3818 C CA . TYR B 1 218 ? 9.469 -5.68 -16.844 1 97.25 218 TYR B CA 1
ATOM 3819 C C . TYR B 1 218 ? 9.32 -4.652 -15.727 1 97.25 218 TYR B C 1
ATOM 3821 O O . TYR B 1 218 ? 8.688 -3.609 -15.914 1 97.25 218 TYR B O 1
ATOM 3829 N N . SER B 1 219 ? 9.891 -4.957 -14.57 1 96.44 219 SER B N 1
ATOM 3830 C CA . SER B 1 219 ? 9.828 -4.035 -13.445 1 96.44 219 SER B CA 1
ATOM 3831 C C . SER B 1 219 ? 10.531 -2.721 -13.766 1 96.44 219 SER B C 1
ATOM 3833 O O . SER B 1 219 ? 10.016 -1.645 -13.461 1 96.44 219 SER B O 1
ATOM 3835 N N . PHE B 1 220 ? 11.68 -2.826 -14.344 1 95.06 220 PHE B N 1
ATOM 3836 C CA . PHE B 1 220 ? 12.438 -1.641 -14.727 1 95.06 220 PHE B CA 1
ATOM 3837 C C . PHE B 1 220 ? 11.641 -0.777 -15.695 1 95.06 220 PHE B C 1
ATOM 3839 O O . PHE B 1 220 ? 11.555 0.442 -15.531 1 95.06 220 PHE B O 1
ATOM 3846 N N . ALA B 1 221 ? 11.102 -1.372 -16.688 1 95.94 221 ALA B N 1
ATOM 3847 C CA . ALA B 1 221 ? 10.312 -0.644 -17.672 1 95.94 221 ALA B CA 1
ATOM 3848 C C . ALA B 1 221 ? 9.125 0.06 -17.031 1 95.94 221 ALA B C 1
ATOM 3850 O O . ALA B 1 221 ? 8.883 1.241 -17.281 1 95.94 221 ALA B O 1
ATOM 3851 N N . PHE B 1 222 ? 8.438 -0.684 -16.203 1 96 222 PHE B N 1
ATOM 3852 C CA . PHE B 1 222 ? 7.246 -0.147 -15.555 1 96 222 PHE B CA 1
ATOM 3853 C C . PHE B 1 222 ? 7.609 1.012 -14.633 1 96 222 PHE B C 1
ATOM 3855 O O . PHE B 1 222 ? 6.988 2.074 -14.688 1 96 222 PHE B O 1
ATOM 3862 N N . ILE B 1 223 ? 8.641 0.885 -13.812 1 93.69 223 ILE B N 1
ATOM 3863 C CA . ILE B 1 223 ? 9.062 1.897 -12.852 1 93.69 223 ILE B CA 1
ATOM 3864 C C . ILE B 1 223 ? 9.562 3.137 -13.594 1 93.69 223 ILE B C 1
ATOM 3866 O O . ILE B 1 223 ? 9.297 4.266 -13.18 1 93.69 223 ILE B O 1
ATOM 3870 N N . SER B 1 224 ? 10.305 2.943 -14.672 1 93.88 224 SER B N 1
ATOM 3871 C CA . SER B 1 224 ? 10.805 4.059 -15.461 1 93.88 224 SER B CA 1
ATOM 3872 C C . SER B 1 224 ? 9.664 4.922 -15.984 1 93.88 224 SER B C 1
ATOM 3874 O O . SER B 1 224 ? 9.742 6.152 -15.953 1 93.88 224 SER B O 1
ATOM 3876 N N . VAL B 1 225 ? 8.609 4.277 -16.438 1 94 225 VAL B N 1
ATOM 3877 C CA . VAL B 1 225 ? 7.461 5.004 -16.969 1 94 225 VAL B CA 1
ATOM 3878 C C . VAL B 1 225 ? 6.758 5.758 -15.836 1 94 225 VAL B C 1
ATOM 3880 O O . VAL B 1 225 ? 6.375 6.918 -16 1 94 225 VAL B O 1
ATOM 3883 N N . ILE B 1 226 ? 6.605 5.109 -14.727 1 89.88 226 ILE B N 1
ATOM 3884 C CA . ILE B 1 226 ? 5.941 5.734 -13.586 1 89.88 226 ILE B CA 1
ATOM 3885 C C . ILE B 1 226 ? 6.746 6.945 -13.125 1 89.88 226 ILE B C 1
ATOM 3887 O O . ILE B 1 226 ? 6.176 7.996 -12.82 1 89.88 226 ILE B O 1
ATOM 3891 N N . LEU B 1 227 ? 8.07 6.809 -13.055 1 88.19 227 LEU B N 1
ATOM 3892 C CA . LEU B 1 227 ? 8.938 7.914 -12.664 1 88.19 227 LEU B CA 1
ATOM 3893 C C . LEU B 1 227 ? 8.844 9.062 -13.664 1 88.19 227 LEU B C 1
ATOM 3895 O O . LEU B 1 227 ? 8.867 10.234 -13.273 1 88.19 227 LEU B O 1
ATOM 3899 N N . LEU B 1 228 ? 8.742 8.711 -14.898 1 90.06 228 LEU B N 1
ATOM 3900 C CA . LEU B 1 228 ? 8.594 9.719 -15.938 1 90.06 228 LEU B CA 1
ATOM 3901 C C . LEU B 1 228 ? 7.281 10.477 -15.789 1 90.06 228 LEU B C 1
ATOM 3903 O O . LEU B 1 228 ? 7.246 11.695 -15.922 1 90.06 228 LEU B O 1
ATOM 3907 N N . ILE B 1 229 ? 6.242 9.758 -15.484 1 87.44 229 ILE B N 1
ATOM 3908 C CA . ILE B 1 229 ? 4.934 10.367 -15.273 1 87.44 229 ILE B CA 1
ATOM 3909 C C . ILE B 1 229 ? 4.984 11.297 -14.062 1 87.44 229 ILE B C 1
ATOM 3911 O O . ILE B 1 229 ? 4.469 12.414 -14.109 1 87.44 229 ILE B O 1
ATOM 3915 N N . GLU B 1 230 ? 5.602 10.836 -13.039 1 81.25 230 GLU B N 1
ATOM 3916 C CA . GLU B 1 230 ? 5.715 11.648 -11.828 1 81.25 230 GLU B CA 1
ATOM 3917 C C . GLU B 1 230 ? 6.512 12.922 -12.086 1 81.25 230 GLU B C 1
ATOM 3919 O O . GLU B 1 230 ? 6.125 14 -11.641 1 81.25 230 GLU B O 1
ATOM 3924 N N . HIS B 1 231 ? 7.578 12.836 -12.773 1 83.31 231 HIS B N 1
ATOM 3925 C CA . HIS B 1 231 ? 8.461 13.969 -13.023 1 83.31 231 HIS B CA 1
ATOM 3926 C C . HIS B 1 231 ? 7.855 14.93 -14.031 1 83.31 231 HIS B C 1
ATOM 3928 O O . HIS B 1 231 ? 7.996 16.156 -13.898 1 83.31 231 HIS B O 1
ATOM 3934 N N . LYS B 1 232 ? 7.211 14.438 -14.992 1 86.06 232 LYS B N 1
ATOM 3935 C CA . LYS B 1 232 ? 6.742 15.273 -16.094 1 86.06 232 LYS B CA 1
ATOM 3936 C C . LYS B 1 232 ? 5.344 15.812 -15.82 1 86.06 232 LYS B C 1
ATOM 3938 O O . LYS B 1 232 ? 4.977 16.891 -16.297 1 86.06 232 LYS B O 1
ATOM 3943 N N . ILE B 1 233 ? 4.641 15.133 -15.07 1 81.44 233 ILE B N 1
ATOM 3944 C CA . ILE B 1 233 ? 3.25 15.539 -14.898 1 81.44 233 ILE B CA 1
ATOM 3945 C C . ILE B 1 233 ? 3.039 16.094 -13.492 1 81.44 233 ILE B C 1
ATOM 3947 O O . ILE B 1 233 ? 2.578 17.219 -13.328 1 81.44 233 ILE B O 1
ATOM 3951 N N . LEU B 1 234 ? 3.471 15.422 -12.469 1 77.06 234 LEU B N 1
ATOM 3952 C CA . LEU B 1 234 ? 3.121 15.797 -11.102 1 77.06 234 LEU B CA 1
ATOM 3953 C C . LEU B 1 234 ? 4.047 16.891 -10.586 1 77.06 234 LEU B C 1
ATOM 3955 O O . LEU B 1 234 ? 3.596 17.828 -9.922 1 77.06 234 LEU B O 1
ATOM 3959 N N . LYS B 1 235 ? 5.309 16.875 -10.914 1 76.44 235 LYS B N 1
ATOM 3960 C CA . LYS B 1 235 ? 6.266 17.859 -10.414 1 76.44 235 LYS B CA 1
ATOM 3961 C C . LYS B 1 235 ? 5.965 19.25 -10.953 1 76.44 235 LYS B C 1
ATOM 3963 O O . LYS B 1 235 ? 5.941 20.234 -10.195 1 76.44 235 LYS B O 1
ATOM 3968 N N . PRO B 1 236 ? 5.695 19.391 -12.195 1 73.88 236 PRO B N 1
ATOM 3969 C CA . PRO B 1 236 ? 5.395 20.734 -12.719 1 73.88 236 PRO B CA 1
ATOM 3970 C C . PRO B 1 236 ? 4.109 21.312 -12.133 1 73.88 236 PRO B C 1
ATOM 3972 O O . PRO B 1 236 ? 4.02 22.516 -11.906 1 73.88 236 PRO B O 1
ATOM 3975 N N . ILE B 1 237 ? 3.191 20.469 -11.844 1 72.75 237 ILE B N 1
ATOM 3976 C CA . ILE B 1 237 ? 1.936 20.906 -11.242 1 72.75 237 ILE B CA 1
ATOM 3977 C C . ILE B 1 237 ? 2.191 21.438 -9.836 1 72.75 237 ILE B C 1
ATOM 3979 O O . ILE B 1 237 ? 1.618 22.438 -9.43 1 72.75 237 ILE B O 1
ATOM 3983 N N . ASP B 1 238 ? 3.102 20.781 -9.18 1 69.88 238 ASP B N 1
ATOM 3984 C CA . ASP B 1 238 ? 3.488 21.203 -7.832 1 69.88 238 ASP B CA 1
ATOM 3985 C C . ASP B 1 238 ? 4.164 22.562 -7.848 1 69.88 238 ASP B C 1
ATOM 3987 O O . ASP B 1 238 ? 3.84 23.438 -7.035 1 69.88 238 ASP B O 1
ATOM 3991 N N . ILE B 1 239 ? 5 22.812 -8.836 1 67.81 239 ILE B N 1
ATOM 3992 C CA . ILE B 1 239 ? 5.758 24.062 -8.945 1 67.81 239 ILE B CA 1
ATOM 3993 C C . ILE B 1 239 ? 4.816 25.203 -9.312 1 67.81 239 ILE B C 1
ATOM 3995 O O . ILE B 1 239 ? 4.895 26.297 -8.734 1 67.81 239 ILE B O 1
ATOM 3999 N N . LYS B 1 240 ? 3.945 24.906 -10.156 1 66.81 240 LYS B N 1
ATOM 4000 C CA . LYS B 1 240 ? 3.027 25.938 -10.625 1 66.81 240 LYS B CA 1
ATOM 4001 C C . LYS B 1 240 ? 2.047 26.344 -9.531 1 66.81 240 LYS B C 1
ATOM 4003 O O . LYS B 1 240 ? 1.72 27.516 -9.391 1 66.81 240 LYS B O 1
ATOM 4008 N N . LEU B 1 241 ? 1.712 25.422 -8.766 1 65.75 241 LEU B N 1
ATOM 4009 C CA . LEU B 1 241 ? 0.717 25.688 -7.73 1 65.75 241 LEU B CA 1
ATOM 4010 C C . LEU B 1 241 ? 1.359 26.344 -6.516 1 65.75 241 LEU B C 1
ATOM 4012 O O . LEU B 1 241 ? 0.725 27.156 -5.84 1 65.75 241 LEU B O 1
ATOM 4016 N N . LYS B 1 242 ? 2.576 26.016 -6.227 1 62.69 242 LYS B N 1
ATOM 4017 C CA . LYS B 1 242 ? 3.299 26.656 -5.133 1 62.69 242 LYS B CA 1
ATOM 4018 C C . LYS B 1 242 ? 3.645 28.109 -5.477 1 62.69 242 LYS B C 1
ATOM 4020 O O . LYS B 1 242 ? 3.764 28.953 -4.586 1 62.69 242 LYS B O 1
ATOM 4025 N N . ALA B 1 243 ? 3.779 28.359 -6.738 1 58.31 243 ALA B N 1
ATOM 4026 C CA . ALA B 1 243 ? 4.055 29.734 -7.18 1 58.31 243 ALA B CA 1
ATOM 4027 C C . ALA B 1 243 ? 2.859 30.641 -6.918 1 58.31 243 ALA B C 1
ATOM 4029 O O . ALA B 1 243 ? 3.016 31.859 -6.793 1 58.31 243 ALA B O 1
ATOM 4030 N N . TRP B 1 244 ? 1.831 29.984 -6.84 1 50.59 244 TRP B N 1
ATOM 4031 C CA . TRP B 1 244 ? 0.657 30.797 -6.543 1 50.59 244 TRP B CA 1
ATOM 4032 C C . TRP B 1 244 ? 0.618 31.188 -5.066 1 50.59 244 TRP B C 1
ATOM 4034 O O . TRP B 1 244 ? -0.23 31.969 -4.645 1 50.59 244 TRP B O 1
ATOM 4044 N N . LYS B 1 245 ? 1.569 30.688 -4.199 1 51.56 245 LYS B N 1
ATOM 4045 C CA . LYS B 1 245 ? 1.655 31.188 -2.826 1 51.56 245 LYS B CA 1
ATOM 4046 C C . LYS B 1 245 ? 2.537 32.438 -2.744 1 51.56 245 LYS B C 1
ATOM 4048 O O . LYS B 1 245 ? 3.539 32.531 -3.453 1 51.56 245 LYS B O 1
#

Solvent-accessible surface area (backbone atoms only — not comparable to full-atom values): 24299 Å² total; per-residue (Å²): 119,70,58,61,49,38,32,51,48,38,53,52,50,50,52,50,50,49,38,52,48,18,62,70,67,65,40,73,76,42,53,35,65,64,50,23,51,50,39,36,50,51,35,53,73,67,44,54,46,57,51,19,46,48,52,40,50,48,49,37,50,53,26,47,52,54,20,50,54,54,8,47,54,52,4,45,47,33,28,73,32,65,70,52,27,37,44,45,45,54,60,39,55,52,35,65,60,49,45,57,68,58,42,34,52,51,28,33,70,75,62,34,72,40,71,64,22,48,34,49,22,52,23,64,43,47,20,34,59,38,19,53,46,38,17,52,42,39,42,60,40,52,69,63,39,60,62,47,55,75,68,46,90,58,53,71,65,53,40,40,60,68,48,45,45,65,64,36,41,66,41,50,52,53,43,50,54,50,48,52,66,49,44,54,47,50,49,30,54,42,18,48,74,45,43,93,51,20,53,25,20,50,39,50,51,27,57,75,66,63,34,43,31,50,37,52,25,53,49,49,54,52,43,52,51,52,51,47,47,44,58,67,53,50,45,54,51,52,54,59,56,55,62,73,101,118,70,60,62,50,38,31,51,48,38,52,50,50,51,52,51,50,49,39,51,47,17,64,71,65,66,41,73,79,41,53,36,66,65,50,23,51,50,39,36,51,51,35,54,73,70,44,53,47,57,52,20,46,48,53,40,49,48,47,37,51,53,27,46,51,53,20,49,52,54,8,47,54,52,4,45,46,33,28,73,31,64,70,50,28,38,44,46,44,55,59,38,55,51,36,66,61,51,43,58,68,58,43,36,52,51,28,30,70,75,62,34,71,39,71,66,22,46,34,49,22,51,24,64,44,47,20,35,59,37,18,53,47,36,17,51,41,38,42,62,42,51,69,60,39,60,63,48,55,75,67,42,93,59,54,71,66,52,41,40,60,69,49,45,44,64,65,36,41,64,41,51,52,52,42,50,53,51,50,52,64,49,44,55,46,50,49,29,53,43,17,48,74,44,44,95,51,21,53,26,19,49,40,50,52,25,56,75,65,60,35,44,31,50,37,52,24,53,50,49,53,52,43,51,51,52,51,46,46,44,57,68,52,51,46,53,52,50,53,57,56,55,63,70,102

Sequence (490 aa):
MQKNQTKIFSFMLFLILWQALSLLINSDLFPSIIDIVKSLEEHIKNKDLFWNLFITLYRVFVAFFITMSIGIIFGLLMGFYKKVDDFFDFLLILGLNIPALVTIIICYIWFGLTDFSAILAVVINKVPIVIVNIREGTKAFDKKYMDFAKIYKLSRKEIFLNIYLPQLYPYLLATTRLSLSLIWKIVLVVELLGRSDGIGFQISMFYQYFDISSILAYSFAFISVILLIEHKILKPIDIKLKAWKMQKNQTKIFSFMLFLILWQALSLLINSDLFPSIIDIVKSLEEHIKNKDLFWNLFITLYRVFVAFFITMSIGIIFGLLMGFYKKVDDFFDFLLILGLNIPALVTIIICYIWFGLTDFSAILAVVINKVPIVIVNIREGTKAFDKKYMDFAKIYKLSRKEIFLNIYLPQLYPYLLATTRLSLSLIWKIVLVVELLGRSDGIGFQISMFYQYFDISSILAYSFAFISVILLIEHKILKPIDIKLKAWK

InterPro domains:
  IPR000515 ABC transporter type 1, transmembrane domain MetI-like [PF00528] (71-229)
  IPR000515 ABC transporter type 1, transmembrane domain MetI-like [PS50928] (53-233)
  IPR000515 ABC transporter type 1, transmembrane domain MetI-like [cd06261] (53-229)
  IPR035906 MetI-like superfamily [G3DSA:1.10.3720.10] (47-235)
  IPR035906 MetI-like superfamily [SSF161098] (48-231)

Foldseek 3Di:
DVVVVVVVVVVVVVLVVLQVVCVVVVDLLRDHPVLLVVLLVVCVVVCQLVVQLVVLVVLLVVLLVLLLVLLLVLLLVLLPDVVSVVVCVVVLVVLQPDDLVVLLVVLCVVPNLDSVSLSVSLSSNLSSVSSVLSSVQSNVVCVVCVVVCVPDVDDPVCCCVVPVVLSSLVSSLVSSVVSSVPSSVSSLVSCCPGNCGHLSVVLNVCVVVSRNSNNVNSVVVNVVVSVVCCVVPSVVSVVVSVVVD/DVVVVVVVVVVVVVLVVLQVVCVVVVDLLSDHPVLLVVLLVVCVVVCQLVVQLVVLVVLLVVLLVLLLVLLLVLLLVLLVDVVSVVVCVVVLVVLQPDDLVVLLVVLCVVPNLDSVSLSVSLSSNLSSVSSVLSSVQSNVVCVVCVVVCVPDVDDPVCCCVVPVVLSSLVSSLVSSVVSSVPSSVSSLVSCCPGNCGHLSVVLNVCVVVSRVSNNSNSVVVNVVVSVVCCVVPSVVSVVVSVVVD

Secondary structure (DSSP, 8-state):
-HHHHHHHHHHHHHHHHHHHHHHHH--TTS--HHHHHHHHHHHHHTTHHHHHHHHHHHHHHHHHHHHHHHHHHHHHHHHH-HHHHHHHHHHHHHHHHS-HHHHHHHHHHHH-SSHHHHHHHHHHHHHHHHHHHHHHHHHHHHHHHHHHHTTS---HHHHIIIIIHHHHHHHHHHHHHHHHHHHHHHHHHHHHHH-SSSHHHHHHHHHHTT-HHHHHHHHHHHHHHHHHHIIIIIHHHHHHHHHT-/-HHHHHHHHHHHHHHHHHHHHHHHH--TTS--HHHHHHHHHHHHHTTHHHHHHHHHHHHHHHHHHHHHHHHHHHHHHHHH-HHHHHHHHHHHHHHHHS-HHHHHHHHHHHH-SSHHHHHHHHHHHHHHHHHHHHHHHHHHHHHHHHHHHTTS---HHHHIIIIIHHHHHHHHHHHHHHHHHHHHHHHHHHHHHH-SSSHHHHHHHHHHTT-HHHHHHHHHHHHHHHHHHIIIIIHHHHHHHHHT-

Nearest PDB structures (foldseek):
  8w9m-assembly1_B  TM=8.105E-01  e=3.665E-06  Nostoc sp. PCC 7120 = FACHB-418
  7ahd-assembly1_A  TM=8.555E-01  e=9.457E-05  Lactococcus lactis subsp. lactis
  7ahc-assembly1_B  TM=7.531E-01  e=4.546E-05  Lactococcus lactis subsp. lactis
  7ahd-assembly1_B  TM=6.856E-01  e=4.343E-05  Lactococcus lactis subsp. lactis
  7ahh-assembly1_A  TM=7.071E-01  e=1.565E-04  Lactococcus lactis subsp. lactis